Protein AF-A0A7V2IQS5-F1 (afdb_monomer)

Nearest PDB structures (foldseek):
  7qha-assembly1_B  TM=8.896E-01  e=9.468E-18  Photobacterium profundum SS9
  8y4x-assembly1_A  TM=8.781E-01  e=2.074E-17  Fusobacterium nucleatum
  8thi-assembly1_A  TM=8.619E-01  e=1.428E-17  Haemophilus influenzae Rd KW20
  4r0c-assembly1_B  TM=4.641E-01  e=2.421E-02  Alcanivorax borkumensis SK2
  6qxa-assembly1_B  TM=1.069E-01  e=4.626E-01  Thermotoga maritima MSB8

pLDDT: mean 72.88, std 19.02, range [33.5, 95.81]

Solvent-accessible surface area (backbone atoms only — not comparable to full-atom values): 31616 Å² total; per-residue (Å²): 131,58,72,30,58,52,50,20,52,50,45,28,51,52,33,48,76,68,69,45,60,65,43,56,20,36,36,52,16,26,51,53,22,44,61,59,68,64,48,70,67,54,52,52,53,26,52,47,40,22,52,55,60,58,71,36,74,69,58,58,20,43,47,26,29,43,36,19,24,50,36,32,52,62,19,52,43,48,60,33,38,37,51,31,24,34,47,46,40,34,58,46,65,25,10,68,58,39,13,49,36,50,23,17,37,58,51,3,12,59,25,28,28,30,58,58,23,25,58,43,46,30,56,53,45,32,60,50,40,43,76,71,70,40,56,52,41,52,42,25,28,49,33,28,58,23,6,37,28,0,48,34,19,46,52,27,49,59,53,49,49,40,19,54,36,55,75,56,76,40,54,58,61,50,46,37,52,34,18,43,50,49,18,51,48,36,48,50,31,40,40,52,40,47,36,55,49,19,62,74,73,53,36,56,68,89,76,66,56,55,73,70,55,32,50,50,41,31,53,52,42,47,49,68,50,51,50,60,52,48,57,59,55,61,64,74,75,67,78,83,65,84,84,67,82,78,78,76,95,83,51,72,70,55,60,53,51,53,56,52,52,54,52,54,53,53,50,52,53,51,52,51,52,51,50,49,54,51,50,51,54,49,44,62,74,66,74,58,55,73,67,60,52,55,51,52,53,50,55,60,52,53,63,44,48,66,58,52,49,48,63,70,50,46,78,78,41,82,83,56,80,77,68,64,60,58,54,52,52,51,52,52,51,53,48,51,51,49,52,51,46,49,46,69,76,67,55,83,85,81,54,65,70,46,50,51,28,41,64,65,26,44,68,68,54,44,50,45,51,52,34,52,49,29,37,70,70,66,76,29,53,70,38,56,28,20,50,52,40,26,56,49,27,45,46,42,13,43,68,72,62,56,54,40,53,86,82,50,48,63,59,50,52,51,54,26,50,53,57,37,51,53,52,50,45,25,45,24,19,33,34,26,33,41,41,54,40,54,76,70,40,43,43,58,53,51,41,54,52,50,58,70,73,45,89,48,67,71,60,48,52,49,52,49,49,53,49,41,32,57,47,14,11,73,42,61,62,66,42,47,38,52,44,49,38,64,39,45,49,63,46,51,39,69,42,90,65,40,70,50,51,70,58,59,50,48,52,50,52,53,52,29,30,42,57,6,32,55,29,76,83,56,10,61,32,34,56,53,20,22,63,71,44,73,53,54,64,77,61,24,56,70,52,29,48,60,42,48,53,27,45,50,51,44,48,52,44,43,67,77,35,48,75,63,30,43,42,61,28,48,77,70,65,68,51,82,76,75,90,78,57,84,61,76,74,67,58,61,63,50,50,54,50,46,52,52,50,51,51,53,50,50,56,53,51,57,55,54,55,69,74,72,66,77,131

Radius of gyration: 28.37 Å; Cα contacts (8 Å, |Δi|>4): 777; chains: 1; bounding box: 91×77×74 Å

Mean predicted aligned error: 14.2 Å

Sequence (615 aa):
MSGAIAVLIVAFIVLLLLNVPVAFCMGIAAVLGVLMIGDMPTLEITAQQMATGIDEFALLAIPFFILSGLFMGQGGIARRLIDFANVLVGGFRGGLAFVNIFTCMLFGSISGSAAAAVSSVGGFMVPLMNKMGYHRDYNASVSITAATTGLLIPPSNVMIVYSLATGGACSIAAIFIAGVIPGIMVGLGLMLAAGILAARHKYGSEDLFGGREILIRFVGGLLCVVVPIGLVIWRGRFGIPDTLQALTPETETFRASVAQVNRWMLLACGILVVVMLALNTWLVRSGRSKEQRIIVAGLLGLQFLPILLGKGFFVGRLYDGGRMFSVLSVVLVAYSLLVTCLIVLYGRKVSWVGFIYFVQAVPALMLIVIVLGGILAGVFTATEASAIAVVYAFALSVFLYREVKWKDIPDIILKSAVTTAVVLMLVATSMAMSSVLTLENVPQNVSASLTGLTKNPYVLLLIVNAMLLAVGTFMDMTPAVLIFTPIFLPIVSNFFGFQMDALHFGIILIMNLCIGLCTPPVGTCLFLGCGIAETTVTKVMRHIIPFFVAMITVLLICTYLPGFAMWLPDKLGLIEWASQGPGWPVYVVSVLAGITIISITSLLSTRRRRIRGAP

Structure (mmCIF, N/CA/C/O backbone):
data_AF-A0A7V2IQS5-F1
#
_entry.id   AF-A0A7V2IQS5-F1
#
loop_
_atom_site.group_PDB
_atom_site.id
_atom_site.type_symbol
_atom_site.label_atom_id
_atom_site.label_alt_id
_atom_site.label_comp_id
_atom_site.label_asym_id
_atom_site.label_entity_id
_atom_site.label_seq_id
_atom_site.pdbx_PDB_ins_code
_atom_site.Cartn_x
_atom_site.Cartn_y
_atom_site.Cartn_z
_atom_site.occupancy
_atom_site.B_iso_or_equiv
_atom_site.auth_seq_id
_atom_site.auth_comp_id
_atom_site.auth_asym_id
_atom_site.auth_atom_id
_atom_site.pdbx_PDB_model_num
ATOM 1 N N . MET A 1 1 ? 13.851 -11.728 -31.195 1.00 59.41 1 MET A N 1
ATOM 2 C CA . MET A 1 1 ? 14.393 -11.556 -29.830 1.00 59.41 1 MET A CA 1
ATOM 3 C C . MET A 1 1 ? 15.866 -11.895 -29.893 1.00 59.41 1 MET A C 1
ATOM 5 O O . MET A 1 1 ? 16.187 -12.903 -30.511 1.00 59.41 1 MET A O 1
ATOM 9 N N . SER A 1 2 ? 16.740 -11.055 -29.344 1.00 77.94 2 SER A N 1
ATOM 10 C CA . SER A 1 2 ? 18.163 -11.384 -29.239 1.00 77.94 2 SER A CA 1
ATOM 11 C C . SER A 1 2 ? 18.372 -12.587 -28.312 1.00 77.94 2 SER A C 1
ATOM 13 O O . SER A 1 2 ? 17.514 -12.901 -27.477 1.00 77.94 2 SER A O 1
ATOM 15 N N . GLY A 1 3 ? 19.510 -13.270 -28.462 1.00 83.12 3 GLY A N 1
ATOM 16 C CA . GLY A 1 3 ? 19.882 -14.386 -27.587 1.00 83.12 3 GLY A CA 1
ATOM 17 C C . GLY A 1 3 ? 19.961 -13.965 -26.116 1.00 83.12 3 GLY A C 1
ATOM 18 O O . GLY A 1 3 ? 19.473 -14.689 -25.252 1.00 83.12 3 GLY A O 1
ATOM 19 N N . ALA A 1 4 ? 20.465 -12.757 -25.843 1.00 83.75 4 ALA A N 1
ATOM 20 C CA . ALA A 1 4 ? 20.574 -12.201 -24.496 1.00 83.75 4 ALA A CA 1
ATOM 21 C C . ALA A 1 4 ? 19.205 -12.017 -23.817 1.00 83.75 4 ALA A C 1
ATOM 23 O O . ALA A 1 4 ? 19.017 -12.484 -22.694 1.00 83.75 4 ALA A O 1
ATOM 24 N N . ILE A 1 5 ? 18.215 -11.430 -24.509 1.00 83.19 5 ILE A N 1
ATOM 25 C CA . ILE A 1 5 ? 16.851 -11.279 -23.967 1.00 83.19 5 ILE A CA 1
ATOM 26 C C . ILE A 1 5 ? 16.226 -12.651 -23.686 1.00 83.19 5 ILE A C 1
ATOM 28 O O . ILE A 1 5 ? 15.593 -12.844 -22.648 1.00 83.19 5 ILE A O 1
ATOM 32 N N . ALA A 1 6 ? 16.378 -13.606 -24.609 1.00 85.56 6 ALA A N 1
ATOM 33 C CA . ALA A 1 6 ? 15.802 -14.937 -24.449 1.00 85.56 6 ALA A CA 1
ATOM 34 C C . ALA A 1 6 ? 16.389 -15.653 -23.225 1.00 85.56 6 ALA A C 1
ATOM 36 O O . ALA A 1 6 ? 15.635 -16.179 -22.409 1.00 85.56 6 ALA A O 1
ATOM 37 N N . VAL A 1 7 ? 17.713 -15.616 -23.057 1.00 88.81 7 VAL A N 1
ATOM 38 C CA . VAL A 1 7 ? 18.401 -16.201 -21.898 1.00 88.81 7 VAL A CA 1
ATOM 39 C C . VAL A 1 7 ? 17.971 -15.516 -20.606 1.00 88.81 7 VAL A C 1
ATOM 41 O O . VAL A 1 7 ? 17.649 -16.207 -19.645 1.00 88.81 7 VAL A O 1
ATOM 44 N N . LEU A 1 8 ? 17.894 -14.185 -20.591 1.00 87.69 8 LEU A N 1
ATOM 45 C CA . LEU A 1 8 ? 17.468 -13.414 -19.424 1.00 87.69 8 LEU A CA 1
ATOM 46 C C . LEU A 1 8 ? 16.038 -13.778 -18.995 1.00 87.69 8 LEU A C 1
ATOM 48 O O . LEU A 1 8 ? 15.810 -14.094 -17.828 1.00 87.69 8 LEU A O 1
ATOM 52 N N . ILE A 1 9 ? 15.078 -13.802 -19.926 1.00 84.25 9 ILE A N 1
ATOM 53 C CA . ILE A 1 9 ? 13.677 -14.138 -19.623 1.00 84.25 9 ILE A CA 1
ATOM 54 C C . ILE A 1 9 ? 13.544 -15.603 -19.196 1.00 84.25 9 ILE A C 1
ATOM 56 O O . ILE A 1 9 ? 12.876 -15.894 -18.205 1.00 84.25 9 ILE A O 1
ATOM 60 N N . VAL A 1 10 ? 14.181 -16.531 -19.915 1.00 89.06 10 VAL A N 1
ATOM 61 C CA . VAL A 1 10 ? 14.102 -17.965 -19.603 1.00 89.06 10 VAL A CA 1
ATOM 62 C C . VAL A 1 10 ? 14.747 -18.256 -18.252 1.00 89.06 10 VAL A C 1
ATOM 64 O O . VAL A 1 10 ? 14.129 -18.928 -17.431 1.00 89.06 10 VAL A O 1
ATOM 67 N N . ALA A 1 11 ? 15.937 -17.717 -17.977 1.00 90.62 11 ALA A N 1
ATOM 68 C CA . ALA A 1 11 ? 16.598 -17.880 -16.686 1.00 90.62 11 ALA A CA 1
ATOM 69 C C . ALA A 1 11 ? 15.745 -17.308 -15.548 1.00 90.62 11 ALA A C 1
ATOM 71 O O . ALA A 1 11 ? 15.545 -17.984 -14.540 1.00 90.62 11 ALA A O 1
ATOM 72 N N . PHE A 1 12 ? 15.184 -16.108 -15.728 1.00 85.56 12 PHE A N 1
ATOM 73 C CA . PHE A 1 12 ? 14.299 -15.492 -14.743 1.00 85.56 12 PHE A CA 1
ATOM 74 C C . PHE A 1 12 ? 13.073 -16.369 -14.442 1.00 85.56 12 PHE A C 1
ATOM 76 O O . PHE A 1 12 ? 12.798 -16.655 -13.277 1.00 85.56 12 PHE A O 1
ATOM 83 N N . ILE A 1 13 ? 12.368 -16.846 -15.476 1.00 83.75 13 ILE A N 1
ATOM 84 C CA . ILE A 1 13 ? 11.172 -17.689 -15.321 1.00 83.75 13 ILE A CA 1
ATOM 85 C C . ILE A 1 13 ? 11.525 -19.034 -14.680 1.00 83.75 13 ILE A C 1
ATOM 87 O O . ILE A 1 13 ? 10.832 -19.470 -13.764 1.00 83.75 13 ILE A O 1
ATOM 91 N N . VAL A 1 14 ? 12.599 -19.693 -15.123 1.00 88.81 14 VAL A N 1
ATOM 92 C CA . VAL A 1 14 ? 13.018 -20.993 -14.579 1.00 88.81 14 VAL A CA 1
ATOM 93 C C . VAL A 1 14 ? 13.386 -20.870 -13.102 1.00 88.81 14 VAL A C 1
ATOM 95 O O . VAL A 1 14 ? 12.912 -21.665 -12.296 1.00 88.81 14 VAL A O 1
ATOM 98 N N . LEU A 1 15 ? 14.168 -19.858 -12.718 1.00 88.56 15 LEU A N 1
ATOM 99 C CA . LEU A 1 15 ? 14.533 -19.631 -11.316 1.00 88.56 15 LEU A CA 1
ATOM 100 C C . LEU A 1 15 ? 13.305 -19.323 -10.448 1.00 88.56 15 LEU A C 1
ATOM 102 O O . LEU A 1 15 ? 13.197 -19.831 -9.332 1.00 88.56 15 LEU A O 1
ATOM 106 N N . LEU A 1 16 ? 12.346 -18.559 -10.978 1.00 78.25 16 LEU A N 1
ATOM 107 C CA . LEU A 1 16 ? 11.083 -18.280 -10.296 1.00 78.25 16 LEU A CA 1
ATOM 108 C C . LEU A 1 16 ? 10.267 -19.566 -10.086 1.00 78.25 16 LEU A C 1
ATOM 110 O O . LEU A 1 16 ? 9.791 -19.811 -8.980 1.00 78.25 16 LEU A O 1
ATOM 114 N N . LEU A 1 17 ? 10.165 -20.430 -11.103 1.00 79.56 17 LEU A N 1
ATOM 115 C CA . LEU A 1 17 ? 9.490 -21.732 -10.996 1.00 79.56 17 LEU A CA 1
ATOM 116 C C . LEU A 1 17 ? 10.169 -22.676 -9.991 1.00 79.56 17 LEU A C 1
ATOM 118 O O . LEU A 1 17 ? 9.500 -23.511 -9.385 1.00 79.56 17 LEU A O 1
ATOM 122 N N . LEU A 1 18 ? 11.477 -22.520 -9.779 1.00 85.69 18 LEU A N 1
ATOM 123 C CA . LEU A 1 18 ? 12.241 -23.236 -8.756 1.00 85.69 18 LEU A CA 1
ATOM 124 C C . LEU A 1 18 ? 12.085 -22.637 -7.342 1.00 85.69 18 LEU A C 1
ATOM 126 O O . LEU A 1 18 ? 12.763 -23.088 -6.421 1.00 85.69 18 LEU A O 1
ATOM 130 N N . ASN A 1 19 ? 11.193 -21.657 -7.143 1.00 74.75 19 ASN A N 1
ATOM 131 C CA . ASN A 1 19 ? 10.984 -20.930 -5.881 1.00 74.75 19 ASN A CA 1
ATOM 132 C C . ASN A 1 19 ? 12.248 -20.236 -5.341 1.00 74.75 19 ASN A C 1
ATOM 134 O O . ASN A 1 19 ? 12.395 -20.041 -4.131 1.00 74.75 19 ASN A O 1
ATOM 138 N N . VAL A 1 20 ? 13.170 -19.841 -6.222 1.00 84.94 20 VAL A N 1
ATOM 139 C CA . VAL A 1 20 ? 14.310 -19.007 -5.832 1.00 84.94 20 VAL A CA 1
ATOM 140 C C . VAL A 1 20 ? 13.792 -17.596 -5.486 1.00 84.94 20 VAL A C 1
ATOM 142 O O . VAL A 1 20 ? 12.897 -17.094 -6.173 1.00 84.94 20 VAL A O 1
ATOM 145 N N . PRO A 1 21 ? 14.298 -16.924 -4.429 1.00 80.19 21 PRO A N 1
ATOM 146 C CA . PRO A 1 21 ? 13.845 -15.575 -4.098 1.00 80.19 21 PRO A CA 1
ATOM 147 C C . PRO A 1 21 ? 14.085 -14.594 -5.254 1.00 80.19 21 PRO A C 1
ATOM 149 O O . PRO A 1 21 ? 15.157 -14.585 -5.858 1.00 80.19 21 PRO A O 1
ATOM 152 N N . VAL A 1 22 ? 13.103 -13.726 -5.519 1.00 79.50 22 VAL A N 1
ATOM 153 C CA . VAL A 1 22 ? 13.034 -12.867 -6.721 1.00 79.50 22 VAL A CA 1
ATOM 154 C C . VAL A 1 22 ? 14.297 -12.028 -6.945 1.00 79.50 22 VAL A C 1
ATOM 156 O O . VAL A 1 22 ? 14.726 -11.875 -8.086 1.00 79.50 22 VAL A O 1
ATOM 159 N N . ALA A 1 23 ? 14.932 -11.534 -5.876 1.00 82.12 23 ALA A N 1
ATOM 160 C CA . ALA A 1 23 ? 16.192 -10.790 -5.967 1.00 82.12 23 ALA A CA 1
ATOM 161 C C . ALA A 1 23 ? 17.301 -11.603 -6.653 1.00 82.12 23 ALA A C 1
ATOM 163 O O . ALA A 1 23 ? 17.976 -11.104 -7.551 1.00 82.12 23 ALA A O 1
ATOM 164 N N . PHE A 1 24 ? 17.444 -12.882 -6.294 1.00 88.31 24 PHE A N 1
ATOM 165 C CA . PHE A 1 24 ? 18.412 -13.773 -6.929 1.00 88.31 24 PHE A CA 1
ATOM 166 C C . PHE A 1 24 ? 17.995 -14.133 -8.354 1.00 88.31 24 PHE A C 1
ATOM 168 O O . PHE A 1 24 ? 18.856 -14.185 -9.226 1.00 88.31 24 PHE A O 1
ATOM 175 N N . CYS A 1 25 ? 16.697 -14.314 -8.619 1.00 87.62 25 CYS A N 1
ATOM 176 C CA . CYS A 1 25 ? 16.204 -14.541 -9.981 1.00 87.62 25 CYS A CA 1
ATOM 177 C C . CYS A 1 25 ? 16.602 -13.393 -10.915 1.00 87.62 25 CYS A C 1
ATOM 179 O O . CYS A 1 25 ? 17.147 -13.644 -11.986 1.00 87.62 25 CYS A O 1
ATOM 181 N N . MET A 1 26 ? 16.368 -12.142 -10.500 1.00 85.56 26 MET A N 1
ATOM 182 C CA . MET A 1 26 ? 16.723 -10.954 -11.284 1.00 85.56 26 MET A CA 1
ATOM 183 C C . MET A 1 26 ? 18.236 -10.794 -11.415 1.00 85.56 26 MET A C 1
ATOM 185 O O . MET A 1 26 ? 18.727 -10.576 -12.518 1.00 85.56 26 MET A O 1
ATOM 189 N N . GLY A 1 27 ? 18.982 -10.946 -10.316 1.00 89.12 27 GLY A N 1
ATOM 190 C CA . GLY A 1 27 ? 20.436 -10.799 -10.323 1.00 89.12 27 GLY A CA 1
ATOM 191 C C . GLY A 1 27 ? 21.123 -11.820 -11.230 1.00 89.12 27 GLY A C 1
ATOM 192 O O . GLY A 1 27 ? 21.928 -11.447 -12.077 1.00 89.12 27 GLY A O 1
ATOM 193 N N . ILE A 1 28 ? 20.764 -13.102 -11.111 1.00 91.62 28 ILE A N 1
ATOM 194 C CA . ILE A 1 28 ? 21.337 -14.170 -11.943 1.00 91.62 28 ILE A CA 1
ATOM 195 C C . ILE A 1 28 ? 20.923 -13.989 -13.407 1.00 91.62 28 ILE A C 1
ATOM 197 O O . ILE A 1 28 ? 21.768 -14.103 -14.292 1.00 91.62 28 ILE A O 1
ATOM 201 N N . ALA A 1 29 ? 19.655 -13.666 -13.680 1.00 90.62 29 ALA A N 1
ATOM 202 C CA . ALA A 1 29 ? 19.187 -13.423 -15.043 1.00 90.62 29 ALA A CA 1
ATOM 203 C C . ALA A 1 29 ? 19.893 -12.225 -15.699 1.00 90.62 29 ALA A C 1
ATOM 205 O O . ALA A 1 29 ? 20.271 -12.308 -16.867 1.00 90.62 29 ALA A O 1
ATOM 206 N N . ALA A 1 30 ? 20.118 -11.141 -14.949 1.00 89.19 30 ALA A N 1
ATOM 207 C CA . ALA A 1 30 ? 20.863 -9.979 -15.421 1.00 89.19 30 ALA A CA 1
ATOM 208 C C . ALA A 1 30 ? 22.323 -10.338 -15.721 1.00 89.19 30 ALA A C 1
ATOM 210 O O . ALA A 1 30 ? 22.805 -10.031 -16.806 1.00 89.19 30 ALA A O 1
ATOM 211 N N . VAL A 1 31 ? 23.003 -11.058 -14.820 1.00 90.19 31 VAL A N 1
ATOM 212 C CA . VAL A 1 31 ? 24.389 -11.511 -15.035 1.00 90.19 31 VAL A CA 1
ATOM 213 C C . VAL A 1 31 ? 24.496 -12.406 -16.271 1.00 90.19 31 VAL A C 1
ATOM 215 O O . VAL A 1 31 ? 25.374 -12.192 -17.101 1.00 90.19 31 VAL A O 1
ATOM 218 N N . LEU A 1 32 ? 23.588 -13.371 -16.445 1.00 90.38 32 LEU A N 1
ATOM 219 C CA . LEU A 1 32 ? 23.561 -14.220 -17.642 1.00 90.38 32 LEU A CA 1
ATOM 220 C C . LEU A 1 32 ? 23.292 -13.414 -18.920 1.00 90.38 32 LEU A C 1
ATOM 222 O O . LEU A 1 32 ? 23.886 -13.703 -19.956 1.00 90.38 32 LEU A O 1
ATOM 226 N N . GLY A 1 33 ? 22.434 -12.392 -18.847 1.00 88.56 33 GLY A N 1
ATOM 227 C CA . GLY A 1 33 ? 22.196 -11.457 -19.946 1.00 88.56 33 GLY A CA 1
ATOM 228 C C . GLY A 1 33 ? 23.452 -10.669 -20.324 1.00 88.56 33 GLY A C 1
ATOM 229 O O . GLY A 1 33 ? 23.815 -10.635 -21.495 1.00 88.56 33 GLY A O 1
ATOM 230 N N . VAL A 1 34 ? 24.165 -10.114 -19.337 1.00 89.06 34 VAL A N 1
ATOM 231 C CA . VAL A 1 34 ? 25.441 -9.404 -19.542 1.00 89.06 34 VAL A CA 1
ATOM 232 C C . VAL A 1 34 ? 26.491 -10.323 -20.171 1.00 89.06 34 VAL A C 1
ATOM 234 O O . VAL A 1 34 ? 27.139 -9.938 -21.142 1.00 89.06 34 VAL A O 1
ATOM 237 N N . LEU A 1 35 ? 26.629 -11.554 -19.667 1.00 87.44 35 LEU A N 1
ATOM 238 C CA . LEU A 1 35 ? 27.571 -12.540 -20.208 1.00 87.44 35 LEU A CA 1
ATOM 239 C C . LEU A 1 35 ? 27.255 -12.924 -21.661 1.00 87.44 35 LEU A C 1
ATOM 241 O O . LEU A 1 35 ? 28.175 -13.205 -22.422 1.00 87.44 35 LEU A O 1
ATOM 245 N N . MET A 1 36 ? 25.976 -12.925 -22.050 1.00 87.81 36 MET A N 1
ATOM 246 C CA . MET A 1 36 ? 25.548 -13.204 -23.425 1.00 87.81 36 MET A CA 1
ATOM 247 C C . MET A 1 36 ? 25.791 -12.040 -24.387 1.00 87.81 36 MET A C 1
ATOM 249 O O . MET A 1 36 ? 26.019 -12.286 -25.568 1.00 87.81 36 MET A O 1
ATOM 253 N N . ILE A 1 37 ? 25.738 -10.796 -23.903 1.00 86.62 37 ILE A N 1
ATOM 254 C CA . ILE A 1 37 ? 26.126 -9.621 -24.698 1.00 86.62 37 ILE A CA 1
ATOM 255 C C . ILE A 1 37 ? 27.642 -9.641 -24.934 1.00 86.62 37 ILE A C 1
ATOM 257 O O . ILE A 1 37 ? 28.094 -9.355 -26.035 1.00 86.62 37 ILE A O 1
ATOM 261 N N . GLY A 1 38 ? 28.422 -10.051 -23.927 1.00 79.25 38 GLY A N 1
ATOM 262 C CA . GLY A 1 38 ? 29.852 -10.350 -24.070 1.00 79.25 38 GLY A CA 1
ATOM 263 C C . GLY A 1 38 ? 30.789 -9.135 -24.064 1.00 79.25 38 GLY A C 1
ATOM 264 O O . GLY A 1 38 ? 32.004 -9.315 -24.123 1.00 79.25 38 GLY A O 1
ATOM 265 N N . ASP A 1 39 ? 30.255 -7.918 -23.935 1.00 78.50 39 ASP A N 1
ATOM 266 C CA . ASP A 1 39 ? 31.024 -6.672 -24.000 1.00 78.50 39 ASP A CA 1
ATOM 267 C C . ASP A 1 39 ? 31.426 -6.154 -22.605 1.00 78.50 39 ASP A C 1
ATOM 269 O O . ASP A 1 39 ? 30.579 -5.954 -21.731 1.00 78.50 39 ASP A O 1
ATOM 273 N N . MET A 1 40 ? 32.722 -5.864 -22.405 1.00 72.62 40 MET A N 1
ATOM 274 C CA . MET A 1 40 ? 33.262 -5.303 -21.148 1.00 72.62 40 MET A CA 1
ATOM 275 C C . MET A 1 40 ? 32.541 -4.015 -20.686 1.00 72.62 40 MET A C 1
ATOM 277 O O . MET A 1 40 ? 32.189 -3.943 -19.506 1.00 72.62 40 MET A O 1
ATOM 281 N N . PRO A 1 41 ? 32.217 -3.043 -21.571 1.00 83.00 41 PRO A N 1
ATOM 282 C CA . PRO A 1 41 ? 31.436 -1.864 -21.188 1.00 83.00 41 PRO A CA 1
ATOM 283 C C . PRO A 1 41 ? 30.057 -2.193 -20.604 1.00 83.00 41 PRO A C 1
ATOM 285 O O . PRO A 1 41 ? 29.581 -1.485 -19.722 1.00 83.00 41 PRO A O 1
ATOM 288 N N . THR A 1 42 ? 29.406 -3.272 -21.047 1.00 83.00 42 THR A N 1
ATOM 289 C CA . THR A 1 42 ? 28.079 -3.657 -20.544 1.00 83.00 42 THR A CA 1
ATOM 290 C C . THR A 1 42 ? 28.148 -4.101 -19.085 1.00 83.00 42 THR A C 1
ATOM 292 O O . THR A 1 42 ? 27.260 -3.760 -18.301 1.00 83.00 42 THR A O 1
ATOM 295 N N . LEU A 1 43 ? 29.210 -4.812 -18.689 1.00 84.88 43 LEU A N 1
ATOM 296 C CA . LEU A 1 43 ? 29.426 -5.196 -17.293 1.00 84.88 43 LEU A CA 1
ATOM 297 C C . LEU A 1 43 ? 29.660 -3.965 -16.408 1.00 84.88 43 LEU A C 1
ATOM 299 O O . LEU A 1 43 ? 29.068 -3.871 -15.333 1.00 84.88 43 LEU A O 1
ATOM 303 N N . GLU A 1 44 ? 30.465 -3.011 -16.878 1.00 86.44 44 GLU A N 1
ATOM 304 C CA . GLU A 1 44 ? 30.747 -1.759 -16.166 1.00 86.44 44 GLU A CA 1
ATOM 305 C C . GLU A 1 44 ? 29.492 -0.892 -16.012 1.00 86.44 44 GLU A C 1
ATOM 307 O O . GLU A 1 44 ? 29.172 -0.483 -14.898 1.00 86.44 44 GLU A O 1
ATOM 312 N N . ILE A 1 45 ? 28.731 -0.680 -17.094 1.00 86.56 45 ILE A N 1
ATOM 313 C CA . ILE A 1 45 ? 27.478 0.092 -17.071 1.00 86.56 45 ILE A CA 1
ATOM 314 C C . ILE A 1 45 ? 26.472 -0.555 -16.120 1.00 86.56 45 ILE A C 1
ATOM 316 O O . ILE A 1 45 ? 25.862 0.135 -15.305 1.00 86.56 45 ILE A O 1
ATOM 320 N N . THR A 1 46 ? 26.313 -1.879 -16.193 1.00 87.94 46 THR A N 1
ATOM 321 C CA . THR A 1 46 ? 25.376 -2.609 -15.331 1.00 87.94 46 THR A CA 1
ATOM 322 C C . THR A 1 46 ? 25.793 -2.493 -13.863 1.00 87.94 46 THR A C 1
ATOM 324 O O . THR A 1 46 ? 24.966 -2.169 -13.014 1.00 87.94 46 THR A O 1
ATOM 327 N N . ALA A 1 47 ? 27.078 -2.689 -13.548 1.00 88.88 47 ALA A N 1
ATOM 328 C CA . ALA A 1 47 ? 27.593 -2.546 -12.187 1.00 88.88 47 ALA A CA 1
ATOM 329 C C . ALA A 1 47 ? 27.456 -1.108 -11.659 1.00 88.88 47 ALA A C 1
ATOM 331 O O . ALA A 1 47 ? 27.070 -0.904 -10.506 1.00 88.88 47 ALA A O 1
ATOM 332 N N . GLN A 1 48 ? 27.712 -0.108 -12.505 1.00 88.38 48 GLN A N 1
ATOM 333 C CA . GLN A 1 48 ? 27.540 1.295 -12.155 1.00 88.38 48 GLN A CA 1
ATOM 334 C C . GLN A 1 48 ? 26.068 1.621 -11.882 1.00 88.38 48 GLN A C 1
ATOM 336 O O . GLN A 1 48 ? 25.785 2.230 -10.857 1.00 88.38 48 GLN A O 1
ATOM 341 N N . GLN A 1 49 ? 25.130 1.162 -12.720 1.00 85.62 49 GLN A N 1
ATOM 342 C CA . GLN A 1 49 ? 23.692 1.361 -12.494 1.00 85.62 49 GLN A CA 1
ATOM 343 C C . GLN A 1 49 ? 23.194 0.667 -11.222 1.00 85.62 49 GLN A C 1
ATOM 345 O O . GLN A 1 49 ? 22.334 1.206 -10.527 1.00 85.62 49 GLN A O 1
ATOM 350 N N . MET A 1 50 ? 23.747 -0.501 -10.875 1.00 89.06 50 MET A N 1
ATOM 351 C CA . MET A 1 50 ? 23.473 -1.132 -9.582 1.00 89.06 50 MET A CA 1
ATOM 352 C C . MET A 1 50 ? 23.932 -0.248 -8.420 1.00 89.06 50 MET A C 1
ATOM 354 O O . MET A 1 50 ? 23.184 -0.081 -7.460 1.00 89.06 50 MET A O 1
ATOM 358 N N . ALA A 1 51 ? 25.142 0.313 -8.496 1.00 88.44 51 ALA A N 1
ATOM 359 C CA . ALA A 1 51 ? 25.692 1.160 -7.442 1.00 88.44 51 ALA A CA 1
ATOM 360 C C . ALA A 1 51 ? 24.914 2.477 -7.308 1.00 88.44 51 ALA A C 1
ATOM 362 O O . ALA A 1 51 ? 24.434 2.795 -6.222 1.00 88.44 51 ALA A O 1
ATOM 363 N N . THR A 1 52 ? 24.713 3.201 -8.413 1.00 84.62 52 THR A N 1
ATOM 364 C CA . THR A 1 52 ? 23.987 4.480 -8.413 1.00 84.62 52 THR A CA 1
ATOM 365 C C . THR A 1 52 ? 22.512 4.301 -8.081 1.00 84.62 52 THR A C 1
ATOM 367 O O . THR A 1 52 ? 21.920 5.167 -7.455 1.00 84.62 52 THR A O 1
ATOM 370 N N . GLY A 1 53 ? 21.908 3.174 -8.465 1.00 79.00 53 GLY A N 1
ATOM 371 C CA . GLY A 1 53 ? 20.507 2.891 -8.171 1.00 79.00 53 GLY A CA 1
ATOM 372 C C . GLY A 1 53 ? 20.219 2.641 -6.690 1.00 79.00 53 GLY A C 1
ATOM 373 O O . GLY A 1 53 ? 19.099 2.883 -6.251 1.00 79.00 53 GLY A O 1
ATOM 374 N N . ILE A 1 54 ? 21.197 2.157 -5.914 1.00 84.81 54 ILE A N 1
ATOM 375 C CA . ILE A 1 54 ? 21.073 2.021 -4.451 1.00 84.81 54 ILE A CA 1
ATOM 376 C C . ILE A 1 54 ? 21.439 3.334 -3.751 1.00 84.81 54 ILE A C 1
ATOM 378 O O . ILE A 1 54 ? 20.850 3.652 -2.717 1.00 84.81 54 ILE A O 1
ATOM 382 N N . ASP A 1 55 ? 22.389 4.090 -4.306 1.00 85.75 55 ASP A N 1
ATOM 383 C CA . ASP A 1 55 ? 22.888 5.363 -3.768 1.00 85.75 55 ASP A CA 1
ATOM 384 C C . ASP A 1 55 ? 21.960 6.552 -4.083 1.00 85.75 55 ASP A C 1
ATOM 386 O O . ASP A 1 55 ? 22.383 7.633 -4.482 1.00 85.75 55 ASP A O 1
ATOM 390 N N . GLU A 1 56 ? 20.656 6.341 -3.920 1.00 80.94 56 GLU A N 1
ATOM 391 C CA . GLU A 1 56 ? 19.632 7.344 -4.181 1.00 80.94 56 GLU A CA 1
ATOM 392 C C . GLU A 1 56 ? 19.064 7.846 -2.853 1.00 80.94 56 GLU A C 1
ATOM 394 O O . GLU A 1 56 ? 18.462 7.092 -2.081 1.00 80.94 56 GLU A O 1
ATOM 399 N N . PHE A 1 57 ? 19.218 9.144 -2.579 1.00 80.12 57 PHE A N 1
ATOM 400 C CA . PHE A 1 57 ? 18.850 9.728 -1.285 1.00 80.12 57 PHE A CA 1
ATOM 401 C C . PHE A 1 57 ? 17.382 9.468 -0.920 1.00 80.12 57 PHE A C 1
ATOM 403 O O . PHE A 1 57 ? 17.073 9.175 0.237 1.00 80.12 57 PHE A O 1
ATOM 410 N N . ALA A 1 58 ? 16.468 9.497 -1.897 1.00 77.31 58 ALA A N 1
ATOM 411 C CA . ALA A 1 58 ? 15.052 9.248 -1.641 1.00 77.31 58 ALA A CA 1
ATOM 412 C C . ALA A 1 58 ? 14.748 7.803 -1.194 1.00 77.31 58 ALA A C 1
ATOM 414 O O . ALA A 1 58 ? 13.736 7.582 -0.523 1.00 77.31 58 ALA A O 1
ATOM 415 N N . LEU A 1 59 ? 15.627 6.829 -1.473 1.00 82.06 59 LEU A N 1
ATOM 416 C CA . LEU A 1 59 ? 15.471 5.454 -0.986 1.00 82.06 59 LEU A CA 1
ATOM 417 C C . LEU A 1 59 ? 15.660 5.340 0.528 1.00 82.06 59 LEU A C 1
ATOM 419 O O . LEU A 1 59 ? 15.126 4.397 1.107 1.00 82.06 59 LEU A O 1
ATOM 423 N N . LEU A 1 60 ? 16.306 6.309 1.196 1.00 87.62 60 LEU A N 1
ATOM 424 C CA . LEU A 1 60 ? 16.383 6.360 2.665 1.00 87.62 60 LEU A CA 1
ATOM 425 C C . LEU A 1 60 ? 15.004 6.502 3.323 1.00 87.62 60 LE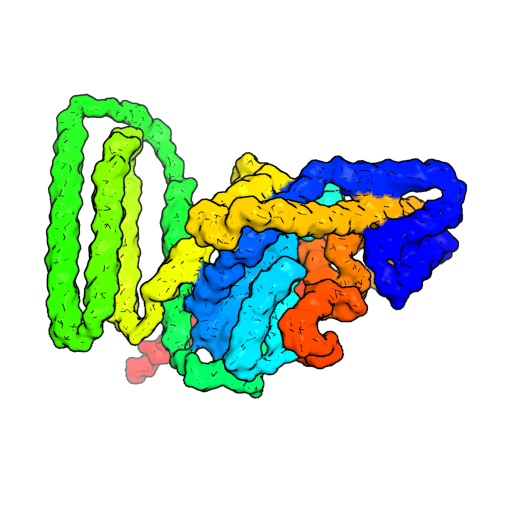U A C 1
ATOM 427 O O . LEU A 1 60 ? 14.829 6.113 4.478 1.00 87.62 60 LEU A O 1
ATOM 431 N N . ALA A 1 61 ? 13.999 6.993 2.592 1.00 85.44 61 ALA A N 1
ATOM 432 C CA . ALA A 1 61 ? 12.638 7.053 3.107 1.00 85.44 61 ALA A CA 1
ATOM 433 C C . ALA A 1 61 ? 12.044 5.658 3.362 1.00 85.44 61 ALA A C 1
ATOM 435 O O . ALA A 1 61 ? 11.250 5.483 4.285 1.00 85.44 61 ALA A O 1
ATOM 436 N N . ILE A 1 62 ? 12.456 4.649 2.586 1.00 84.25 62 ILE A N 1
ATOM 437 C CA . ILE A 1 62 ? 11.969 3.270 2.694 1.00 84.25 62 ILE A CA 1
ATOM 438 C C . ILE A 1 62 ? 12.305 2.649 4.065 1.00 84.25 62 ILE A C 1
ATOM 440 O O . ILE A 1 62 ? 11.361 2.256 4.755 1.00 84.25 62 ILE A O 1
ATOM 444 N N . PRO A 1 63 ? 13.578 2.566 4.519 1.00 88.31 63 PRO A N 1
ATOM 445 C CA . PRO A 1 63 ? 13.899 2.025 5.839 1.00 88.31 63 PRO A CA 1
ATOM 446 C C . PRO A 1 63 ? 13.225 2.788 6.968 1.00 88.31 63 PRO A C 1
ATOM 448 O O . PRO A 1 63 ? 12.789 2.177 7.942 1.00 88.31 63 PRO A O 1
ATOM 451 N N . PHE A 1 64 ? 13.121 4.113 6.853 1.00 90.38 64 PHE A N 1
ATOM 452 C CA . PHE A 1 64 ? 12.481 4.932 7.871 1.00 90.38 64 PHE A CA 1
ATOM 453 C C . PHE A 1 64 ? 10.978 4.660 7.957 1.00 90.38 64 PHE A C 1
ATOM 455 O O . PHE A 1 64 ? 10.476 4.382 9.045 1.00 90.38 64 PHE A O 1
ATOM 462 N N . PHE A 1 65 ? 10.252 4.610 6.842 1.00 86.44 65 PHE A N 1
ATOM 463 C CA . PHE A 1 65 ? 8.835 4.246 6.877 1.00 86.44 65 PHE A CA 1
ATOM 464 C C . PHE A 1 65 ? 8.602 2.790 7.302 1.00 86.44 65 PHE A C 1
ATOM 466 O O . PHE A 1 65 ? 7.684 2.538 8.082 1.00 86.44 65 PHE A O 1
ATOM 473 N N . ILE A 1 66 ? 9.456 1.842 6.891 1.00 86.62 66 ILE A N 1
ATOM 474 C CA . ILE A 1 66 ? 9.401 0.453 7.385 1.00 86.62 66 ILE A CA 1
ATOM 475 C C . ILE A 1 66 ? 9.597 0.421 8.906 1.00 86.62 66 ILE A C 1
ATOM 477 O O . ILE A 1 66 ? 8.823 -0.222 9.619 1.00 86.62 66 ILE A O 1
ATOM 481 N N . LEU A 1 67 ? 10.595 1.142 9.423 1.00 89.81 67 LEU A N 1
ATOM 482 C CA . LEU A 1 67 ? 10.888 1.208 10.852 1.00 89.81 67 LEU A CA 1
ATOM 483 C C . LEU A 1 67 ? 9.737 1.849 11.639 1.00 89.81 67 LEU A C 1
ATOM 485 O O . LEU A 1 67 ? 9.322 1.310 12.665 1.00 89.81 67 LEU A O 1
ATOM 489 N N . SER A 1 68 ? 9.188 2.964 11.145 1.00 87.62 68 SER A N 1
ATOM 490 C CA . SER A 1 68 ? 8.004 3.618 11.713 1.00 87.62 68 SER A CA 1
ATOM 491 C C . SER A 1 68 ? 6.816 2.648 11.754 1.00 87.62 68 SER A C 1
ATOM 493 O O . SER A 1 68 ? 6.221 2.436 12.812 1.00 87.62 68 SER A O 1
ATOM 495 N N . GLY A 1 69 ? 6.547 1.948 10.648 1.00 83.94 69 GLY A N 1
ATOM 496 C CA . GLY A 1 69 ? 5.501 0.931 10.560 1.00 83.94 69 GLY A CA 1
ATOM 497 C C . GLY A 1 69 ? 5.683 -0.218 11.557 1.00 83.94 69 GLY A C 1
ATOM 498 O O . GLY A 1 69 ? 4.708 -0.647 12.178 1.00 83.94 69 GLY A O 1
ATOM 499 N N . LEU A 1 70 ? 6.916 -0.686 11.776 1.00 86.75 70 LEU A N 1
ATOM 500 C CA . LEU A 1 70 ? 7.220 -1.733 12.758 1.00 86.75 70 LEU A CA 1
ATOM 501 C C . LEU A 1 70 ? 7.021 -1.261 14.202 1.00 86.75 70 LEU A C 1
ATOM 503 O O . LEU A 1 70 ? 6.420 -1.996 14.992 1.00 86.75 70 LEU A O 1
ATOM 507 N N . PHE A 1 71 ? 7.454 -0.040 14.537 1.00 88.25 71 PHE A N 1
ATOM 508 C CA . PHE A 1 71 ? 7.150 0.562 15.837 1.00 88.25 71 PHE A CA 1
ATOM 509 C C . PHE A 1 71 ? 5.643 0.631 16.065 1.00 88.25 71 PHE A C 1
ATOM 511 O O . PHE A 1 71 ? 5.170 0.271 17.137 1.00 88.25 71 PHE A O 1
ATOM 518 N N . MET A 1 72 ? 4.872 1.014 15.048 1.00 83.94 72 MET A N 1
ATOM 519 C CA . MET A 1 72 ? 3.426 1.177 15.188 1.00 83.94 72 MET A CA 1
ATOM 520 C C . MET A 1 72 ? 2.673 -0.153 15.237 1.00 83.94 72 MET A C 1
ATOM 522 O O . MET A 1 72 ? 1.724 -0.300 16.013 1.00 83.94 72 MET A O 1
ATOM 526 N N . GLY A 1 73 ? 3.113 -1.146 14.464 1.00 81.50 73 GLY A N 1
ATOM 527 C CA . GLY A 1 73 ? 2.570 -2.500 14.512 1.00 81.50 73 GLY A CA 1
ATOM 528 C C . GLY A 1 73 ? 2.732 -3.134 15.894 1.00 81.50 73 GLY A C 1
ATOM 529 O O . GLY A 1 73 ? 1.772 -3.687 16.430 1.00 81.50 73 GLY A O 1
ATOM 530 N N . GLN A 1 74 ? 3.915 -3.000 16.503 1.00 81.94 74 GLN A N 1
ATOM 531 C CA . GLN A 1 74 ? 4.200 -3.548 17.836 1.00 81.94 74 GLN A CA 1
ATOM 532 C C . GLN A 1 74 ? 3.715 -2.636 18.977 1.00 81.94 74 GLN A C 1
ATOM 534 O O . GLN A 1 74 ? 3.360 -3.122 20.046 1.00 81.94 74 GLN A O 1
ATOM 539 N N . GLY A 1 75 ? 3.594 -1.328 18.738 1.00 79.50 75 GLY A N 1
ATOM 540 C CA . GLY A 1 75 ? 3.153 -0.311 19.700 1.00 79.50 75 GLY A CA 1
ATOM 541 C C . GLY A 1 75 ? 1.653 -0.292 19.999 1.00 79.50 75 GLY A C 1
ATOM 542 O O . GLY A 1 75 ? 1.143 0.681 20.551 1.00 79.50 75 GLY A O 1
ATOM 543 N N . GLY A 1 76 ? 0.913 -1.330 19.599 1.00 80.12 76 GLY A N 1
ATOM 544 C CA . GLY A 1 76 ? -0.525 -1.450 19.838 1.00 80.12 76 GLY A CA 1
ATOM 545 C C . GLY A 1 76 ? -1.384 -0.432 19.077 1.00 80.12 76 GLY A C 1
ATOM 546 O O . GLY A 1 76 ? -2.570 -0.291 19.387 1.00 80.12 76 GLY A O 1
ATOM 547 N N . ILE A 1 77 ? -0.827 0.280 18.094 1.00 82.56 77 ILE A N 1
ATOM 548 C CA . ILE A 1 77 ? -1.569 1.271 17.302 1.00 82.56 77 ILE A CA 1
ATOM 549 C C . ILE A 1 77 ? -2.610 0.588 16.418 1.00 82.56 77 ILE A C 1
ATOM 551 O O . ILE A 1 77 ? -3.733 1.077 16.335 1.00 82.56 77 ILE A O 1
ATOM 555 N N . ALA A 1 78 ? -2.288 -0.578 15.847 1.00 83.12 78 ALA A N 1
ATOM 556 C CA . ALA A 1 78 ? -3.242 -1.366 15.067 1.00 83.12 78 ALA A CA 1
ATOM 557 C C . ALA A 1 78 ? -4.549 -1.610 15.844 1.00 83.12 78 ALA A C 1
ATOM 559 O O . ALA A 1 78 ? -5.623 -1.330 15.324 1.00 83.12 78 ALA A O 1
ATOM 560 N N . ARG A 1 79 ? -4.470 -2.011 17.124 1.00 84.25 79 ARG A N 1
ATOM 561 C CA . ARG A 1 79 ? -5.650 -2.210 17.991 1.00 84.25 79 ARG A CA 1
ATOM 562 C C . ARG A 1 79 ? -6.478 -0.931 18.157 1.00 84.25 79 ARG A C 1
ATOM 564 O O . ARG A 1 79 ? -7.688 -0.961 17.988 1.00 84.25 79 ARG A O 1
ATOM 571 N N . ARG A 1 80 ? -5.824 0.208 18.387 1.00 83.19 80 ARG A N 1
ATOM 572 C CA . ARG A 1 80 ? -6.495 1.513 18.545 1.00 83.19 80 ARG A CA 1
ATOM 573 C C . ARG A 1 80 ? -7.178 1.968 17.251 1.00 83.19 80 ARG A C 1
ATOM 575 O O . ARG A 1 80 ? -8.274 2.520 17.294 1.00 83.19 80 ARG A O 1
ATOM 582 N N . LEU A 1 81 ? -6.560 1.709 16.097 1.00 87.38 81 LEU A N 1
ATOM 583 C CA . LEU A 1 81 ? -7.168 1.968 14.790 1.00 87.38 81 LEU A CA 1
ATOM 584 C C . LEU A 1 81 ? -8.346 1.024 14.502 1.00 87.38 81 LEU A C 1
ATOM 586 O O . LEU A 1 81 ? -9.303 1.452 13.861 1.00 87.38 81 LEU A O 1
ATOM 590 N N . ILE A 1 82 ? -8.309 -0.224 14.987 1.00 88.88 82 ILE A N 1
ATOM 591 C CA . ILE A 1 82 ? -9.449 -1.159 14.946 1.00 88.88 82 ILE A CA 1
ATOM 592 C C . ILE A 1 82 ? -10.601 -0.623 15.792 1.00 88.88 82 ILE A C 1
ATOM 594 O O . ILE A 1 82 ? -11.721 -0.522 15.296 1.00 88.88 82 ILE A O 1
ATOM 598 N N . ASP A 1 83 ? -10.336 -0.223 17.035 1.00 83.06 83 ASP A N 1
ATOM 599 C CA . ASP A 1 83 ? -11.364 0.300 17.940 1.00 83.06 83 ASP A CA 1
ATOM 600 C C . ASP A 1 83 ? -12.014 1.567 17.373 1.00 83.06 83 ASP A C 1
ATOM 602 O O . ASP A 1 83 ? -13.238 1.709 17.370 1.00 83.06 83 ASP A O 1
ATOM 606 N N . PHE A 1 84 ? -11.205 2.464 16.807 1.00 81.50 84 PHE A N 1
ATOM 607 C CA . PHE A 1 84 ? -11.691 3.653 16.117 1.00 81.50 84 PHE A CA 1
ATOM 608 C C . PHE A 1 84 ? -12.530 3.314 14.875 1.00 81.50 84 PHE A C 1
ATOM 610 O O . PHE A 1 84 ? -13.636 3.836 14.712 1.00 81.50 84 PHE A O 1
ATOM 617 N N . ALA A 1 85 ? -12.054 2.404 14.023 1.00 86.75 85 ALA A N 1
ATOM 618 C CA . ALA A 1 85 ? -12.800 1.938 12.859 1.00 86.75 85 ALA A CA 1
ATOM 619 C C . ALA A 1 85 ? -14.131 1.279 13.263 1.00 86.75 85 ALA A C 1
ATOM 621 O O . ALA A 1 85 ? -15.157 1.508 12.623 1.00 86.75 85 ALA A O 1
ATOM 622 N N . ASN A 1 86 ? -14.152 0.528 14.364 1.00 83.75 86 ASN A N 1
ATOM 623 C CA . ASN A 1 86 ? -15.351 -0.109 14.904 1.00 83.75 86 ASN A CA 1
ATOM 624 C C . ASN A 1 86 ? -16.432 0.899 15.307 1.00 83.75 86 ASN A C 1
ATOM 626 O O . ASN A 1 86 ? -17.616 0.664 15.070 1.00 83.75 86 ASN A O 1
ATOM 630 N N . VAL A 1 87 ? -16.042 2.062 15.829 1.00 73.88 87 VAL A N 1
ATOM 631 C CA . VAL A 1 87 ? -16.988 3.144 16.143 1.00 73.88 87 VAL A CA 1
ATOM 632 C C . VAL A 1 87 ? -17.628 3.717 14.879 1.00 73.88 87 VAL A C 1
ATOM 634 O O . VAL A 1 87 ? -18.818 4.032 14.887 1.00 73.88 87 VAL A O 1
ATOM 637 N N . LEU A 1 88 ? -16.857 3.845 13.796 1.00 74.31 88 LEU A N 1
ATOM 638 C CA . LEU A 1 88 ? -17.321 4.458 12.552 1.00 74.31 88 LEU A CA 1
ATOM 639 C C . LEU A 1 88 ? -18.146 3.501 11.692 1.00 74.31 88 LEU A C 1
ATOM 641 O O . LEU A 1 88 ? -19.245 3.847 11.263 1.00 74.31 88 LEU A O 1
ATOM 645 N N . VAL A 1 89 ? -17.623 2.302 11.433 1.00 82.56 89 VAL A N 1
ATOM 646 C CA . VAL A 1 89 ? -18.182 1.363 10.448 1.00 82.56 89 VAL A CA 1
ATOM 647 C C . VAL A 1 89 ? -18.601 0.014 11.043 1.00 82.56 89 VAL A C 1
ATOM 649 O O . VAL A 1 89 ? -19.189 -0.810 10.346 1.00 82.56 89 VAL A O 1
ATOM 652 N N . GLY A 1 90 ? -18.391 -0.216 12.342 1.00 77.19 90 GLY A N 1
ATOM 653 C CA . GLY A 1 90 ? -18.774 -1.471 13.004 1.00 77.19 90 GLY A CA 1
ATOM 654 C C . GLY A 1 90 ? -20.285 -1.679 13.142 1.00 77.19 90 GLY A C 1
ATOM 655 O O . GLY A 1 90 ? -20.736 -2.806 13.311 1.00 77.19 90 GLY A O 1
ATOM 656 N N . GLY A 1 91 ? -21.090 -0.616 13.026 1.00 71.56 91 GLY A N 1
ATOM 657 C CA . GLY A 1 91 ? -22.554 -0.695 13.120 1.00 71.56 91 GLY A CA 1
ATOM 658 C C . GLY A 1 91 ? -23.261 -1.266 11.884 1.00 71.56 91 GLY A C 1
ATOM 659 O O . GLY A 1 91 ? -24.462 -1.520 11.950 1.00 71.56 91 GLY A O 1
ATOM 660 N N . PHE A 1 92 ? -22.562 -1.445 10.760 1.00 75.88 92 PHE A N 1
ATOM 661 C CA . PHE A 1 92 ? -23.148 -1.989 9.532 1.00 75.88 92 PHE A CA 1
ATOM 662 C C . PHE A 1 92 ? -23.258 -3.521 9.579 1.00 75.88 92 PHE A C 1
ATOM 664 O O . PHE A 1 92 ? -22.554 -4.199 10.327 1.00 75.88 92 PHE A O 1
ATOM 671 N N . ARG A 1 93 ? -24.139 -4.096 8.750 1.00 77.50 93 ARG A N 1
ATOM 672 C CA . ARG A 1 93 ? -24.237 -5.556 8.594 1.00 77.50 93 ARG A CA 1
ATOM 673 C C . ARG A 1 93 ? -22.911 -6.107 8.067 1.00 77.50 93 ARG A C 1
ATOM 675 O O . ARG A 1 93 ? -22.428 -5.646 7.038 1.00 77.50 93 ARG A O 1
ATOM 682 N N . GLY A 1 94 ? -22.348 -7.104 8.748 1.00 81.19 94 GLY A N 1
ATOM 683 C CA . GLY A 1 94 ? -20.989 -7.561 8.450 1.00 81.19 94 GLY A CA 1
ATOM 684 C C . GLY A 1 94 ? -19.898 -6.615 8.969 1.00 81.19 94 GLY A C 1
ATOM 685 O O . GLY A 1 94 ? -18.790 -6.634 8.441 1.00 81.19 94 GLY A O 1
ATOM 686 N N . GLY A 1 95 ? -20.207 -5.768 9.960 1.00 84.12 95 GLY A N 1
ATOM 687 C CA . GLY A 1 95 ? -19.396 -4.622 10.380 1.00 84.12 95 GLY A CA 1
ATOM 688 C C . GLY A 1 95 ? -17.921 -4.925 10.628 1.00 84.12 95 GLY A C 1
ATOM 689 O O . GLY A 1 95 ? -17.081 -4.123 10.246 1.00 84.12 95 GLY A O 1
ATOM 690 N N . LEU A 1 96 ? -17.565 -6.106 11.146 1.00 89.56 96 LEU A N 1
ATOM 691 C CA . LEU A 1 96 ? -16.158 -6.478 11.357 1.00 89.56 96 LEU A CA 1
ATOM 692 C C . LEU A 1 96 ? -15.337 -6.523 10.059 1.00 89.56 96 LEU A C 1
ATOM 694 O O . LEU A 1 96 ? -14.156 -6.190 10.081 1.00 89.56 96 LEU A O 1
ATOM 698 N N . ALA A 1 97 ? -15.945 -6.878 8.924 1.00 92.06 97 ALA A N 1
ATOM 699 C CA . ALA A 1 97 ? -15.267 -6.828 7.630 1.00 92.06 97 ALA A CA 1
ATOM 700 C C . ALA A 1 97 ? -14.997 -5.378 7.196 1.00 92.06 97 ALA A C 1
ATOM 702 O O . ALA A 1 97 ? -13.921 -5.074 6.690 1.00 92.06 97 ALA A O 1
ATOM 703 N N . PHE A 1 98 ? -15.941 -4.469 7.456 1.00 92.44 98 PHE A N 1
ATOM 704 C CA . PHE A 1 98 ? -15.778 -3.039 7.189 1.00 92.44 98 PHE A CA 1
ATOM 705 C C . PHE A 1 98 ? -14.707 -2.435 8.093 1.00 92.44 98 PHE A C 1
ATOM 707 O O . PHE A 1 98 ? -13.880 -1.662 7.621 1.00 92.44 98 PHE A O 1
ATOM 714 N N . VAL A 1 99 ? -14.696 -2.826 9.370 1.00 92.56 99 VAL A N 1
ATOM 715 C CA . VAL A 1 99 ? -13.660 -2.449 10.335 1.00 92.56 99 VAL A CA 1
ATOM 716 C C . VAL A 1 99 ? -12.299 -2.906 9.841 1.00 92.56 99 VAL A C 1
ATOM 718 O O . VAL A 1 99 ? -11.400 -2.082 9.759 1.00 92.56 99 VAL A O 1
ATOM 721 N N . ASN A 1 100 ? -12.165 -4.167 9.416 1.00 95.00 100 ASN A N 1
ATOM 722 C CA . ASN A 1 100 ? -10.912 -4.679 8.867 1.00 95.00 100 ASN A CA 1
ATOM 723 C C . ASN A 1 100 ? -10.436 -3.842 7.666 1.00 95.00 100 ASN A C 1
ATOM 725 O O . ASN A 1 100 ? -9.306 -3.363 7.657 1.00 95.00 100 ASN A O 1
ATOM 729 N N . ILE A 1 101 ? -11.322 -3.588 6.694 1.00 95.69 101 ILE A N 1
ATOM 730 C CA . ILE A 1 101 ? -10.989 -2.792 5.503 1.00 95.69 101 ILE A CA 1
ATOM 731 C C . ILE A 1 101 ? -10.564 -1.374 5.886 1.00 95.69 101 ILE A C 1
ATOM 733 O O . ILE A 1 101 ? -9.511 -0.911 5.456 1.00 95.69 101 ILE A O 1
ATOM 737 N N . PHE A 1 102 ? -11.343 -0.695 6.727 1.00 93.94 102 PHE A N 1
ATOM 738 C CA . PHE A 1 102 ? -11.058 0.679 7.127 1.00 93.94 102 PHE A CA 1
ATOM 739 C C . PHE A 1 102 ? -9.774 0.784 7.955 1.00 93.94 102 PHE A C 1
ATOM 741 O O . PHE A 1 102 ? -8.967 1.684 7.740 1.00 93.94 102 PHE A O 1
ATOM 748 N N . THR A 1 103 ? -9.533 -0.155 8.871 1.00 93.44 103 THR A N 1
ATOM 749 C CA . THR A 1 103 ? -8.278 -0.214 9.622 1.00 93.44 103 THR A CA 1
ATOM 750 C C . THR A 1 103 ? -7.098 -0.476 8.695 1.00 93.44 103 THR A C 1
ATOM 752 O O . THR A 1 103 ? -6.080 0.188 8.853 1.00 93.44 103 THR A O 1
ATOM 755 N N . CYS A 1 104 ? -7.204 -1.379 7.716 1.00 94.12 104 CYS A N 1
ATOM 756 C CA . CYS A 1 104 ? -6.143 -1.591 6.731 1.00 94.12 104 CYS A CA 1
ATOM 757 C C . CYS A 1 104 ? -5.865 -0.337 5.895 1.00 94.12 104 CYS A C 1
ATOM 759 O O . CYS A 1 104 ? -4.700 -0.062 5.628 1.00 94.12 104 CYS A O 1
ATOM 761 N N . MET A 1 105 ? -6.886 0.451 5.542 1.00 93.75 105 MET A N 1
ATOM 762 C CA . MET A 1 105 ? -6.688 1.740 4.869 1.00 93.75 105 MET A CA 1
ATOM 763 C C . MET A 1 105 ? -5.867 2.703 5.740 1.00 93.75 105 MET A C 1
ATOM 765 O O . MET A 1 105 ? -4.891 3.272 5.262 1.00 93.75 105 MET A O 1
ATOM 769 N N . LEU A 1 106 ? -6.223 2.847 7.024 1.00 89.94 106 LEU A N 1
ATOM 770 C CA . LEU A 1 106 ? -5.557 3.767 7.962 1.00 89.94 106 LEU A CA 1
ATOM 771 C C . LEU A 1 106 ? -4.156 3.303 8.385 1.00 89.94 106 LEU A C 1
ATOM 773 O O . LEU A 1 106 ? -3.216 4.087 8.436 1.00 89.94 106 LEU A O 1
ATOM 777 N N . PHE A 1 107 ? -4.009 2.029 8.742 1.00 88.94 107 PHE A N 1
ATOM 778 C CA . PHE A 1 107 ? -2.730 1.455 9.162 1.00 88.94 107 PHE A CA 1
ATOM 779 C C . PHE A 1 107 ? -1.788 1.286 7.968 1.00 88.94 107 PHE A C 1
ATOM 781 O O . PHE A 1 107 ? -0.576 1.476 8.073 1.00 88.94 107 PHE A O 1
ATOM 788 N N . GLY A 1 108 ? -2.347 0.932 6.816 1.00 86.81 108 GLY A N 1
ATOM 789 C CA . GLY A 1 108 ? -1.617 0.779 5.573 1.00 86.81 108 GLY A CA 1
ATOM 790 C C . GLY A 1 108 ? -1.008 2.095 5.100 1.00 86.81 108 GLY A C 1
ATOM 791 O O . GLY A 1 108 ? 0.184 2.117 4.821 1.00 86.81 108 GLY A O 1
ATOM 792 N N . SER A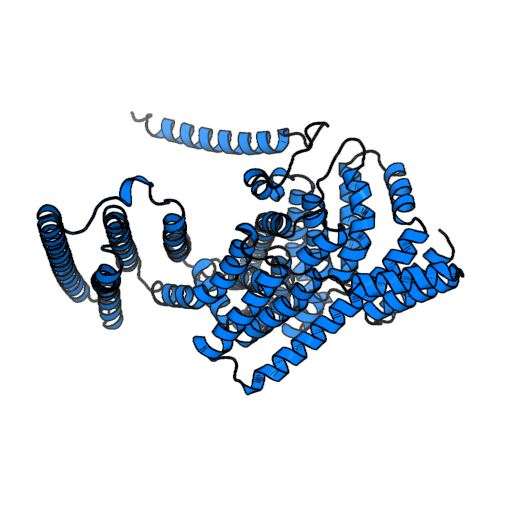 1 109 ? -1.768 3.195 5.144 1.00 85.25 109 SER A N 1
ATOM 793 C CA . SER A 1 109 ? -1.247 4.529 4.814 1.00 85.25 109 SER A CA 1
ATOM 794 C C . SER A 1 109 ? -0.169 5.017 5.774 1.00 85.25 109 SER A C 1
ATOM 796 O O . SER A 1 109 ? 0.582 5.921 5.464 1.00 85.25 109 SER A O 1
ATOM 798 N N . ILE A 1 110 ? -0.104 4.464 6.980 1.00 81.75 110 ILE A N 1
ATOM 799 C CA . ILE A 1 110 ? 0.929 4.795 7.961 1.00 81.75 110 ILE A CA 1
ATOM 800 C C . ILE A 1 110 ? 2.195 3.965 7.718 1.00 81.75 110 ILE A C 1
ATOM 802 O O . ILE A 1 110 ? 3.304 4.488 7.752 1.00 81.75 110 ILE A O 1
ATOM 806 N N . SER A 1 111 ? 2.024 2.656 7.526 1.00 80.25 111 SER A N 1
ATOM 807 C CA . SER A 1 111 ? 3.127 1.695 7.420 1.00 80.25 111 SER A CA 1
ATOM 808 C C . SER A 1 111 ? 3.735 1.606 6.020 1.00 80.25 111 SER A C 1
ATOM 810 O O . SER A 1 111 ? 4.833 1.069 5.875 1.00 80.25 111 SER A O 1
ATOM 812 N N . GLY A 1 112 ? 3.019 2.062 4.986 1.00 79.38 112 GLY A N 1
ATOM 813 C CA . GLY A 1 112 ? 3.441 1.980 3.589 1.00 79.38 112 GLY A CA 1
ATOM 814 C C . GLY A 1 112 ? 3.669 0.546 3.092 1.00 79.38 112 GLY A C 1
ATOM 815 O O . GLY A 1 112 ? 4.378 0.354 2.106 1.00 79.38 112 GLY A O 1
ATOM 816 N N . SER A 1 113 ? 3.124 -0.467 3.786 1.00 84.62 113 SER A N 1
ATOM 817 C CA . SER A 1 113 ? 3.380 -1.889 3.525 1.00 84.62 113 SER A CA 1
ATOM 818 C C . SER A 1 113 ? 2.126 -2.747 3.705 1.00 84.62 113 SER A C 1
ATOM 820 O O . SER A 1 113 ? 1.583 -2.878 4.805 1.00 84.62 113 SER A O 1
ATOM 822 N N . ALA A 1 114 ? 1.699 -3.417 2.630 1.00 87.50 114 ALA A N 1
ATOM 823 C CA . ALA A 1 114 ? 0.580 -4.355 2.700 1.00 87.50 114 ALA A CA 1
ATOM 824 C C . ALA A 1 114 ? 0.923 -5.602 3.529 1.00 87.50 114 ALA A C 1
ATOM 826 O O . ALA A 1 114 ? 0.094 -6.055 4.313 1.00 87.50 114 ALA A O 1
ATOM 827 N N . ALA A 1 115 ? 2.151 -6.124 3.446 1.00 82.94 115 ALA A N 1
ATOM 828 C CA . ALA A 1 115 ? 2.571 -7.265 4.265 1.00 82.94 115 ALA A CA 1
ATOM 829 C C . ALA A 1 115 ? 2.541 -6.933 5.770 1.00 82.94 115 ALA A C 1
ATOM 831 O O . ALA A 1 115 ? 2.084 -7.740 6.587 1.00 82.94 115 ALA A O 1
ATOM 832 N N . ALA A 1 116 ? 2.958 -5.717 6.143 1.00 84.06 116 ALA A N 1
ATOM 833 C CA . ALA A 1 116 ? 2.834 -5.229 7.515 1.00 84.06 116 ALA A CA 1
ATOM 834 C C . ALA A 1 116 ? 1.362 -5.126 7.947 1.00 84.06 116 ALA A C 1
ATOM 836 O O . ALA A 1 116 ? 1.028 -5.524 9.061 1.00 84.06 116 ALA A O 1
ATOM 837 N N . ALA A 1 117 ? 0.464 -4.650 7.080 1.00 89.50 117 ALA A N 1
ATOM 838 C CA . ALA A 1 117 ? -0.967 -4.568 7.380 1.00 89.50 117 ALA A CA 1
ATOM 839 C C . ALA A 1 117 ? -1.628 -5.955 7.525 1.00 89.50 117 ALA A C 1
ATOM 841 O O . ALA A 1 117 ? -2.395 -6.163 8.464 1.00 89.50 117 ALA A O 1
ATOM 842 N N . VAL A 1 118 ? -1.302 -6.926 6.662 1.00 89.75 118 VAL A N 1
ATOM 843 C CA . VAL A 1 118 ? -1.803 -8.309 6.777 1.00 89.75 118 VAL A CA 1
ATOM 844 C C . VAL A 1 118 ? -1.330 -8.951 8.085 1.00 89.75 118 VAL A C 1
ATOM 846 O O . VAL A 1 118 ? -2.142 -9.526 8.804 1.00 89.75 118 VAL A O 1
ATOM 849 N N . SER A 1 119 ? -0.047 -8.818 8.432 1.00 85.44 119 SER A N 1
ATOM 850 C CA . SER A 1 119 ? 0.517 -9.404 9.660 1.00 85.44 119 SER A CA 1
ATOM 851 C C . SER A 1 119 ? 0.024 -8.740 10.945 1.00 85.44 119 SER A C 1
ATOM 853 O O . SER A 1 119 ? -0.282 -9.437 11.909 1.00 85.44 119 SER A O 1
ATOM 855 N N . SER A 1 120 ? -0.096 -7.413 10.967 1.00 86.88 120 SER A N 1
ATOM 856 C CA . SER A 1 120 ? -0.532 -6.678 12.157 1.00 86.88 120 SER A CA 1
ATOM 857 C C . SER A 1 120 ? -2.055 -6.650 12.292 1.00 86.88 120 SER A C 1
ATOM 859 O O . SER A 1 120 ? -2.601 -7.247 13.215 1.00 86.88 120 SER A O 1
ATOM 861 N N . VAL A 1 121 ? -2.766 -5.999 11.369 1.00 90.75 121 VAL A N 1
ATOM 862 C CA . VAL A 1 121 ? -4.227 -5.859 11.418 1.00 90.75 121 VAL A CA 1
ATOM 863 C C . VAL A 1 121 ? -4.895 -7.213 11.213 1.00 90.75 121 VAL A C 1
ATOM 865 O O . VAL A 1 121 ? -5.735 -7.600 12.025 1.00 90.75 121 VAL A O 1
ATOM 868 N N . GLY A 1 122 ? -4.481 -7.970 10.194 1.00 89.25 122 GLY A N 1
ATOM 869 C CA . GLY A 1 122 ? -5.022 -9.307 9.935 1.00 89.25 122 GLY A CA 1
ATOM 870 C C . GLY A 1 122 ? -4.735 -10.295 11.067 1.00 89.25 122 GLY A C 1
ATOM 871 O O . GLY A 1 122 ? -5.619 -11.075 11.422 1.00 89.25 122 GLY A O 1
ATOM 872 N N . GLY A 1 123 ? -3.567 -10.195 11.712 1.00 87.75 123 GLY A N 1
ATOM 873 C CA . GLY A 1 123 ? -3.204 -10.995 12.888 1.00 87.75 123 GLY A CA 1
ATOM 874 C C . GLY A 1 123 ? -4.170 -10.851 14.069 1.00 87.75 123 GLY A C 1
ATOM 875 O O . GLY A 1 123 ? -4.378 -11.809 14.809 1.00 87.75 123 GLY A O 1
ATOM 876 N N . PHE A 1 124 ? -4.820 -9.692 14.224 1.00 88.56 124 PHE A N 1
ATOM 877 C CA . PHE A 1 124 ? -5.863 -9.480 15.236 1.00 88.56 124 PHE A CA 1
ATOM 878 C C . PHE A 1 124 ? -7.278 -9.701 14.687 1.00 88.56 124 PHE A C 1
ATOM 880 O O . PHE A 1 124 ? -8.104 -10.349 15.336 1.00 88.56 124 PHE A O 1
ATOM 887 N N . MET A 1 125 ? -7.568 -9.180 13.493 1.00 92.50 125 MET A N 1
ATOM 888 C CA . MET A 1 125 ? -8.911 -9.176 12.914 1.00 92.50 125 MET A CA 1
ATOM 889 C C . MET A 1 125 ? -9.362 -10.555 12.451 1.00 92.50 125 MET A C 1
ATOM 891 O O . MET A 1 125 ? -10.503 -10.927 12.711 1.00 92.50 125 MET A O 1
ATOM 895 N N . VAL A 1 126 ? -8.496 -11.342 11.809 1.00 93.19 126 VAL A N 1
ATOM 896 C CA . VAL A 1 126 ? -8.883 -12.662 11.292 1.00 93.19 126 VAL A CA 1
ATOM 897 C C . VAL A 1 126 ? -9.281 -13.612 12.432 1.00 93.19 126 VAL A C 1
ATOM 899 O O . VAL A 1 126 ? -10.381 -14.172 12.363 1.00 93.19 126 VAL A O 1
ATOM 902 N N . PRO A 1 127 ? -8.503 -13.759 13.528 1.00 90.38 127 PRO A N 1
ATOM 903 C CA . PRO A 1 127 ? -8.933 -14.558 14.676 1.00 90.38 127 PRO A CA 1
ATOM 904 C C . PRO A 1 127 ? -10.204 -14.028 15.351 1.00 90.38 127 PRO A C 1
ATOM 906 O O . PRO A 1 127 ? -11.044 -14.824 15.772 1.00 90.38 127 PRO A O 1
ATOM 909 N N . LEU A 1 128 ? -10.375 -12.704 15.445 1.00 88.94 128 LEU A N 1
ATOM 910 C CA . LEU A 1 128 ? -11.581 -12.092 16.010 1.00 88.94 128 LEU A CA 1
ATOM 911 C C . LEU A 1 128 ? -12.823 -12.406 15.164 1.00 88.94 128 LEU A C 1
ATOM 913 O O . LEU A 1 128 ? -13.839 -12.843 15.698 1.00 88.94 128 LEU A O 1
ATOM 917 N N . MET A 1 129 ? -12.736 -12.239 13.845 1.00 90.88 129 MET A N 1
ATOM 918 C CA . MET A 1 129 ? -13.822 -12.549 12.914 1.00 90.88 129 MET A CA 1
ATOM 919 C C . MET A 1 129 ? -14.169 -14.044 12.929 1.00 90.88 129 MET A C 1
ATOM 921 O O . MET A 1 129 ? -15.350 -14.389 12.917 1.00 90.88 129 MET A O 1
ATOM 925 N N . ASN A 1 130 ? -13.167 -14.927 13.040 1.00 90.44 130 ASN A N 1
ATOM 926 C CA . ASN A 1 130 ? -13.380 -16.370 13.208 1.00 90.44 130 ASN A CA 1
ATOM 927 C C . ASN A 1 130 ? -14.200 -16.673 14.474 1.00 90.44 130 ASN A C 1
ATOM 929 O O . ASN A 1 130 ? -15.159 -17.438 14.417 1.00 90.44 130 ASN A O 1
ATOM 933 N N . LYS A 1 131 ? -13.858 -16.048 15.613 1.00 88.44 131 LYS A N 1
ATOM 934 C CA . LYS A 1 131 ? -14.604 -16.199 16.879 1.00 88.44 131 LYS A CA 1
ATOM 935 C C . LYS A 1 131 ? -16.039 -15.680 16.784 1.00 88.44 131 LYS A C 1
ATOM 937 O O . LYS A 1 131 ? -16.924 -16.220 17.432 1.00 88.44 131 LYS A O 1
ATOM 942 N N . MET A 1 132 ? -16.260 -14.662 15.960 1.00 84.88 132 MET A N 1
ATOM 943 C CA . MET A 1 132 ? -17.565 -14.038 15.719 1.00 84.88 132 MET A CA 1
ATOM 944 C C . MET A 1 132 ? -18.377 -14.747 14.617 1.00 84.88 132 MET A C 1
ATOM 946 O O . MET A 1 132 ? -19.353 -14.191 14.116 1.00 84.88 132 MET A O 1
ATOM 950 N N . GLY A 1 133 ? -17.973 -15.957 14.208 1.00 85.38 133 GLY A N 1
ATOM 951 C CA . GLY A 1 133 ? -18.731 -16.813 13.290 1.00 85.38 133 GLY A CA 1
ATOM 952 C C . GLY A 1 133 ? -18.546 -16.518 11.797 1.00 85.38 133 GLY A C 1
ATOM 953 O O . GLY A 1 133 ? -19.279 -17.066 10.974 1.00 85.38 133 GLY A O 1
ATOM 954 N N . TYR A 1 134 ? -17.582 -15.678 11.410 1.00 89.94 134 TYR A N 1
ATOM 955 C CA . TYR A 1 134 ? -17.259 -15.461 9.999 1.00 89.94 134 TYR A CA 1
ATOM 956 C C . TYR A 1 134 ? -16.367 -16.592 9.477 1.00 89.94 134 TYR A C 1
ATOM 958 O O . TYR A 1 134 ? -15.468 -17.059 10.178 1.00 89.94 134 TYR A O 1
ATOM 966 N N . HIS A 1 135 ? -16.569 -17.010 8.227 1.00 90.62 135 HIS A N 1
ATOM 967 C CA . HIS A 1 135 ? -15.795 -18.106 7.643 1.00 90.62 135 HIS A CA 1
ATOM 968 C C . HIS A 1 135 ? -14.320 -17.725 7.447 1.00 90.62 135 HIS A C 1
ATOM 970 O O . HIS A 1 135 ? -14.016 -16.644 6.939 1.00 90.62 135 HIS A O 1
ATOM 976 N N . ARG A 1 136 ? -13.404 -18.639 7.795 1.00 90.19 136 ARG A N 1
ATOM 977 C CA . ARG A 1 136 ? -11.946 -18.415 7.752 1.00 90.19 136 ARG A CA 1
ATOM 978 C C . ARG A 1 136 ? -11.460 -17.907 6.394 1.00 90.19 136 ARG A C 1
ATOM 980 O O . ARG A 1 136 ? -10.739 -16.915 6.335 1.00 90.19 136 ARG A O 1
ATOM 987 N N . ASP A 1 137 ? -11.917 -18.533 5.311 1.00 92.31 137 ASP A N 1
ATOM 988 C CA . ASP A 1 137 ? -11.509 -18.160 3.950 1.00 92.31 137 ASP A CA 1
ATOM 989 C C . ASP A 1 137 ? -12.003 -16.757 3.558 1.00 92.31 137 ASP A C 1
ATOM 991 O O . ASP A 1 137 ? -11.300 -16.013 2.873 1.00 92.31 137 ASP A O 1
ATOM 995 N N . TYR A 1 138 ? -13.195 -16.368 4.028 1.00 92.88 138 TYR A N 1
ATOM 996 C CA . TYR A 1 138 ? -13.726 -15.020 3.826 1.00 92.88 138 TYR A CA 1
ATOM 997 C C . TYR A 1 138 ? -12.884 -13.996 4.592 1.00 92.88 138 TYR A C 1
ATOM 999 O O . TYR A 1 138 ? -12.451 -13.002 4.012 1.00 92.88 138 TYR A O 1
ATOM 1007 N N . ASN A 1 139 ? -12.571 -14.272 5.858 1.00 93.06 139 ASN A N 1
ATOM 1008 C CA . ASN A 1 139 ? -11.767 -13.382 6.700 1.00 93.06 139 ASN A CA 1
ATOM 1009 C C . ASN A 1 139 ? -10.372 -13.159 6.113 1.00 93.06 139 ASN A C 1
ATOM 1011 O O . ASN A 1 139 ? -9.912 -12.018 6.038 1.00 93.06 139 ASN A O 1
ATOM 1015 N N . ALA A 1 140 ? -9.740 -14.234 5.630 1.00 93.56 140 ALA A N 1
ATOM 1016 C CA . ALA A 1 140 ? -8.483 -14.165 4.898 1.00 93.56 140 ALA A CA 1
ATOM 1017 C C . ALA A 1 140 ? -8.620 -13.267 3.662 1.00 93.56 140 ALA A C 1
ATOM 1019 O O . ALA A 1 140 ? -7.871 -12.305 3.520 1.00 93.56 140 ALA A O 1
ATOM 1020 N N . SER A 1 141 ? -9.614 -13.527 2.804 1.00 94.62 141 SER A N 1
ATOM 1021 C CA . SER A 1 141 ? -9.809 -12.777 1.555 1.00 94.62 141 SER A CA 1
ATOM 1022 C C . SER A 1 141 ? -10.033 -11.276 1.778 1.00 94.62 141 SER A C 1
ATOM 1024 O O . SER A 1 141 ? -9.434 -10.457 1.076 1.00 94.62 141 SER A O 1
ATOM 1026 N N . VAL A 1 142 ? -10.815 -10.905 2.800 1.00 95.12 142 VAL A N 1
ATOM 1027 C CA . VAL A 1 142 ? -11.030 -9.506 3.191 1.00 95.12 142 VAL A CA 1
ATOM 1028 C C . VAL A 1 142 ? -9.713 -8.887 3.638 1.00 95.12 142 VAL A C 1
ATOM 1030 O O . VAL A 1 142 ? -9.355 -7.823 3.154 1.00 95.12 142 VAL A O 1
ATOM 1033 N N . SER A 1 143 ? -8.970 -9.550 4.529 1.00 94.94 143 SER A N 1
ATOM 1034 C CA . SER A 1 143 ? -7.737 -8.985 5.085 1.00 94.94 143 SER A CA 1
ATOM 1035 C C . SER A 1 143 ? -6.628 -8.833 4.044 1.00 94.94 143 SER A C 1
ATOM 1037 O O . SER A 1 143 ? -5.904 -7.842 4.067 1.00 94.94 143 SER A O 1
ATOM 1039 N N . ILE A 1 144 ? -6.500 -9.802 3.134 1.00 94.62 144 ILE A N 1
ATOM 1040 C CA . ILE A 1 144 ? -5.496 -9.807 2.063 1.00 94.62 144 ILE A CA 1
ATOM 1041 C C . ILE A 1 144 ? -5.750 -8.645 1.104 1.00 94.62 144 ILE A C 1
ATOM 1043 O O . ILE A 1 144 ? -4.849 -7.855 0.833 1.00 94.62 144 ILE A O 1
ATOM 1047 N N . THR A 1 145 ? -6.989 -8.508 0.629 1.00 95.44 145 THR A N 1
ATOM 1048 C CA . THR A 1 145 ? -7.340 -7.458 -0.337 1.00 95.44 145 THR A CA 1
ATOM 1049 C C . THR A 1 145 ? -7.350 -6.074 0.303 1.00 95.44 145 THR A C 1
ATOM 1051 O O . THR A 1 145 ? -6.806 -5.132 -0.270 1.00 95.44 145 THR A O 1
ATOM 1054 N N . ALA A 1 146 ? -7.868 -5.952 1.528 1.00 95.44 146 ALA A N 1
ATOM 1055 C CA . ALA A 1 146 ? -7.869 -4.710 2.292 1.00 95.44 146 ALA A CA 1
ATOM 1056 C C . ALA A 1 146 ? -6.466 -4.148 2.522 1.00 95.44 146 ALA A C 1
ATOM 1058 O O . ALA A 1 146 ? -6.261 -2.945 2.371 1.00 95.44 146 ALA A O 1
ATOM 1059 N N . ALA A 1 147 ? -5.492 -4.995 2.851 1.00 93.56 147 ALA A N 1
ATOM 1060 C CA . ALA A 1 147 ? -4.130 -4.557 3.133 1.00 93.56 147 ALA A CA 1
ATOM 1061 C C . ALA A 1 147 ? -3.471 -3.819 1.956 1.00 93.56 147 ALA A C 1
ATOM 1063 O O . ALA A 1 147 ? -2.665 -2.916 2.174 1.00 93.56 147 ALA A O 1
ATOM 1064 N N . THR A 1 148 ? -3.849 -4.145 0.716 1.00 92.38 148 THR A N 1
ATOM 1065 C CA . THR A 1 148 ? -3.295 -3.484 -0.478 1.00 92.38 148 THR A CA 1
ATOM 1066 C C . THR A 1 148 ? -3.740 -2.034 -0.641 1.00 92.38 148 THR A C 1
ATOM 1068 O O . THR A 1 148 ? -3.018 -1.242 -1.239 1.00 92.38 148 THR A O 1
ATOM 1071 N N . THR A 1 149 ? -4.863 -1.632 -0.036 1.00 91.44 149 THR A N 1
ATOM 1072 C CA . THR A 1 149 ? -5.297 -0.222 -0.044 1.00 91.44 149 THR A CA 1
ATOM 1073 C C . THR A 1 149 ? -4.283 0.704 0.627 1.00 91.44 149 THR A C 1
ATOM 1075 O O . THR A 1 149 ? -4.134 1.854 0.219 1.00 91.44 149 THR A O 1
ATOM 1078 N N . GLY A 1 150 ? -3.518 0.178 1.587 1.00 84.31 150 GLY A N 1
ATOM 1079 C CA . GLY A 1 150 ? -2.429 0.880 2.256 1.00 84.31 150 GLY A CA 1
ATOM 1080 C C . GLY A 1 150 ? -1.281 1.308 1.352 1.00 84.31 150 GLY A C 1
ATOM 1081 O O . GLY A 1 150 ? -0.535 2.209 1.701 1.00 84.31 150 GLY A O 1
ATOM 1082 N N . LEU A 1 151 ? -1.139 0.669 0.191 1.00 88.75 151 LEU A N 1
ATOM 1083 C CA . LEU A 1 151 ? -0.100 1.000 -0.783 1.00 88.75 151 LEU A CA 1
ATOM 1084 C C . LEU A 1 151 ? -0.535 2.135 -1.720 1.00 88.75 151 LEU A C 1
ATOM 1086 O O . LEU A 1 151 ? 0.312 2.761 -2.356 1.00 88.75 151 LEU A O 1
ATOM 1090 N N . LEU A 1 152 ? -1.843 2.406 -1.786 1.00 91.12 152 LEU A N 1
ATOM 1091 C CA . LEU A 1 152 ? -2.446 3.474 -2.585 1.00 91.12 152 LEU A CA 1
ATOM 1092 C C . LEU A 1 152 ? -2.688 4.748 -1.771 1.00 91.12 152 LEU A C 1
ATOM 1094 O O . LEU A 1 152 ? -2.618 5.843 -2.317 1.00 91.12 152 LEU A O 1
ATOM 1098 N N . ILE A 1 153 ? -2.999 4.627 -0.480 1.00 91.06 153 ILE A N 1
ATOM 1099 C CA . ILE A 1 153 ? -3.266 5.785 0.378 1.00 91.06 153 ILE A CA 1
ATOM 1100 C C . ILE A 1 153 ? -1.935 6.270 0.973 1.00 91.06 153 ILE A C 1
ATOM 1102 O O . ILE A 1 153 ? -1.258 5.483 1.629 1.00 91.06 153 ILE A O 1
ATOM 1106 N N . PRO A 1 154 ? -1.541 7.539 0.775 1.00 85.88 154 PRO A N 1
ATOM 1107 C CA . PRO A 1 154 ? -0.245 8.043 1.225 1.00 85.88 154 PRO A CA 1
ATOM 1108 C C . PRO A 1 154 ? -0.148 8.221 2.754 1.00 85.88 154 PRO A C 1
ATOM 1110 O O . PRO A 1 154 ? -1.168 8.499 3.396 1.00 85.88 154 PRO A O 1
ATOM 1113 N N . PRO A 1 155 ? 1.079 8.223 3.318 1.00 85.12 155 PRO A N 1
ATOM 1114 C CA . PRO A 1 155 ? 2.374 7.939 2.670 1.00 85.12 155 PRO A CA 1
ATOM 1115 C C . PRO A 1 155 ? 2.564 6.471 2.228 1.00 85.12 155 PRO A C 1
ATOM 1117 O O . PRO A 1 155 ? 2.167 5.539 2.917 1.00 85.12 155 PRO A O 1
ATOM 1120 N N . SER A 1 156 ? 3.202 6.262 1.068 1.00 87.12 156 SER A N 1
ATOM 1121 C CA . SER A 1 156 ? 3.437 4.928 0.487 1.00 87.12 156 SER A CA 1
ATOM 1122 C C . SER A 1 156 ? 4.858 4.792 -0.058 1.00 87.12 156 SER A C 1
ATOM 1124 O O . SER A 1 156 ? 5.294 5.591 -0.888 1.00 87.12 156 SER A O 1
ATOM 1126 N N . ASN A 1 157 ? 5.567 3.740 0.361 1.00 83.75 157 ASN A N 1
ATOM 1127 C CA . ASN A 1 157 ? 6.952 3.483 -0.053 1.00 83.75 157 ASN A CA 1
ATOM 1128 C C . ASN A 1 157 ? 7.055 3.200 -1.558 1.00 83.75 157 ASN A C 1
ATOM 1130 O O . ASN A 1 157 ? 8.019 3.590 -2.210 1.00 83.75 157 ASN A O 1
ATOM 1134 N N . VAL A 1 158 ? 6.030 2.562 -2.126 1.00 87.19 158 VAL A N 1
ATOM 1135 C CA . VAL A 1 158 ? 5.986 2.197 -3.548 1.00 87.19 158 VAL A CA 1
ATOM 1136 C C . VAL A 1 158 ? 5.826 3.436 -4.430 1.00 87.19 158 VAL A C 1
ATOM 1138 O O . VAL A 1 158 ? 6.412 3.509 -5.506 1.00 87.19 158 VAL A O 1
ATOM 1141 N N . MET A 1 159 ? 5.097 4.451 -3.958 1.00 89.38 159 MET A N 1
ATOM 1142 C CA . MET A 1 159 ? 4.968 5.732 -4.661 1.00 89.38 159 MET A CA 1
ATOM 1143 C C . MET A 1 159 ? 6.288 6.508 -4.716 1.00 89.38 159 MET A C 1
ATOM 1145 O O . MET A 1 159 ? 6.563 7.170 -5.715 1.00 89.38 159 MET A O 1
ATOM 1149 N N . ILE A 1 160 ? 7.119 6.396 -3.675 1.00 85.62 160 ILE A N 1
ATOM 1150 C CA . ILE A 1 160 ? 8.467 6.983 -3.659 1.00 85.62 160 ILE A CA 1
ATOM 1151 C C . ILE A 1 160 ? 9.343 6.287 -4.705 1.00 85.62 160 ILE A C 1
ATOM 1153 O O . ILE A 1 160 ? 9.980 6.954 -5.515 1.00 85.62 160 ILE A O 1
ATOM 1157 N N . VAL A 1 161 ? 9.309 4.951 -4.748 1.00 84.69 161 VAL A N 1
ATOM 1158 C CA . VAL A 1 161 ? 10.051 4.164 -5.749 1.00 84.69 161 VAL A CA 1
ATOM 1159 C C . VAL A 1 161 ? 9.586 4.497 -7.168 1.00 84.69 161 VAL A C 1
ATOM 1161 O O . VAL A 1 161 ? 10.410 4.587 -8.070 1.00 84.69 161 VAL A O 1
ATOM 1164 N N . TYR A 1 162 ? 8.289 4.731 -7.380 1.00 89.06 162 TYR A N 1
ATOM 1165 C CA . TYR A 1 162 ? 7.782 5.154 -8.686 1.00 89.06 162 TYR A CA 1
ATOM 1166 C C . TYR A 1 162 ? 8.324 6.525 -9.101 1.00 89.06 162 TYR A C 1
ATOM 1168 O O . TYR A 1 162 ? 8.820 6.667 -10.214 1.00 89.06 162 TYR A O 1
ATOM 1176 N N . SER A 1 163 ? 8.280 7.520 -8.208 1.00 86.19 163 SER A N 1
ATOM 1177 C CA . SER A 1 163 ? 8.855 8.850 -8.463 1.00 86.19 163 SER A CA 1
ATOM 1178 C C . SER A 1 163 ? 10.325 8.747 -8.898 1.00 86.19 163 SER A C 1
ATOM 1180 O O . SER A 1 163 ? 10.717 9.342 -9.904 1.00 86.19 163 SER A O 1
ATOM 1182 N N . LEU A 1 164 ? 11.096 7.881 -8.240 1.00 80.38 164 LEU A N 1
ATOM 1183 C CA . LEU A 1 164 ? 12.472 7.567 -8.624 1.00 80.38 164 LEU A CA 1
ATOM 1184 C C . LEU A 1 164 ? 12.586 6.875 -9.984 1.00 80.38 164 LEU A C 1
ATOM 1186 O O . LEU A 1 164 ? 13.406 7.273 -10.805 1.00 80.38 164 LEU A O 1
ATOM 1190 N N . ALA A 1 165 ? 11.735 5.885 -10.260 1.00 81.62 165 ALA A N 1
ATOM 1191 C CA . ALA A 1 165 ? 11.725 5.163 -11.533 1.00 81.62 165 ALA A CA 1
ATOM 1192 C C . ALA A 1 165 ? 11.421 6.074 -12.736 1.00 81.62 165 ALA A C 1
ATOM 1194 O O . ALA A 1 165 ? 11.825 5.772 -13.856 1.00 81.62 165 ALA A O 1
ATOM 1195 N N . THR A 1 166 ? 10.725 7.194 -12.512 1.00 81.81 166 THR A N 1
ATOM 1196 C CA . THR A 1 166 ? 10.502 8.230 -13.536 1.00 81.81 166 THR A CA 1
ATOM 1197 C C . THR A 1 166 ? 11.689 9.184 -13.728 1.00 81.81 166 THR A C 1
ATOM 1199 O O . THR A 1 166 ? 11.572 10.146 -14.482 1.00 81.81 166 THR A O 1
ATOM 1202 N N . GLY A 1 167 ? 12.816 8.968 -13.038 1.00 73.38 167 GLY A N 1
ATOM 1203 C CA . GLY A 1 167 ? 13.957 9.888 -13.038 1.00 73.38 167 GLY A CA 1
ATOM 1204 C C . GLY A 1 167 ? 13.648 11.223 -12.354 1.00 73.38 167 GLY A C 1
ATOM 1205 O O . GLY A 1 167 ? 14.192 12.252 -12.742 1.00 73.38 167 GLY A O 1
ATOM 1206 N N . GLY A 1 168 ? 12.715 11.231 -11.393 1.00 69.06 168 GLY A N 1
ATOM 1207 C CA . GLY A 1 168 ? 12.265 12.446 -10.708 1.00 69.06 168 GLY A CA 1
ATOM 1208 C C . GLY A 1 168 ? 11.269 13.304 -11.496 1.00 69.06 168 GLY A C 1
ATOM 1209 O O . GLY A 1 168 ? 10.887 14.368 -11.013 1.00 69.06 168 GLY A O 1
ATOM 1210 N N . ALA A 1 169 ? 10.801 12.853 -12.668 1.00 69.62 169 ALA A N 1
ATOM 1211 C CA . ALA A 1 169 ? 9.805 13.580 -13.462 1.00 69.62 169 ALA A CA 1
ATOM 1212 C C . ALA A 1 169 ? 8.473 13.786 -12.711 1.00 69.62 169 ALA A C 1
ATOM 1214 O O . ALA A 1 169 ? 7.791 14.787 -12.919 1.00 69.62 169 ALA A O 1
ATOM 1215 N N . CYS A 1 170 ? 8.108 12.870 -11.806 1.00 79.00 170 CYS A N 1
ATOM 1216 C CA . CYS A 1 170 ? 6.969 13.038 -10.905 1.00 79.00 170 CYS A CA 1
ATOM 1217 C C . CYS A 1 170 ? 7.412 13.417 -9.491 1.00 79.00 170 CYS A C 1
ATOM 1219 O O . CYS A 1 170 ? 8.104 12.644 -8.829 1.00 79.00 170 CYS A O 1
ATOM 1221 N N . SER A 1 171 ? 6.911 14.540 -8.972 1.00 85.00 171 SER A N 1
ATOM 1222 C CA . SER A 1 171 ? 7.082 14.900 -7.558 1.00 85.00 171 SER A CA 1
ATOM 1223 C C . SER A 1 171 ? 6.396 13.889 -6.630 1.00 85.00 171 SER A C 1
ATOM 1225 O O . SER A 1 171 ? 5.238 13.513 -6.844 1.00 85.00 171 SER A O 1
ATOM 1227 N N . ILE A 1 172 ? 7.082 13.506 -5.546 1.00 84.69 172 ILE A N 1
ATOM 1228 C CA . ILE A 1 172 ? 6.557 12.608 -4.501 1.00 84.69 172 ILE A CA 1
ATOM 1229 C C . ILE A 1 172 ? 5.254 13.163 -3.906 1.00 84.69 172 ILE A C 1
ATOM 1231 O O . ILE A 1 172 ? 4.289 12.428 -3.698 1.00 84.69 172 ILE A O 1
ATOM 1235 N N . ALA A 1 173 ? 5.195 14.479 -3.684 1.00 82.50 173 ALA A N 1
ATOM 1236 C CA . ALA A 1 173 ? 4.012 15.147 -3.152 1.00 82.50 173 ALA A CA 1
ATOM 1237 C C . ALA A 1 173 ? 2.795 14.984 -4.080 1.00 82.50 173 ALA A C 1
ATOM 1239 O O . ALA A 1 173 ? 1.680 14.728 -3.619 1.00 82.50 173 ALA A O 1
ATOM 1240 N N . ALA A 1 174 ? 3.019 15.086 -5.392 1.00 84.31 174 ALA A N 1
ATOM 1241 C CA . ALA A 1 174 ? 1.962 14.996 -6.387 1.00 84.31 174 ALA A CA 1
ATOM 1242 C C . ALA A 1 174 ? 1.401 13.574 -6.502 1.00 84.31 174 ALA A C 1
ATOM 1244 O O . ALA A 1 174 ? 0.181 13.398 -6.476 1.00 84.31 174 ALA A O 1
ATOM 1245 N N . ILE A 1 175 ? 2.264 12.551 -6.534 1.00 87.56 175 ILE A N 1
ATOM 1246 C CA . ILE A 1 175 ? 1.796 11.159 -6.578 1.00 87.56 175 ILE A CA 1
ATOM 1247 C C . ILE A 1 175 ? 1.099 10.740 -5.277 1.00 87.56 175 ILE A C 1
ATOM 1249 O O . ILE A 1 175 ? 0.110 10.009 -5.327 1.00 87.56 175 ILE A O 1
ATOM 1253 N N . PHE A 1 176 ? 1.532 11.257 -4.121 1.00 87.56 176 PHE A N 1
ATOM 1254 C CA . PHE A 1 176 ? 0.842 11.020 -2.852 1.00 87.56 176 PHE A CA 1
ATOM 1255 C C . PHE A 1 176 ? -0.597 11.538 -2.905 1.00 87.56 176 PHE A C 1
ATOM 1257 O O . PHE A 1 176 ? -1.535 10.794 -2.624 1.00 87.56 176 PHE A O 1
ATOM 1264 N N . ILE A 1 177 ? -0.793 12.787 -3.330 1.00 85.38 177 ILE A N 1
ATOM 1265 C CA . ILE A 1 177 ? -2.131 13.368 -3.496 1.00 85.38 177 ILE A CA 1
ATOM 1266 C C . ILE A 1 177 ? -2.964 12.596 -4.520 1.00 85.38 177 ILE A C 1
ATOM 1268 O O . ILE A 1 177 ? -4.142 12.328 -4.269 1.00 85.38 177 ILE A O 1
ATOM 1272 N N . ALA A 1 178 ? -2.361 12.206 -5.644 1.00 87.06 178 ALA A N 1
ATOM 1273 C CA . ALA A 1 178 ? -3.032 11.428 -6.680 1.00 87.06 178 ALA A CA 1
ATOM 1274 C C . ALA A 1 178 ? -3.513 10.060 -6.168 1.00 87.06 178 ALA A C 1
ATOM 1276 O O . ALA A 1 178 ? -4.515 9.549 -6.656 1.00 87.06 178 ALA A O 1
ATOM 1277 N N . GLY A 1 179 ? -2.847 9.490 -5.160 1.00 88.62 179 GLY A N 1
ATOM 1278 C CA . GLY A 1 179 ? -3.200 8.216 -4.534 1.00 88.62 179 GLY A CA 1
ATOM 1279 C C . GLY A 1 179 ? -4.435 8.240 -3.634 1.00 88.62 179 GLY A C 1
ATOM 1280 O O . GLY A 1 179 ? -5.130 7.229 -3.511 1.00 88.62 179 GLY A O 1
ATOM 1281 N N . VAL A 1 180 ? -4.755 9.393 -3.034 1.00 88.62 180 VAL A N 1
ATOM 1282 C CA . VAL A 1 180 ? -5.810 9.509 -2.009 1.00 88.62 180 VAL A CA 1
ATOM 1283 C C . VAL A 1 180 ? -7.170 9.049 -2.537 1.00 88.62 180 VAL A C 1
ATOM 1285 O O . VAL A 1 180 ? -7.826 8.217 -1.911 1.00 88.62 180 VAL A O 1
ATOM 1288 N N . ILE A 1 181 ? -7.604 9.569 -3.690 1.00 89.88 181 ILE A N 1
ATOM 1289 C CA . ILE A 1 181 ? -8.924 9.237 -4.246 1.00 89.88 181 ILE A CA 1
ATOM 1290 C C . ILE A 1 181 ? -8.993 7.778 -4.715 1.00 89.88 181 ILE A C 1
ATOM 1292 O O . ILE A 1 181 ? -9.890 7.073 -4.247 1.00 89.88 181 ILE A O 1
ATOM 1296 N N . PRO A 1 182 ? -8.079 7.282 -5.570 1.00 91.00 182 PRO A N 1
ATOM 1297 C CA . PRO A 1 182 ? -8.048 5.877 -5.969 1.00 91.00 182 PRO A CA 1
ATOM 1298 C C . PRO A 1 182 ? -8.021 4.924 -4.772 1.00 91.00 182 PRO A C 1
ATOM 1300 O O . PRO A 1 182 ? -8.790 3.967 -4.738 1.00 91.00 182 PRO A O 1
ATOM 1303 N N . GLY A 1 183 ? -7.211 5.211 -3.748 1.00 92.75 183 GLY A N 1
ATOM 1304 C CA . GLY A 1 183 ? -7.146 4.401 -2.532 1.00 92.75 183 GLY A CA 1
ATOM 1305 C C . GLY A 1 183 ? -8.479 4.347 -1.779 1.00 92.75 183 GLY A C 1
ATOM 1306 O O . GLY A 1 183 ? -8.933 3.264 -1.400 1.00 92.75 183 GLY A O 1
ATOM 1307 N N . ILE A 1 184 ? -9.162 5.489 -1.631 1.00 92.31 184 ILE A N 1
ATOM 1308 C CA . ILE A 1 184 ? -10.510 5.545 -1.044 1.00 92.31 184 ILE A CA 1
ATOM 1309 C C . ILE A 1 184 ? -11.520 4.789 -1.914 1.00 92.31 184 ILE A C 1
ATOM 1311 O O . ILE A 1 184 ? -12.341 4.046 -1.379 1.00 92.31 184 ILE A O 1
ATOM 1315 N N . MET A 1 185 ? -11.460 4.929 -3.240 1.00 93.38 185 MET A N 1
ATOM 1316 C CA . MET A 1 185 ? -12.354 4.224 -4.163 1.00 93.38 185 MET A CA 1
ATOM 1317 C C . MET A 1 185 ? -12.185 2.708 -4.070 1.00 93.38 185 MET A C 1
ATOM 1319 O O . MET A 1 185 ? -13.186 1.996 -4.005 1.00 93.38 185 MET A O 1
ATOM 1323 N N . VAL A 1 186 ? -10.945 2.209 -4.004 1.00 95.44 186 VAL A N 1
ATOM 1324 C CA . VAL A 1 186 ? -10.677 0.779 -3.796 1.00 95.44 186 VAL A CA 1
ATOM 1325 C C . VAL A 1 186 ? -11.220 0.341 -2.438 1.00 95.44 186 VAL A C 1
ATOM 1327 O O . VAL A 1 186 ? -11.952 -0.643 -2.374 1.00 95.44 186 VAL A O 1
ATOM 1330 N N . GLY A 1 187 ? -10.953 1.093 -1.367 1.00 94.94 187 GLY A N 1
ATOM 1331 C CA . GLY A 1 187 ? -11.483 0.800 -0.034 1.00 94.94 187 GLY A CA 1
ATOM 1332 C C . GLY A 1 187 ? -13.012 0.711 0.004 1.00 94.94 187 GLY A C 1
ATOM 1333 O O . GLY A 1 187 ? -13.567 -0.263 0.511 1.00 94.94 187 GLY A O 1
ATOM 1334 N N . LEU A 1 188 ? -13.708 1.675 -0.605 1.00 94.12 188 LEU A N 1
ATOM 1335 C CA . LEU A 1 188 ? -15.169 1.671 -0.721 1.00 94.12 188 LEU A CA 1
ATOM 1336 C C . LEU A 1 188 ? -15.681 0.519 -1.594 1.00 94.12 188 LEU A C 1
ATOM 1338 O O . LEU A 1 188 ? -16.683 -0.108 -1.250 1.00 94.12 188 LEU A O 1
ATOM 1342 N N . GLY A 1 189 ? -14.990 0.203 -2.691 1.00 95.38 189 GLY A N 1
ATOM 1343 C CA . GLY A 1 189 ? -15.300 -0.949 -3.537 1.00 95.38 189 GLY A CA 1
ATOM 1344 C C . GLY A 1 189 ? -15.189 -2.272 -2.774 1.00 95.38 189 GLY A C 1
ATOM 1345 O O . GLY A 1 189 ? -16.085 -3.114 -2.855 1.00 95.38 189 GLY A O 1
ATOM 1346 N N . LEU A 1 190 ? -14.137 -2.430 -1.967 1.00 95.81 190 LEU A N 1
ATOM 1347 C CA . LEU A 1 190 ? -13.955 -3.590 -1.094 1.00 95.81 190 LEU A CA 1
ATOM 1348 C C . LEU A 1 190 ? -15.035 -3.656 -0.009 1.00 95.81 190 LEU A C 1
ATOM 1350 O O . LEU A 1 190 ? -15.569 -4.734 0.244 1.00 95.81 190 LEU A O 1
ATOM 1354 N N . MET A 1 191 ? -15.411 -2.525 0.601 1.00 93.75 191 MET A N 1
ATOM 1355 C CA . MET A 1 191 ? -16.503 -2.473 1.585 1.00 93.75 191 MET A CA 1
ATOM 1356 C C . MET A 1 191 ? -17.849 -2.854 0.967 1.00 93.75 191 MET A C 1
ATOM 1358 O O . MET A 1 191 ? -18.625 -3.588 1.580 1.00 93.75 191 MET A O 1
ATOM 1362 N N . LEU A 1 192 ? -18.120 -2.405 -0.260 1.00 93.25 192 LEU A N 1
ATOM 1363 C CA . LEU A 1 192 ? -19.323 -2.779 -0.998 1.00 93.25 192 LEU A CA 1
ATOM 1364 C C . LEU A 1 192 ? -19.357 -4.292 -1.256 1.00 93.25 192 LEU A C 1
ATOM 1366 O O . LEU A 1 192 ? -20.356 -4.944 -0.946 1.00 93.25 192 LEU A O 1
ATOM 1370 N N . ALA A 1 193 ? -18.260 -4.866 -1.758 1.00 93.12 193 ALA A N 1
ATOM 1371 C CA . ALA A 1 193 ? -18.143 -6.308 -1.974 1.00 93.12 193 ALA A CA 1
ATOM 1372 C C . ALA A 1 193 ? -18.295 -7.098 -0.660 1.00 93.12 193 ALA A C 1
ATOM 1374 O O . ALA A 1 193 ? -19.057 -8.068 -0.605 1.00 93.12 193 ALA A O 1
ATOM 1375 N N . ALA A 1 194 ? -17.646 -6.641 0.418 1.00 92.06 194 ALA A N 1
ATOM 1376 C CA . ALA A 1 194 ? -17.751 -7.237 1.746 1.00 92.06 194 ALA A CA 1
ATOM 1377 C C . ALA A 1 194 ? -19.193 -7.223 2.264 1.00 92.06 194 ALA A C 1
ATOM 1379 O O . ALA A 1 194 ? -19.669 -8.252 2.742 1.00 92.06 194 ALA A O 1
ATOM 1380 N N . GLY A 1 195 ? -19.899 -6.097 2.129 1.00 88.62 195 GLY A N 1
ATOM 1381 C CA . GLY A 1 195 ? -21.292 -5.942 2.545 1.00 88.62 195 GLY A CA 1
ATOM 1382 C C . GLY A 1 195 ? -22.257 -6.836 1.771 1.00 88.62 195 GLY A C 1
ATOM 1383 O O . GLY A 1 195 ? -23.128 -7.465 2.374 1.00 88.62 195 GLY A O 1
ATOM 1384 N N . ILE A 1 196 ? -22.078 -6.956 0.450 1.00 89.44 196 ILE A N 1
ATOM 1385 C CA . ILE A 1 196 ? -22.884 -7.856 -0.389 1.00 89.44 196 ILE A CA 1
ATOM 1386 C C . ILE A 1 196 ? -22.676 -9.315 0.042 1.00 89.44 196 ILE A C 1
ATOM 1388 O O . ILE A 1 196 ? -23.652 -10.054 0.204 1.00 89.44 196 ILE A O 1
ATOM 1392 N N . LEU A 1 197 ? -21.429 -9.737 0.274 1.00 89.19 197 LEU A N 1
ATOM 1393 C CA . LEU A 1 197 ? -21.131 -11.094 0.743 1.00 89.19 197 LEU A CA 1
ATOM 1394 C C . LEU A 1 197 ? -21.659 -11.340 2.159 1.00 89.19 197 LEU A C 1
ATOM 1396 O O . LEU A 1 197 ? -22.287 -12.370 2.403 1.00 89.19 197 LEU A O 1
ATOM 1400 N N . ALA A 1 198 ? -21.483 -10.391 3.078 1.00 86.38 198 ALA A N 1
ATOM 1401 C CA . ALA A 1 198 ? -22.004 -10.492 4.438 1.00 86.38 198 ALA A CA 1
ATOM 1402 C C . ALA A 1 198 ? -23.537 -10.583 4.462 1.00 86.38 198 ALA A C 1
ATOM 1404 O O . ALA A 1 198 ? -24.113 -11.337 5.251 1.00 86.38 198 ALA A O 1
ATOM 1405 N N . ALA A 1 199 ? -24.220 -9.875 3.557 1.00 84.31 199 ALA A N 1
ATOM 1406 C CA . ALA A 1 199 ? -25.659 -9.998 3.378 1.00 84.31 199 ALA A CA 1
ATOM 1407 C C . ALA A 1 199 ? -26.061 -11.414 2.939 1.00 84.31 199 ALA A C 1
ATOM 1409 O O . ALA A 1 199 ? -26.928 -12.012 3.584 1.00 84.31 199 ALA A O 1
ATOM 1410 N N . ARG A 1 200 ? -25.391 -11.957 1.911 1.00 84.94 200 ARG A N 1
ATOM 1411 C CA . ARG A 1 200 ? -25.662 -13.290 1.342 1.00 84.94 200 ARG A CA 1
ATOM 1412 C C . ARG A 1 200 ? -25.374 -14.434 2.312 1.00 84.94 200 ARG A C 1
ATOM 1414 O O . ARG A 1 200 ? -26.195 -15.336 2.438 1.00 84.94 200 ARG A O 1
ATOM 1421 N N . HIS A 1 201 ? -24.254 -14.378 3.027 1.00 83.62 201 HIS A N 1
ATOM 1422 C CA . HIS A 1 201 ? -23.842 -15.415 3.980 1.00 83.62 201 HIS A CA 1
ATOM 1423 C C . HIS A 1 201 ? -24.430 -15.233 5.386 1.00 83.62 201 HIS A C 1
ATOM 1425 O O . HIS A 1 201 ? -24.142 -16.025 6.276 1.00 83.62 201 HIS A O 1
ATOM 1431 N N . LYS A 1 202 ? -25.274 -14.210 5.586 1.00 79.62 202 LYS A N 1
ATOM 1432 C CA . LYS A 1 202 ? -25.898 -13.870 6.875 1.00 79.62 202 LYS A CA 1
ATOM 1433 C C . LYS A 1 202 ? -24.894 -13.640 8.017 1.00 79.62 202 LYS A C 1
ATOM 1435 O O . LYS A 1 202 ? -25.219 -13.873 9.174 1.00 79.62 202 LYS A O 1
ATOM 1440 N N . TYR A 1 203 ? -23.710 -13.106 7.715 1.00 79.94 203 TYR A N 1
ATOM 1441 C CA . TYR A 1 203 ? -22.765 -12.701 8.758 1.00 79.94 203 TYR A CA 1
ATOM 1442 C C . TYR A 1 203 ? -23.281 -11.478 9.529 1.00 79.94 203 TYR A C 1
ATOM 1444 O O . TYR A 1 203 ? -23.767 -10.513 8.930 1.00 79.94 203 TYR A O 1
ATOM 1452 N N . GLY A 1 204 ? -23.165 -11.513 10.862 1.00 65.50 204 GLY A N 1
ATOM 1453 C CA . GLY A 1 204 ? -23.548 -10.405 11.742 1.00 65.50 204 GLY A CA 1
ATOM 1454 C C . GLY A 1 204 ? -25.051 -10.098 11.758 1.00 65.50 204 GLY A C 1
ATOM 1455 O O . GLY A 1 204 ? -25.427 -8.932 11.845 1.00 65.50 204 GLY A O 1
ATOM 1456 N N . SER A 1 205 ? -25.914 -11.112 11.615 1.00 56.56 205 SER A N 1
ATOM 1457 C CA . SER A 1 205 ? -27.374 -10.936 11.618 1.00 56.56 205 SER A CA 1
ATOM 1458 C C . SER A 1 205 ? -28.015 -10.787 13.003 1.00 56.56 205 SER A C 1
ATOM 1460 O O . SER A 1 205 ? -29.181 -10.410 13.062 1.00 56.56 205 SER A O 1
ATOM 1462 N N . GLU A 1 206 ? -27.293 -11.070 14.089 1.00 52.47 206 GLU A N 1
ATOM 1463 C CA . GLU A 1 206 ? -27.854 -11.082 15.452 1.00 52.47 206 GLU A CA 1
ATOM 1464 C C . GLU A 1 206 ? -27.834 -9.700 16.140 1.00 52.47 206 GLU A C 1
ATOM 1466 O O . GLU A 1 206 ? -28.728 -9.410 16.928 1.00 52.47 206 GLU A O 1
ATOM 1471 N N . ASP A 1 207 ? -26.924 -8.796 15.746 1.00 51.91 207 ASP A N 1
ATOM 1472 C CA . ASP A 1 207 ? -26.751 -7.446 16.324 1.00 51.91 207 ASP A CA 1
ATOM 1473 C C . ASP A 1 207 ? -27.067 -6.311 15.322 1.00 51.91 207 ASP A C 1
ATOM 1475 O O . ASP A 1 207 ? -26.381 -5.287 15.246 1.00 51.91 207 ASP A O 1
ATOM 1479 N N . LEU A 1 208 ? -28.095 -6.484 14.486 1.00 52.03 208 LEU A N 1
ATOM 1480 C CA . LEU A 1 208 ? -28.484 -5.463 13.507 1.00 52.03 208 LEU A CA 1
ATOM 1481 C C . LEU A 1 208 ? -29.150 -4.262 14.189 1.00 52.03 208 LEU A C 1
ATOM 1483 O O . LEU A 1 208 ? -30.322 -4.302 14.564 1.00 52.03 208 LEU A O 1
ATOM 1487 N N . PHE A 1 209 ? -28.418 -3.153 14.282 1.00 55.16 209 PHE A N 1
ATOM 1488 C CA . PHE A 1 209 ? -28.996 -1.854 14.619 1.00 55.16 209 PHE A CA 1
ATOM 1489 C C . PHE A 1 209 ? -29.966 -1.408 13.513 1.00 55.16 209 PHE A C 1
ATOM 1491 O O . PHE A 1 209 ? -29.723 -1.625 12.324 1.00 55.16 209 PHE A O 1
ATOM 1498 N N . GLY A 1 210 ? -31.077 -0.759 13.879 1.00 55.16 210 GLY A N 1
ATOM 1499 C CA . GLY A 1 210 ? -32.003 -0.206 12.885 1.00 55.16 210 GLY A CA 1
ATOM 1500 C C . GLY A 1 210 ? -31.291 0.807 11.976 1.00 55.16 210 GLY A C 1
ATOM 1501 O O . GLY A 1 210 ? -30.420 1.539 12.440 1.00 55.16 210 GLY A O 1
ATOM 1502 N N . GLY A 1 211 ? -31.664 0.912 10.693 1.00 56.00 211 GLY A N 1
ATOM 1503 C CA . GLY A 1 211 ? -30.958 1.777 9.724 1.00 56.00 211 GLY A CA 1
ATOM 1504 C C . GLY A 1 211 ? -30.826 3.249 10.152 1.00 56.00 211 GLY A C 1
ATOM 1505 O O . GLY A 1 211 ? -29.820 3.898 9.869 1.00 56.00 211 GLY A O 1
ATOM 1506 N N . ARG A 1 212 ? -31.795 3.760 10.924 1.00 53.34 212 ARG A N 1
ATOM 1507 C CA . ARG A 1 212 ? -31.731 5.088 11.558 1.00 53.34 212 ARG A CA 1
ATOM 1508 C C . ARG A 1 212 ? -30.643 5.172 12.637 1.00 53.34 212 ARG A C 1
ATOM 1510 O O . ARG A 1 212 ? -29.985 6.197 12.752 1.00 53.34 212 ARG A O 1
ATOM 1517 N N . GLU A 1 213 ? -30.443 4.114 13.414 1.00 59.03 213 GLU A N 1
ATOM 1518 C CA . GLU A 1 213 ? -29.432 4.037 14.473 1.00 59.03 213 GLU A CA 1
ATOM 1519 C C . GLU A 1 213 ? -28.016 3.871 13.901 1.00 59.03 213 GLU A C 1
ATOM 1521 O O . GLU A 1 213 ? -27.085 4.501 14.400 1.00 59.03 213 GLU A O 1
ATOM 1526 N N . ILE A 1 214 ? -27.862 3.126 12.799 1.00 59.88 214 ILE A N 1
ATOM 1527 C CA . ILE A 1 214 ? -26.602 3.039 12.040 1.00 59.88 214 ILE A CA 1
ATOM 1528 C C . ILE A 1 214 ? -26.192 4.422 11.525 1.00 59.88 214 ILE A C 1
ATOM 1530 O O . ILE A 1 214 ? -25.059 4.848 11.742 1.00 59.88 214 ILE A O 1
ATOM 1534 N N . LEU A 1 215 ? -27.123 5.155 10.901 1.00 59.22 215 LEU A N 1
ATOM 1535 C CA . LEU A 1 215 ? -26.852 6.501 10.395 1.00 59.22 215 LEU A CA 1
ATOM 1536 C C . LEU A 1 215 ? -26.477 7.469 11.526 1.00 59.22 215 LEU A C 1
ATOM 1538 O O . LEU A 1 215 ? -25.544 8.248 11.373 1.00 59.22 215 LEU A O 1
ATOM 1542 N N . ILE A 1 216 ? -27.159 7.397 12.674 1.00 59.34 216 ILE A N 1
ATOM 1543 C CA . ILE A 1 216 ? -26.835 8.226 13.846 1.00 59.34 216 ILE A CA 1
ATOM 1544 C C . ILE A 1 216 ? -25.435 7.902 14.385 1.00 59.34 216 ILE A C 1
ATOM 1546 O O . ILE A 1 216 ? -24.706 8.827 14.735 1.00 59.34 216 ILE A O 1
ATOM 1550 N N . ARG A 1 217 ? -25.025 6.627 14.426 1.00 57.59 217 ARG A N 1
ATOM 1551 C CA . ARG A 1 217 ? -23.671 6.238 14.860 1.00 57.59 217 ARG A CA 1
ATOM 1552 C C . ARG A 1 217 ? -22.597 6.672 13.874 1.00 57.59 217 ARG A C 1
ATOM 1554 O O . ARG A 1 217 ? -21.596 7.232 14.303 1.00 57.59 217 ARG A O 1
ATOM 1561 N N . PHE A 1 218 ? -22.833 6.485 12.577 1.00 60.19 218 PHE A N 1
ATOM 1562 C CA . PHE A 1 218 ? -21.909 6.912 11.531 1.00 60.19 218 PHE A CA 1
ATOM 1563 C C . PHE A 1 218 ? -21.740 8.435 11.523 1.00 60.19 218 PHE A C 1
ATOM 1565 O O . PHE A 1 218 ? -20.620 8.927 11.590 1.00 60.19 218 PHE A O 1
ATOM 1572 N N . VAL A 1 219 ? -22.842 9.196 11.515 1.00 58.06 219 VAL A N 1
ATOM 1573 C CA . VAL A 1 219 ? -22.809 10.668 11.543 1.00 58.06 219 VAL A CA 1
ATOM 1574 C C . VAL A 1 219 ? -22.251 11.179 12.870 1.00 58.06 219 VAL A C 1
ATOM 1576 O O . VAL A 1 219 ? -21.456 12.111 12.870 1.00 58.06 219 VAL A O 1
ATOM 1579 N N . GLY A 1 220 ? -22.615 10.561 13.997 1.00 54.59 220 GLY A N 1
ATOM 1580 C CA . GLY A 1 220 ? -22.076 10.899 15.314 1.00 54.59 220 GLY A CA 1
ATOM 1581 C C . GLY A 1 220 ? -20.566 10.678 15.397 1.00 54.59 220 GLY A C 1
ATOM 1582 O O . GLY A 1 220 ? -19.841 11.584 15.797 1.00 54.59 220 GLY A O 1
ATOM 1583 N N . GLY A 1 221 ? -20.081 9.517 14.949 1.00 53.66 221 GLY A N 1
ATOM 1584 C CA . GLY A 1 221 ? -18.655 9.208 14.879 1.00 53.66 221 GLY A CA 1
ATOM 1585 C C . GLY A 1 221 ? -17.905 10.107 13.893 1.00 53.66 221 GLY A C 1
ATOM 1586 O O . GLY A 1 221 ? -16.840 10.619 14.223 1.00 53.66 221 GLY A O 1
ATOM 1587 N N . LEU A 1 222 ? -18.484 10.384 12.722 1.00 56.19 222 LEU A N 1
ATOM 1588 C CA . LEU A 1 222 ? -17.907 11.295 11.732 1.00 56.19 222 LEU A CA 1
ATOM 1589 C C . LEU A 1 222 ? -17.817 12.730 12.268 1.00 56.19 222 LEU A C 1
ATOM 1591 O O . LEU A 1 222 ? -16.791 13.377 12.093 1.00 56.19 222 LEU A O 1
ATOM 1595 N N . LEU A 1 223 ? -18.845 13.227 12.962 1.00 50.38 223 LEU A N 1
ATOM 1596 C CA . LEU A 1 223 ? -18.823 14.545 13.603 1.00 50.38 223 LEU A CA 1
ATOM 1597 C C . LEU A 1 223 ? -17.766 14.623 14.711 1.00 50.38 223 LEU A C 1
ATOM 1599 O O . LEU A 1 223 ? -17.093 15.648 14.821 1.00 50.38 223 LEU A O 1
ATOM 1603 N N . CYS A 1 224 ? -17.560 13.543 15.475 1.00 49.56 224 CYS A N 1
ATOM 1604 C CA . CYS A 1 224 ? -16.463 13.465 16.441 1.00 49.56 224 CYS A CA 1
ATOM 1605 C C . CYS A 1 224 ? -15.081 13.616 15.787 1.00 49.56 224 CYS A C 1
ATOM 1607 O O . CYS A 1 224 ? -14.167 14.072 16.461 1.00 49.56 224 CYS A O 1
ATOM 1609 N N . VAL A 1 225 ? -14.930 13.281 14.501 1.00 49.47 225 VAL A N 1
ATOM 1610 C CA . VAL A 1 225 ? -13.664 13.364 13.748 1.00 49.47 225 VAL A CA 1
ATOM 1611 C C . VAL A 1 225 ? -13.530 14.693 13.001 1.00 49.47 225 VAL A C 1
ATOM 1613 O O . VAL A 1 225 ? -12.533 15.400 13.139 1.00 49.47 225 VAL A O 1
ATOM 1616 N N . VAL A 1 226 ? -14.543 15.050 12.208 1.00 50.69 226 VAL A N 1
ATOM 1617 C CA . VAL A 1 226 ? -14.510 16.188 11.279 1.00 50.69 226 VAL A CA 1
ATOM 1618 C C . VAL A 1 226 ? -14.496 17.516 12.022 1.00 50.69 226 VAL A C 1
ATOM 1620 O O . VAL A 1 226 ? -13.831 18.446 11.577 1.00 50.69 226 VAL A O 1
ATOM 1623 N N . VAL A 1 227 ? -15.189 17.630 13.157 1.00 49.00 227 VAL A N 1
ATOM 1624 C CA . VAL A 1 227 ? -15.290 18.919 13.850 1.00 49.00 227 VAL A CA 1
ATOM 1625 C C . VAL A 1 227 ? -13.987 19.309 14.564 1.00 49.00 227 VAL A C 1
ATOM 1627 O O . VAL A 1 227 ? -13.548 20.443 14.363 1.00 49.00 227 VAL A O 1
ATOM 1630 N N . PRO A 1 228 ? -13.294 18.426 15.316 1.00 43.94 228 PRO A N 1
ATOM 1631 C CA . PRO A 1 228 ? -11.979 18.755 15.869 1.00 43.94 228 PRO A CA 1
ATOM 1632 C C . PRO A 1 228 ? -10.943 19.076 14.787 1.00 43.94 228 PRO A C 1
ATOM 1634 O O . PRO A 1 228 ? -10.222 20.062 14.913 1.00 43.94 228 PRO A O 1
ATOM 1637 N N . ILE A 1 229 ? -10.907 18.297 13.700 1.00 45.97 229 ILE A N 1
ATOM 1638 C CA . ILE A 1 229 ? -9.981 18.525 12.580 1.00 45.97 229 ILE A CA 1
ATOM 1639 C C . ILE A 1 229 ? -10.306 19.847 11.875 1.00 45.97 229 ILE A C 1
ATOM 1641 O O . ILE A 1 229 ? -9.415 20.658 11.638 1.00 45.97 229 ILE A O 1
ATOM 1645 N N . GLY A 1 230 ? -11.586 20.110 11.604 1.00 42.78 230 GLY A N 1
ATOM 1646 C CA . GLY A 1 230 ? -12.055 21.355 11.005 1.00 42.78 230 GLY A CA 1
ATOM 1647 C C . GLY A 1 230 ? -11.705 22.579 11.849 1.00 42.78 230 GLY A C 1
ATOM 1648 O O . GLY A 1 230 ? -11.255 23.575 11.299 1.00 42.78 230 GLY A O 1
ATOM 1649 N N . LEU A 1 231 ? -11.820 22.495 13.179 1.00 44.44 231 LEU A N 1
ATOM 1650 C CA . LEU A 1 231 ? -11.418 23.568 14.098 1.00 44.44 231 LEU A CA 1
ATOM 1651 C C . LEU A 1 231 ? -9.905 23.818 14.093 1.00 44.44 231 LEU A C 1
ATOM 1653 O O . LEU A 1 231 ? -9.474 24.971 14.149 1.00 44.44 231 LEU A O 1
ATOM 1657 N N . VAL A 1 232 ? -9.099 22.758 14.000 1.00 42.78 232 VAL A N 1
ATOM 1658 C CA . VAL A 1 232 ? -7.636 22.865 13.894 1.00 42.78 232 VAL A CA 1
ATOM 1659 C C . VAL A 1 232 ? -7.229 23.490 12.555 1.00 42.78 232 VAL A C 1
ATOM 1661 O O . VAL A 1 232 ? -6.403 24.399 12.543 1.00 42.78 232 VAL A O 1
ATOM 1664 N N . ILE A 1 233 ? -7.847 23.080 11.443 1.00 40.12 233 ILE A N 1
ATOM 1665 C CA . ILE A 1 233 ? -7.578 23.629 10.101 1.00 40.12 233 ILE A CA 1
ATOM 1666 C C . ILE A 1 233 ? -8.069 25.080 9.983 1.00 40.12 233 ILE A C 1
ATOM 1668 O O . ILE A 1 233 ? -7.381 25.924 9.409 1.00 40.12 233 ILE A O 1
ATOM 1672 N N . TRP A 1 234 ? -9.229 25.408 10.559 1.00 41.78 234 TRP A N 1
ATOM 1673 C CA . TRP A 1 234 ? -9.808 26.756 10.523 1.00 41.78 234 TRP A CA 1
ATOM 1674 C C . TRP A 1 234 ? -8.919 27.798 11.220 1.00 41.78 234 TRP A C 1
ATOM 1676 O O . TRP A 1 234 ? -8.890 28.959 10.815 1.00 41.78 234 TRP A O 1
ATOM 1686 N N . ARG A 1 235 ? -8.105 27.373 12.195 1.00 39.16 235 ARG A N 1
ATOM 1687 C CA . ARG A 1 235 ? -7.088 28.209 12.849 1.00 39.16 235 ARG A CA 1
ATOM 1688 C C . ARG A 1 235 ? -5.950 28.636 11.907 1.00 39.16 235 ARG A C 1
ATOM 1690 O O . ARG A 1 235 ? -5.343 29.671 12.157 1.00 39.16 235 ARG A O 1
ATOM 1697 N N . GLY A 1 236 ? -5.663 27.875 10.847 1.00 40.56 236 GLY A N 1
ATOM 1698 C CA . GLY A 1 236 ? -4.529 28.116 9.943 1.00 40.56 236 GLY A CA 1
ATOM 1699 C C . GLY A 1 236 ? -4.783 29.115 8.809 1.00 40.56 236 GLY A C 1
ATOM 1700 O O . GLY A 1 236 ? -3.849 29.454 8.093 1.00 40.56 236 GLY A O 1
ATOM 1701 N N . ARG A 1 237 ? -6.024 29.587 8.614 1.00 35.22 237 ARG A N 1
ATOM 1702 C CA . ARG A 1 237 ? -6.423 30.352 7.413 1.00 35.22 237 ARG A CA 1
ATOM 1703 C C . ARG A 1 237 ? -6.594 31.865 7.593 1.00 35.22 237 ARG A C 1
ATOM 1705 O O . ARG A 1 237 ? -6.927 32.538 6.625 1.00 35.22 237 ARG A O 1
ATOM 1712 N N . PHE A 1 238 ? -6.354 32.406 8.785 1.00 33.50 238 PHE A N 1
ATOM 1713 C CA . PHE A 1 238 ? -6.407 33.849 9.039 1.00 33.50 238 PHE A CA 1
ATOM 1714 C C . PHE A 1 238 ? -5.066 34.321 9.603 1.00 33.50 238 PHE A C 1
ATOM 1716 O O . PHE A 1 238 ? -4.819 34.232 10.805 1.00 33.50 238 PHE A O 1
ATOM 1723 N N . GLY A 1 239 ? -4.196 34.783 8.702 1.00 36.16 239 GLY A N 1
ATOM 1724 C CA . GLY A 1 239 ? -3.022 35.576 9.054 1.00 36.16 239 GLY A CA 1
ATOM 1725 C C . GLY A 1 239 ? -3.441 36.919 9.655 1.00 36.16 239 GLY A C 1
ATOM 1726 O O . GLY A 1 239 ? -4.502 37.458 9.332 1.00 36.16 239 GLY A O 1
ATOM 1727 N N . ILE A 1 240 ? -2.619 37.421 10.571 1.00 36.88 240 ILE A N 1
ATOM 1728 C CA . ILE A 1 240 ? -2.800 38.704 11.255 1.00 36.88 240 ILE A CA 1
ATOM 1729 C C . ILE A 1 240 ? -2.732 39.827 10.201 1.00 36.88 240 ILE A C 1
ATOM 1731 O O . ILE A 1 240 ? -1.763 39.862 9.450 1.00 36.88 240 ILE A O 1
ATOM 1735 N N . PRO A 1 241 ? -3.714 40.743 10.115 1.00 37.59 241 PRO A N 1
ATOM 1736 C CA . PRO A 1 241 ? -3.567 41.953 9.311 1.00 37.59 241 PRO A CA 1
ATOM 1737 C C . PRO A 1 241 ? -2.466 42.846 9.901 1.00 37.59 241 PRO A C 1
ATOM 1739 O O . PRO A 1 241 ? -2.528 43.177 11.089 1.00 37.59 241 PRO A O 1
ATOM 1742 N N . ASP A 1 242 ? -1.513 43.287 9.076 1.00 40.78 242 ASP A N 1
ATOM 1743 C CA . ASP A 1 242 ? -0.323 44.073 9.471 1.00 40.78 242 ASP A CA 1
ATOM 1744 C C . ASP A 1 242 ? -0.643 45.354 10.272 1.00 40.78 242 ASP A C 1
ATOM 1746 O O . ASP A 1 242 ? 0.183 45.878 11.015 1.00 40.78 242 ASP A O 1
ATOM 1750 N N . THR A 1 243 ? -1.885 45.834 10.209 1.00 42.22 243 THR A N 1
ATOM 1751 C CA . THR A 1 243 ? -2.380 47.013 10.932 1.00 42.22 243 THR A CA 1
ATOM 1752 C C . THR A 1 243 ? -2.481 46.853 12.457 1.00 42.22 243 THR A C 1
ATOM 1754 O O . THR A 1 243 ? -2.685 47.844 13.153 1.00 42.22 243 THR A O 1
ATOM 1757 N N . LEU A 1 244 ? -2.388 45.633 13.003 1.00 40.59 244 LEU A N 1
ATOM 1758 C CA . LEU A 1 244 ? -2.603 45.357 14.436 1.00 40.59 244 LEU A CA 1
ATOM 1759 C C . LEU A 1 244 ? -1.327 45.346 15.297 1.00 40.59 244 LEU A C 1
ATOM 1761 O O . LEU A 1 244 ? -1.441 45.298 16.520 1.00 40.59 244 LEU A O 1
ATOM 1765 N N . GLN A 1 245 ? -0.134 45.451 14.702 1.00 44.12 245 GLN A N 1
ATOM 1766 C CA . GLN A 1 245 ? 1.145 45.462 15.434 1.00 44.12 245 GLN A CA 1
ATOM 1767 C C . GLN A 1 245 ? 1.494 46.819 16.085 1.00 44.12 245 GLN A C 1
ATOM 1769 O O . GLN A 1 245 ? 2.507 46.927 16.771 1.00 44.12 245 GLN A O 1
ATOM 1774 N N . ALA A 1 246 ? 0.665 47.855 15.911 1.00 37.53 246 ALA A N 1
ATOM 1775 C CA . ALA A 1 246 ? 1.002 49.239 16.272 1.00 37.53 246 ALA A CA 1
ATOM 1776 C C . ALA A 1 246 ? 0.366 49.780 17.576 1.00 37.53 246 ALA A C 1
ATOM 1778 O O . ALA A 1 246 ? 0.458 50.977 17.837 1.00 37.53 246 ALA A O 1
ATOM 1779 N N . LEU A 1 247 ? -0.294 48.959 18.404 1.00 46.06 247 LEU A N 1
ATOM 1780 C CA . LEU A 1 247 ? -0.994 49.436 19.613 1.00 46.06 247 LEU A CA 1
ATOM 1781 C C . LEU A 1 247 ? -0.283 48.995 20.904 1.00 46.06 247 LEU A C 1
ATOM 1783 O O . LEU A 1 247 ? -0.253 47.812 21.235 1.00 46.06 247 LEU A O 1
ATOM 1787 N N . THR A 1 248 ? 0.276 49.964 21.637 1.00 45.44 248 THR A N 1
ATOM 1788 C CA . THR A 1 248 ? 1.021 49.782 22.897 1.00 45.44 248 THR A CA 1
ATOM 1789 C C . THR A 1 248 ? 0.130 49.828 24.162 1.00 45.44 248 THR A C 1
ATOM 1791 O O . THR A 1 248 ? -0.989 50.347 24.119 1.00 45.44 248 THR A O 1
ATOM 1794 N N . PRO A 1 249 ? 0.594 49.286 25.313 1.00 46.88 249 PRO A N 1
ATOM 1795 C CA . PRO A 1 249 ? -0.261 48.814 26.421 1.00 46.88 249 PRO A CA 1
ATOM 1796 C C . PRO A 1 249 ? -0.767 49.852 27.451 1.00 46.88 249 PRO A C 1
ATOM 1798 O O . PRO A 1 249 ? -1.278 49.450 28.497 1.00 46.88 249 PRO A O 1
ATOM 1801 N N . GLU A 1 250 ? -0.636 51.164 27.227 1.00 43.12 250 GLU A N 1
ATOM 1802 C CA . GLU A 1 250 ? -0.793 52.168 28.307 1.00 43.12 250 GLU A CA 1
ATOM 1803 C C . GLU A 1 250 ? -2.140 52.923 28.372 1.00 43.12 250 GLU A C 1
ATOM 1805 O O . GLU A 1 250 ? -2.311 53.809 29.204 1.00 43.12 250 GLU A O 1
ATOM 1810 N N . THR A 1 251 ? -3.148 52.578 27.567 1.00 50.09 251 THR A N 1
ATOM 1811 C CA . THR A 1 251 ? -4.424 53.328 27.540 1.00 50.09 251 THR A CA 1
ATOM 1812 C C . THR A 1 251 ? -5.481 52.799 28.529 1.00 50.09 251 THR A C 1
ATOM 1814 O O . THR A 1 251 ? -5.741 51.600 28.618 1.00 50.09 251 THR A O 1
ATOM 1817 N N . GLU A 1 252 ? -6.162 53.694 29.262 1.00 49.53 252 GLU A N 1
ATOM 1818 C CA . GLU A 1 252 ? -7.254 53.370 30.213 1.00 49.53 252 GLU A CA 1
ATOM 1819 C C . GLU A 1 252 ? -8.394 52.538 29.592 1.00 49.53 252 GLU A C 1
ATOM 1821 O O . GLU A 1 252 ? -9.009 51.693 30.253 1.00 49.53 252 GLU A O 1
ATOM 1826 N N . THR A 1 253 ? -8.631 52.709 28.291 1.00 51.19 253 THR A N 1
ATOM 1827 C CA . THR A 1 253 ? -9.611 51.957 27.492 1.00 51.19 253 THR A CA 1
ATOM 1828 C C . THR A 1 253 ? -9.315 50.450 27.448 1.00 51.19 253 THR A C 1
ATOM 1830 O O . THR A 1 253 ? -10.240 49.631 27.364 1.00 51.19 253 THR A O 1
ATOM 1833 N N . PHE A 1 254 ? -8.045 50.057 27.588 1.00 46.09 254 PHE A N 1
ATOM 1834 C CA . PHE A 1 254 ? -7.610 48.663 27.650 1.00 46.09 254 PHE A CA 1
ATOM 1835 C C . PHE A 1 254 ? -8.035 47.985 28.960 1.00 46.09 254 PHE A C 1
ATOM 1837 O O . PHE A 1 254 ? -8.619 46.898 28.938 1.00 46.09 254 PHE A O 1
ATOM 1844 N N . ARG A 1 255 ? -7.842 48.650 30.111 1.00 44.19 255 ARG A N 1
ATOM 1845 C CA . ARG A 1 255 ? -8.253 48.116 31.426 1.00 44.19 255 ARG A CA 1
ATOM 1846 C C . ARG A 1 255 ? -9.772 47.954 31.528 1.00 44.19 255 ARG A C 1
ATOM 1848 O O . ARG A 1 255 ? -10.242 46.950 32.066 1.00 44.19 255 ARG A O 1
ATOM 1855 N N . ALA A 1 256 ? -10.540 48.890 30.963 1.00 49.94 256 ALA A N 1
ATOM 1856 C CA . ALA A 1 256 ? -12.002 48.816 30.926 1.00 49.94 256 ALA A CA 1
ATOM 1857 C C . ALA A 1 256 ? -12.512 47.630 30.080 1.00 49.94 256 ALA A C 1
ATOM 1859 O O . ALA A 1 256 ? -13.407 46.897 30.508 1.00 49.94 256 ALA A O 1
ATOM 1860 N N . SER A 1 257 ? -11.883 47.379 28.927 1.00 46.53 257 SER A N 1
ATOM 1861 C CA . SER A 1 257 ? -12.228 46.265 28.032 1.00 46.53 257 SER A CA 1
ATOM 1862 C C . SER A 1 257 ? -11.948 44.898 28.673 1.00 46.53 257 SER A C 1
ATOM 1864 O O . SER A 1 257 ? -12.782 43.993 28.605 1.00 46.53 257 SER A O 1
ATOM 1866 N N . VAL A 1 258 ? -10.820 44.757 29.379 1.00 43.69 258 VAL A N 1
ATOM 1867 C CA . VAL A 1 258 ? -10.467 43.531 30.122 1.00 43.69 258 VAL A CA 1
ATOM 1868 C C . VAL A 1 258 ? -11.446 43.272 31.277 1.00 43.69 258 VAL A C 1
ATOM 1870 O O . VAL A 1 258 ? -11.893 42.139 31.477 1.00 43.69 258 VAL A O 1
ATOM 1873 N N . ALA A 1 259 ? -11.854 44.315 32.006 1.00 46.53 259 ALA A N 1
ATOM 1874 C CA . ALA A 1 259 ? -12.824 44.198 33.096 1.00 46.53 259 ALA A CA 1
ATOM 1875 C C . ALA A 1 259 ? -14.239 43.823 32.609 1.00 46.53 259 ALA A C 1
ATOM 1877 O O . ALA A 1 259 ? -14.977 43.122 33.309 1.00 46.53 259 ALA A O 1
ATOM 1878 N N . GLN A 1 260 ? -14.627 44.270 31.411 1.00 47.59 260 GLN A N 1
ATOM 1879 C CA . GLN A 1 260 ? -15.917 43.939 30.807 1.00 47.59 260 GLN A CA 1
ATOM 1880 C C . GLN A 1 260 ? -15.950 42.489 30.306 1.00 47.59 260 GLN A C 1
ATOM 1882 O O . GLN A 1 260 ? -16.912 41.772 30.579 1.00 47.59 260 GLN A O 1
ATOM 1887 N N . VAL A 1 261 ? -14.874 42.011 29.670 1.00 47.53 261 VAL A N 1
ATOM 1888 C CA . VAL A 1 261 ? -14.742 40.608 29.234 1.00 47.53 261 VAL A CA 1
ATOM 1889 C C . VAL A 1 261 ? -14.752 39.641 30.425 1.00 47.53 261 VAL A C 1
ATOM 1891 O O . VAL A 1 261 ? -15.467 38.638 30.387 1.00 47.53 261 VAL A O 1
ATOM 1894 N N . ASN A 1 262 ? -14.062 39.970 31.524 1.00 44.56 262 ASN A N 1
ATOM 1895 C CA . ASN A 1 262 ? -14.090 39.158 32.749 1.00 44.56 262 ASN A CA 1
ATOM 1896 C C . ASN A 1 262 ? -15.501 39.028 33.350 1.00 44.56 262 ASN A C 1
ATOM 1898 O O . ASN A 1 262 ? -15.860 37.958 33.847 1.00 44.56 262 ASN A O 1
ATOM 1902 N N . ARG A 1 263 ? -16.330 40.079 33.272 1.00 50.44 263 ARG A N 1
ATOM 1903 C CA . ARG A 1 263 ? -17.729 40.037 33.733 1.00 50.44 263 ARG A CA 1
ATOM 1904 C C . ARG A 1 263 ? -18.602 39.113 32.882 1.00 50.44 263 ARG A C 1
ATOM 1906 O O . ARG A 1 263 ? -19.344 38.308 33.441 1.00 50.44 263 ARG A O 1
ATOM 1913 N N . TRP A 1 264 ? -18.483 39.173 31.557 1.00 49.94 264 TRP A N 1
ATOM 1914 C CA . TRP A 1 264 ? -19.227 38.284 30.653 1.00 49.94 264 TRP A CA 1
ATOM 1915 C C . TRP A 1 264 ? -18.826 36.816 30.806 1.00 49.94 264 TRP A C 1
ATOM 1917 O O . TRP A 1 264 ? -19.677 35.930 30.757 1.00 49.94 264 TRP A O 1
ATOM 1927 N N . MET A 1 265 ? -17.543 36.554 31.055 1.00 45.47 265 MET A N 1
ATOM 1928 C CA . MET A 1 265 ? -17.029 35.202 31.256 1.00 45.47 265 MET A CA 1
ATOM 1929 C C . MET A 1 265 ? -17.506 34.597 32.587 1.00 45.47 265 MET A C 1
ATOM 1931 O O . MET A 1 265 ? -17.900 33.434 32.627 1.00 45.47 265 MET A O 1
ATOM 1935 N N . LEU A 1 266 ? -17.558 35.394 33.662 1.00 49.66 266 LEU A N 1
ATOM 1936 C CA . LEU A 1 266 ? -18.147 34.980 34.942 1.00 49.66 266 LEU A CA 1
ATOM 1937 C C . LEU A 1 266 ? -19.655 34.707 34.829 1.00 49.66 266 LEU A C 1
ATOM 1939 O O . LEU A 1 266 ? -20.136 33.722 35.389 1.00 49.66 266 LEU A O 1
ATOM 1943 N N . LEU A 1 267 ? -20.387 35.522 34.063 1.00 54.56 267 LEU A N 1
ATOM 1944 C CA . LEU A 1 267 ? -21.807 35.293 33.777 1.00 54.56 267 LEU A CA 1
ATOM 1945 C C . LEU A 1 267 ? -22.032 34.006 32.972 1.00 54.56 267 LEU A C 1
ATOM 1947 O O . LEU A 1 267 ? -22.907 33.217 33.322 1.00 54.56 267 LEU A O 1
ATOM 1951 N N . ALA A 1 268 ? -21.214 33.748 31.947 1.00 51.25 268 ALA A N 1
ATOM 1952 C CA . ALA A 1 268 ? -21.279 32.514 31.165 1.00 51.25 268 ALA A CA 1
ATOM 1953 C C . ALA A 1 268 ? -21.002 31.270 32.029 1.00 51.25 268 ALA A C 1
ATOM 1955 O O . ALA A 1 268 ? -21.747 30.293 31.944 1.00 51.25 268 ALA A O 1
ATOM 1956 N N . CYS A 1 269 ? -20.001 31.325 32.918 1.00 46.81 269 CYS A N 1
ATOM 1957 C CA . CYS A 1 269 ? -19.746 30.277 33.910 1.00 46.81 269 CYS A CA 1
ATOM 1958 C C . CYS A 1 269 ? -20.942 30.065 34.846 1.00 46.81 269 CYS A C 1
ATOM 1960 O O . CYS A 1 269 ? -21.322 28.924 35.098 1.00 46.81 269 CYS A O 1
ATOM 1962 N N . GLY A 1 270 ? -21.553 31.147 35.337 1.00 49.38 270 GLY A N 1
ATOM 1963 C CA . GLY A 1 270 ? -22.729 31.081 36.206 1.00 49.38 270 GLY A CA 1
ATOM 1964 C C . GLY A 1 270 ? -23.921 30.400 35.530 1.00 49.38 270 GLY A C 1
ATOM 1965 O O . GLY A 1 270 ? -24.519 29.493 36.107 1.00 49.38 270 GLY A O 1
ATOM 1966 N N . ILE A 1 271 ? -24.222 30.764 34.280 1.00 59.28 271 ILE A N 1
ATOM 1967 C CA . ILE A 1 271 ? -25.305 30.151 33.493 1.00 59.28 271 ILE A CA 1
ATOM 1968 C C . ILE A 1 271 ? -25.034 28.658 33.265 1.00 59.28 271 ILE A C 1
ATOM 1970 O O . ILE A 1 271 ? -25.935 27.837 33.433 1.00 59.28 271 ILE A O 1
ATOM 1974 N N . LEU A 1 272 ? -23.793 28.286 32.946 1.00 51.78 272 LEU A N 1
ATOM 1975 C CA . LEU A 1 272 ? -23.391 26.890 32.755 1.00 51.78 272 LEU A CA 1
ATOM 1976 C C . LEU A 1 272 ? -23.576 26.043 34.019 1.00 51.78 272 LEU A C 1
ATOM 1978 O O . LEU A 1 272 ? -24.093 24.930 33.933 1.00 51.78 272 LEU A O 1
ATOM 1982 N N . VAL A 1 273 ? -23.215 26.572 35.193 1.00 48.12 273 VAL A N 1
ATOM 1983 C CA . VAL A 1 273 ? -23.420 25.889 36.482 1.00 48.12 273 VAL A CA 1
ATOM 1984 C C . VAL A 1 273 ? -24.910 25.671 36.755 1.00 48.12 273 VAL A C 1
ATOM 1986 O O . VAL A 1 273 ? -25.307 24.582 37.169 1.00 48.12 273 VAL A O 1
ATOM 1989 N N . VAL A 1 274 ? -25.754 26.668 36.474 1.00 56.41 274 VAL A N 1
ATOM 1990 C CA . VAL A 1 274 ? -27.211 26.559 36.655 1.00 56.41 274 VAL A CA 1
ATOM 1991 C C . VAL A 1 274 ? -27.811 25.517 35.706 1.00 56.41 274 VAL A C 1
ATOM 1993 O O . VAL A 1 274 ? -28.580 24.661 36.146 1.00 56.41 274 VAL A O 1
ATOM 1996 N N . VAL A 1 275 ? -27.416 25.522 34.428 1.00 56.25 275 VAL A N 1
ATOM 1997 C CA . VAL A 1 275 ? -27.840 24.516 33.438 1.00 56.25 275 VAL A CA 1
ATOM 1998 C C . VAL A 1 275 ? -27.382 23.117 33.851 1.00 56.25 275 VAL A C 1
ATOM 2000 O O . VAL A 1 275 ? -28.151 22.164 33.749 1.00 56.25 275 VAL A O 1
ATOM 2003 N N . MET A 1 276 ? -26.163 22.985 34.374 1.00 53.69 276 MET A N 1
ATOM 2004 C CA . MET A 1 276 ? -25.605 21.720 34.846 1.00 53.69 276 MET A CA 1
ATOM 2005 C C . MET A 1 276 ? -26.357 21.169 36.064 1.00 53.69 276 MET A C 1
ATOM 2007 O O . MET A 1 276 ? -26.682 19.981 36.098 1.00 53.69 276 MET A O 1
ATOM 2011 N N . LEU A 1 277 ? -26.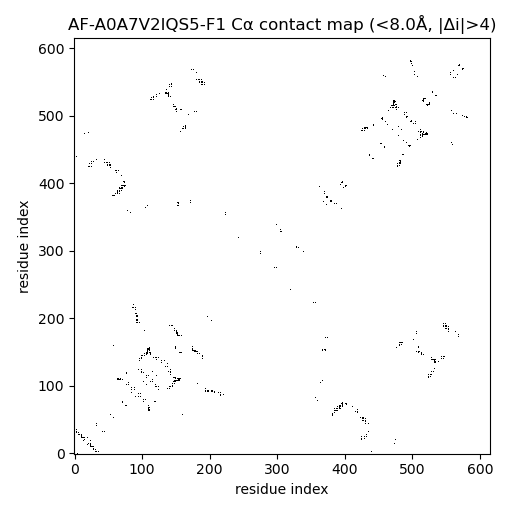698 22.020 37.035 1.00 52.41 277 LEU A N 1
ATOM 2012 C CA . LEU A 1 277 ? -27.509 21.634 38.192 1.00 52.41 277 LEU A CA 1
ATOM 2013 C C . LEU A 1 277 ? -28.936 21.241 37.779 1.00 52.41 277 LEU A C 1
ATOM 2015 O O . LEU A 1 277 ? -29.458 20.238 38.277 1.00 52.41 277 LEU A O 1
ATOM 2019 N N . ALA A 1 278 ? -29.539 21.967 36.832 1.00 61.47 278 ALA A N 1
ATOM 2020 C CA . ALA A 1 278 ? -30.862 21.670 36.283 1.00 61.47 278 ALA A CA 1
ATOM 2021 C C . ALA A 1 278 ? -30.889 20.350 35.486 1.00 61.47 278 ALA A C 1
ATOM 2023 O O . ALA A 1 278 ? -31.792 19.530 35.661 1.00 61.47 278 ALA A O 1
ATOM 2024 N N . LEU A 1 279 ? -29.873 20.087 34.656 1.00 56.56 279 LEU A N 1
ATOM 2025 C CA . LEU A 1 279 ? -29.751 18.824 33.923 1.00 56.56 279 LEU A CA 1
ATOM 2026 C C . LEU A 1 279 ? -29.486 17.645 34.860 1.00 56.56 279 LEU A C 1
ATOM 2028 O O . LEU A 1 279 ? -30.061 16.576 34.672 1.00 56.56 279 LEU A O 1
ATOM 2032 N N . ASN A 1 280 ? -28.642 17.825 35.879 1.00 54.91 280 ASN A N 1
ATOM 2033 C CA . ASN A 1 280 ? -28.362 16.775 36.853 1.00 54.91 280 ASN A CA 1
ATOM 2034 C C . ASN A 1 280 ? -29.625 16.414 37.653 1.00 54.91 280 ASN A C 1
ATOM 2036 O O . ASN A 1 280 ? -29.962 15.239 37.791 1.00 54.91 280 ASN A O 1
ATOM 2040 N N . THR A 1 281 ? -30.390 17.413 38.102 1.00 60.16 281 THR A N 1
ATOM 2041 C CA . THR A 1 281 ? -31.679 17.178 38.775 1.00 60.16 281 THR A CA 1
ATOM 2042 C C . THR A 1 281 ? -32.714 16.528 37.852 1.00 60.16 281 THR A C 1
ATOM 2044 O O . THR A 1 281 ? -33.444 15.636 38.291 1.00 60.16 281 THR A O 1
ATOM 2047 N N . TRP A 1 282 ? -32.743 16.877 36.562 1.00 62.53 282 TRP A N 1
ATOM 2048 C CA . TRP A 1 282 ? -33.589 16.206 35.569 1.00 62.53 282 TRP A CA 1
ATOM 2049 C C . TRP A 1 282 ? -33.181 14.741 35.323 1.00 62.53 282 TRP A C 1
ATOM 2051 O O . TRP A 1 282 ? -34.037 13.854 35.288 1.00 62.53 282 TRP A O 1
ATOM 2061 N N . LEU A 1 283 ? -31.880 14.449 35.231 1.00 55.34 283 LEU A N 1
ATOM 2062 C CA . LEU A 1 283 ? -31.355 13.088 35.059 1.00 55.34 283 LEU A CA 1
ATOM 2063 C C . LEU A 1 283 ? -31.655 12.187 36.261 1.00 55.34 283 LEU A C 1
ATOM 2065 O O . LEU A 1 283 ? -31.956 11.005 36.081 1.00 55.34 283 LEU A O 1
ATOM 2069 N N . VAL A 1 284 ? -31.611 12.745 37.475 1.00 56.12 284 VAL A N 1
ATOM 2070 C CA . VAL A 1 284 ? -32.006 12.049 38.709 1.00 56.12 284 VAL A CA 1
ATOM 2071 C C . VAL A 1 284 ? -33.499 11.714 38.687 1.00 56.12 284 VAL A C 1
ATOM 2073 O O . VAL A 1 284 ? -33.862 10.578 38.986 1.00 56.12 284 VAL A O 1
ATOM 2076 N N . ARG A 1 285 ? -34.356 12.658 38.271 1.00 62.50 285 ARG A N 1
ATOM 2077 C CA . ARG A 1 285 ? -35.811 12.440 38.148 1.00 62.50 285 ARG A CA 1
ATOM 2078 C C . ARG A 1 285 ? -36.190 11.447 37.047 1.00 62.50 285 ARG A C 1
ATOM 2080 O O . ARG A 1 285 ? -37.211 10.784 37.158 1.00 62.50 285 ARG A O 1
ATOM 2087 N N . SER A 1 286 ? -35.355 11.304 36.021 1.00 60.50 286 SER A N 1
ATOM 2088 C CA . SER A 1 286 ? -35.603 10.423 34.869 1.00 60.50 286 SER A CA 1
ATOM 2089 C C . SER A 1 286 ? -35.188 8.955 35.087 1.00 60.50 286 SER A C 1
ATOM 2091 O O . SER A 1 286 ? -35.210 8.174 34.140 1.00 60.50 286 SER A O 1
ATOM 2093 N N . GLY A 1 287 ? -34.747 8.567 36.293 1.00 50.53 287 GLY A N 1
ATOM 2094 C CA . GLY A 1 287 ? -34.411 7.172 36.625 1.00 50.53 287 GLY A CA 1
ATOM 2095 C C . GLY A 1 287 ? -33.121 6.618 35.990 1.00 50.53 287 GLY A C 1
ATOM 2096 O O . GLY A 1 287 ? -32.932 5.406 35.941 1.00 50.53 287 GLY A O 1
ATOM 2097 N N . ARG A 1 288 ? -32.215 7.476 35.494 1.00 58.22 288 ARG A N 1
ATOM 2098 C CA . ARG A 1 288 ? -30.962 7.083 34.802 1.00 58.22 288 ARG A CA 1
ATOM 2099 C C . ARG A 1 288 ? -29.911 6.490 35.763 1.00 58.22 288 ARG A C 1
ATOM 2101 O O . ARG A 1 288 ? -29.872 6.865 36.941 1.00 58.22 288 ARG A O 1
ATOM 2108 N N . SER A 1 289 ? -29.036 5.596 35.278 1.00 53.19 289 SER A N 1
ATOM 2109 C CA . SER A 1 289 ? -28.049 4.871 36.111 1.00 53.19 289 SER A CA 1
ATOM 2110 C C . SER A 1 289 ? -26.975 5.795 36.717 1.00 53.19 289 SER A C 1
ATOM 2112 O O . SER A 1 289 ? -26.717 6.883 36.200 1.00 53.19 289 SER A O 1
ATOM 2114 N N . LYS A 1 290 ? -26.334 5.384 37.826 1.00 43.41 290 LYS A N 1
ATOM 2115 C CA . LYS A 1 290 ? -25.278 6.173 38.504 1.00 43.41 290 LYS A CA 1
ATOM 2116 C C . LYS A 1 290 ? -24.107 6.512 37.570 1.00 43.41 290 LYS A C 1
ATOM 2118 O O . LYS A 1 290 ? -23.657 7.653 37.568 1.00 43.41 290 LYS A O 1
ATOM 2123 N N . GLU A 1 291 ? -23.682 5.567 36.733 1.00 44.56 291 GLU A N 1
ATOM 2124 C CA . GLU A 1 291 ? -22.626 5.773 35.730 1.00 44.56 291 GLU A CA 1
ATOM 2125 C C . GLU A 1 291 ? -23.007 6.855 34.713 1.00 44.56 291 GLU A C 1
ATOM 2127 O O . GLU A 1 291 ? -22.214 7.748 34.435 1.00 44.56 291 GLU A O 1
ATOM 2132 N N . GLN A 1 292 ? -24.254 6.862 34.229 1.00 48.47 292 GLN A N 1
ATOM 2133 C CA . GLN A 1 292 ? -24.736 7.874 33.282 1.00 48.47 292 GLN A CA 1
ATOM 2134 C C . GLN A 1 292 ? -24.726 9.291 33.875 1.00 48.47 292 GLN A C 1
ATOM 2136 O O . GLN A 1 292 ? -24.440 10.249 33.161 1.00 48.47 292 GLN A O 1
ATOM 2141 N N . ARG A 1 293 ? -24.990 9.440 35.180 1.00 50.09 293 ARG A N 1
ATOM 2142 C CA . ARG A 1 293 ? -24.945 10.745 35.868 1.00 50.09 293 ARG A CA 1
ATOM 2143 C C . ARG A 1 293 ? -23.515 11.264 36.017 1.00 50.09 293 ARG A C 1
ATOM 2145 O O . ARG A 1 293 ? -23.272 12.440 35.767 1.00 50.09 293 ARG A O 1
ATOM 2152 N N . ILE A 1 294 ? -22.572 10.382 36.358 1.00 47.69 294 ILE A N 1
ATOM 2153 C CA . ILE A 1 294 ? -21.137 10.706 36.457 1.00 47.69 294 ILE A CA 1
ATOM 2154 C C . ILE A 1 294 ? -20.593 11.131 35.086 1.00 47.69 294 ILE A C 1
ATOM 2156 O O . ILE A 1 294 ? -19.848 12.100 34.978 1.00 47.69 294 ILE A O 1
ATOM 2160 N N . ILE A 1 295 ? -21.038 10.456 34.028 1.00 47.09 295 ILE A N 1
ATOM 2161 C CA . ILE A 1 295 ? -20.667 10.729 32.641 1.00 47.09 295 ILE A CA 1
ATOM 2162 C C . ILE A 1 295 ? -21.167 12.108 32.163 1.00 47.09 295 ILE A C 1
ATOM 2164 O O . ILE A 1 295 ? -20.398 12.872 31.579 1.00 47.09 295 ILE A O 1
ATOM 2168 N N . VAL A 1 296 ? -22.429 12.473 32.423 1.00 52.31 296 VAL A N 1
ATOM 2169 C CA . VAL A 1 296 ? -22.936 13.812 32.056 1.00 52.31 296 VAL A CA 1
ATOM 2170 C C . VAL A 1 296 ? -22.265 14.911 32.887 1.00 52.31 296 VAL A C 1
ATOM 2172 O O . VAL A 1 296 ? -21.906 15.953 32.339 1.00 52.31 296 VAL A O 1
ATOM 2175 N N . ALA A 1 297 ? -22.013 14.664 34.175 1.00 47.03 297 ALA A N 1
ATOM 2176 C CA . ALA A 1 297 ? -21.260 15.583 35.027 1.00 47.03 297 ALA A CA 1
ATOM 2177 C C . ALA A 1 297 ? -19.809 15.779 34.541 1.00 47.03 297 ALA A C 1
ATOM 2179 O O . ALA A 1 297 ? -19.310 16.900 34.568 1.00 47.03 297 ALA A O 1
ATOM 2180 N N . GLY A 1 298 ? -19.157 14.727 34.031 1.00 46.66 298 GLY A N 1
ATOM 2181 C CA . GLY A 1 298 ? -17.818 14.792 33.436 1.00 46.66 298 GLY A CA 1
ATOM 2182 C C . GLY A 1 298 ? -17.751 15.596 32.129 1.00 46.66 298 GLY A C 1
ATOM 2183 O O . GLY A 1 298 ? -16.813 16.364 31.948 1.00 46.66 298 GLY A O 1
ATOM 2184 N N . LEU A 1 299 ? -18.756 15.493 31.245 1.00 50.19 299 LEU A N 1
ATOM 2185 C CA . LEU A 1 299 ? -18.867 16.312 30.016 1.00 50.19 299 LEU A CA 1
ATOM 2186 C C . LEU A 1 299 ? -19.078 17.792 30.318 1.00 50.19 299 LEU A C 1
ATOM 2188 O O . LEU A 1 299 ? -18.458 18.646 29.691 1.00 50.19 299 LEU A O 1
ATOM 2192 N N . LEU A 1 300 ? -19.948 18.084 31.285 1.00 51.59 300 LEU A N 1
ATOM 2193 C CA . LEU A 1 300 ? -20.197 19.446 31.751 1.00 51.59 300 LEU A CA 1
ATOM 2194 C C . LEU A 1 300 ? -18.969 19.996 32.498 1.00 51.59 300 LEU A C 1
ATOM 2196 O O . LEU A 1 300 ? -18.647 21.169 32.371 1.00 51.59 300 LEU A O 1
ATOM 2200 N N . GLY A 1 301 ? -18.207 19.139 33.187 1.00 45.84 301 GLY A N 1
ATOM 2201 C CA . GLY A 1 301 ? -16.888 19.464 33.735 1.00 45.84 301 GLY A CA 1
ATOM 2202 C C . GLY A 1 301 ? -15.845 19.772 32.653 1.00 45.84 301 GLY A C 1
ATOM 2203 O O . GLY A 1 301 ? -15.088 20.732 32.775 1.00 45.84 301 GLY A O 1
ATOM 2204 N N . LEU A 1 302 ? -15.840 19.020 31.547 1.00 48.31 302 LEU A N 1
ATOM 2205 C CA . LEU A 1 302 ? -14.942 19.249 30.409 1.00 48.31 302 LEU A CA 1
ATOM 2206 C C . LEU A 1 302 ? -15.216 20.591 29.705 1.00 48.31 302 LEU A C 1
ATOM 2208 O O . LEU A 1 302 ? -14.298 21.170 29.129 1.00 48.31 302 LEU A O 1
ATOM 2212 N N . GLN A 1 303 ? -16.442 21.121 29.796 1.00 52.34 303 GLN A N 1
ATOM 2213 C CA . GLN A 1 303 ? -16.805 22.463 29.310 1.00 52.34 303 GLN A CA 1
ATOM 2214 C C . GLN A 1 303 ? -16.099 23.590 30.074 1.00 52.34 303 GLN A C 1
ATOM 2216 O O . GLN A 1 303 ? -15.953 24.688 29.537 1.00 52.34 303 GLN A O 1
ATOM 2221 N N . PHE A 1 304 ? -15.601 23.323 31.286 1.00 48.34 304 PHE A N 1
ATOM 2222 C CA . PHE A 1 304 ? -14.763 24.267 32.023 1.00 48.34 304 PHE A CA 1
ATOM 2223 C C . PHE A 1 304 ? -13.318 24.281 31.529 1.00 48.34 304 PHE A C 1
ATOM 2225 O O . PHE A 1 304 ?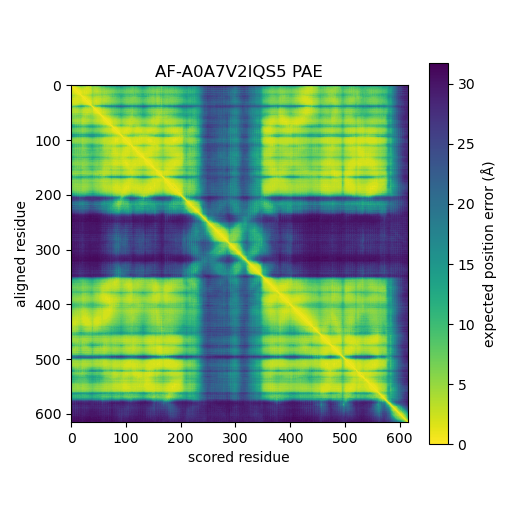 -12.628 25.270 31.756 1.00 48.34 304 PHE A O 1
ATOM 2232 N N . LEU A 1 305 ? -12.842 23.241 30.835 1.00 45.75 305 LEU A N 1
ATOM 2233 C CA . LEU A 1 305 ? -11.444 23.147 30.409 1.00 45.75 305 LEU A CA 1
ATOM 2234 C C . LEU A 1 305 ? -11.047 24.264 29.419 1.00 45.75 305 LEU A C 1
ATOM 2236 O O . LEU A 1 305 ? -10.020 24.893 29.656 1.00 45.75 305 LEU A O 1
ATOM 2240 N N . PRO A 1 306 ? -11.842 24.621 28.388 1.00 48.91 306 PRO A N 1
ATOM 2241 C CA . PRO A 1 306 ? -11.558 25.778 27.530 1.00 48.91 306 PRO A CA 1
ATOM 2242 C C . PRO A 1 306 ? -11.599 27.117 28.281 1.00 48.91 306 PRO A C 1
ATOM 2244 O O . PRO A 1 306 ? -10.829 28.023 27.975 1.00 48.91 306 PRO A O 1
ATOM 2247 N N . ILE A 1 307 ? -12.476 27.242 29.282 1.00 50.72 307 ILE A N 1
ATOM 2248 C CA . ILE A 1 307 ? -12.647 28.448 30.108 1.00 50.72 307 ILE A CA 1
ATOM 2249 C C . ILE A 1 307 ? -11.462 28.611 31.083 1.00 50.72 307 ILE A C 1
ATOM 2251 O O . ILE A 1 307 ? -10.952 29.714 31.272 1.00 50.72 307 ILE A O 1
ATOM 2255 N N . LEU A 1 308 ? -10.984 27.509 31.668 1.00 43.03 308 LEU A N 1
ATOM 2256 C CA . LEU A 1 308 ? -9.822 27.439 32.561 1.00 43.03 308 LEU A CA 1
ATOM 2257 C C . LEU A 1 308 ? -8.501 27.601 31.801 1.00 43.03 308 LEU A C 1
ATOM 2259 O O . LEU A 1 308 ? -7.652 28.385 32.219 1.00 43.03 308 LEU A O 1
ATOM 2263 N N . LEU A 1 309 ? -8.348 26.934 30.651 1.00 44.94 309 LEU A N 1
ATOM 2264 C CA . LEU A 1 309 ? -7.230 27.160 29.727 1.00 44.94 309 LEU A CA 1
ATOM 2265 C C . LEU A 1 309 ? -7.227 28.607 29.217 1.00 44.94 309 LEU A C 1
ATOM 2267 O O . LEU A 1 309 ? -6.159 29.191 29.051 1.00 44.94 309 LEU A O 1
ATOM 2271 N N . GLY A 1 310 ? -8.409 29.216 29.074 1.00 45.62 310 GLY A N 1
ATOM 2272 C CA . GLY A 1 310 ? -8.581 30.641 28.811 1.00 45.62 310 GLY A CA 1
ATOM 2273 C C . GLY A 1 310 ? -7.919 31.546 29.853 1.00 45.62 310 GLY A C 1
ATOM 2274 O O . GLY A 1 310 ? -7.369 32.564 29.461 1.00 45.62 310 GLY A O 1
ATOM 2275 N N . LYS A 1 311 ? -7.875 31.169 31.142 1.00 40.03 311 LYS A N 1
ATOM 2276 C CA . LYS A 1 311 ? -7.131 31.917 32.178 1.00 40.03 311 LYS A CA 1
ATOM 2277 C C . LYS A 1 311 ? -5.613 31.709 32.095 1.00 40.03 311 LYS A C 1
ATOM 2279 O O . LYS A 1 311 ? -4.871 32.662 32.305 1.00 40.03 311 LYS A O 1
ATOM 2284 N N . GLY A 1 312 ? -5.153 30.494 31.779 1.00 38.19 312 GLY A N 1
ATOM 2285 C CA . GLY A 1 312 ? -3.720 30.161 31.697 1.00 38.19 312 GLY A CA 1
ATOM 2286 C C . GLY A 1 312 ? -3.015 30.710 30.449 1.00 38.19 312 GLY A C 1
ATOM 2287 O O . GLY A 1 312 ? -1.858 31.107 30.521 1.00 38.19 312 GLY A O 1
ATOM 2288 N N . PHE A 1 313 ? -3.722 30.797 29.317 1.00 35.69 313 PHE A N 1
ATOM 2289 C CA . PHE A 1 313 ? -3.192 31.342 28.058 1.00 35.69 313 PHE A CA 1
ATOM 2290 C C . PHE A 1 313 ? -3.423 32.853 27.880 1.00 35.69 313 PHE A C 1
ATOM 2292 O O . PHE A 1 313 ? -2.811 33.452 26.996 1.00 35.69 313 PHE A O 1
ATOM 2299 N N . PHE A 1 314 ? -4.260 33.487 28.715 1.00 38.53 314 PHE A N 1
ATOM 2300 C CA . PHE A 1 314 ? -4.507 34.938 28.675 1.00 38.53 314 PHE A CA 1
ATOM 2301 C C . PHE A 1 314 ? -3.240 35.754 28.963 1.00 38.53 314 PHE A C 1
ATOM 2303 O O . PHE A 1 314 ? -3.050 36.823 28.389 1.00 38.53 314 PHE A O 1
ATOM 2310 N N . VAL A 1 315 ? -2.347 35.227 29.809 1.00 37.16 315 VAL A N 1
ATOM 2311 C CA . VAL A 1 315 ? -1.073 35.879 30.151 1.00 37.16 315 VAL A CA 1
ATOM 2312 C C . VAL A 1 315 ? -0.116 35.895 28.952 1.00 37.16 315 VAL A C 1
ATOM 2314 O O . VAL A 1 315 ? 0.597 36.870 28.756 1.00 37.16 315 VAL A O 1
ATOM 2317 N N . GLY A 1 316 ? -0.151 34.866 28.097 1.00 36.88 316 GLY A N 1
ATOM 2318 C CA . GLY A 1 316 ? 0.713 34.774 26.914 1.00 36.88 316 GLY A CA 1
ATOM 2319 C C . GLY A 1 316 ? 0.205 35.530 25.682 1.00 36.88 316 GLY A C 1
ATOM 2320 O O . GLY A 1 316 ? 0.919 35.607 24.687 1.00 36.88 316 GLY A O 1
ATOM 2321 N N . ARG A 1 317 ? -1.027 36.062 25.703 1.00 37.91 317 ARG A N 1
ATOM 2322 C CA . ARG A 1 317 ? -1.677 36.617 24.503 1.00 37.91 317 ARG A CA 1
ATOM 2323 C C . ARG A 1 317 ? -2.457 37.914 24.716 1.00 37.91 317 ARG A C 1
ATOM 2325 O O . ARG A 1 317 ? -3.318 38.251 23.914 1.00 37.91 317 ARG A O 1
ATOM 2332 N N . LEU A 1 318 ? -2.066 38.703 25.714 1.00 43.03 318 LEU A N 1
ATOM 2333 C CA . LEU A 1 318 ? -2.251 40.164 25.672 1.00 43.03 318 LEU A CA 1
ATOM 2334 C C . LEU A 1 318 ? -1.444 40.817 24.520 1.00 43.03 318 LEU A C 1
ATOM 2336 O O . LEU A 1 318 ? -1.578 42.012 24.289 1.00 43.03 318 LEU A O 1
ATOM 2340 N N . TYR A 1 319 ? -0.657 40.018 23.786 1.00 47.53 319 TYR A N 1
ATOM 2341 C CA . TYR A 1 319 ? 0.153 40.387 22.624 1.00 47.53 319 TYR A CA 1
ATOM 2342 C C . TYR A 1 319 ? -0.550 40.294 21.254 1.00 47.53 319 TYR A C 1
ATOM 2344 O O . TYR A 1 319 ? 0.044 40.721 20.275 1.00 47.53 319 TYR A O 1
ATOM 2352 N N . ASP A 1 320 ? -1.776 39.760 21.139 1.00 40.91 320 ASP A N 1
ATOM 2353 C CA . ASP A 1 320 ? -2.438 39.600 19.828 1.00 40.91 320 ASP A CA 1
ATOM 2354 C C . ASP A 1 320 ? -3.957 39.850 19.913 1.00 40.91 320 ASP A C 1
ATOM 2356 O O . ASP A 1 320 ? -4.679 39.191 20.664 1.00 40.91 320 ASP A O 1
ATOM 2360 N N . GLY A 1 321 ? -4.445 40.820 19.133 1.00 48.16 321 GLY A N 1
ATOM 2361 C CA . GLY A 1 321 ? -5.768 41.454 19.221 1.00 48.16 321 GLY A CA 1
ATOM 2362 C C . GLY A 1 321 ? -6.978 40.527 19.452 1.00 48.16 321 GLY A C 1
ATOM 2363 O O . GLY A 1 321 ? -7.359 39.700 18.622 1.00 48.16 321 GLY A O 1
ATOM 2364 N N . GLY A 1 322 ? -7.665 40.752 20.576 1.00 44.78 322 GLY A N 1
ATOM 2365 C CA . GLY A 1 322 ? -8.697 39.897 21.181 1.00 44.78 322 GLY A CA 1
ATOM 2366 C C . GLY A 1 322 ? -10.044 39.690 20.463 1.00 44.78 322 GLY A C 1
ATOM 2367 O O . GLY A 1 322 ? -11.004 39.304 21.126 1.00 44.78 322 GLY A O 1
ATOM 2368 N N . ARG A 1 323 ? -10.174 39.896 19.143 1.00 42.06 323 ARG A N 1
ATOM 2369 C CA . ARG A 1 323 ? -11.436 39.596 18.416 1.00 42.06 323 ARG A CA 1
ATOM 2370 C C . ARG A 1 323 ? -11.543 38.152 17.920 1.00 42.06 323 ARG A C 1
ATOM 2372 O O . ARG A 1 323 ? -12.641 37.615 17.848 1.00 42.06 323 ARG A O 1
ATOM 2379 N N . MET A 1 324 ? -10.425 37.502 17.605 1.00 37.41 324 MET A N 1
ATOM 2380 C CA . MET A 1 324 ? -10.437 36.158 17.006 1.00 37.41 324 MET A CA 1
ATOM 2381 C C . MET A 1 324 ? -10.636 35.042 18.051 1.00 37.41 324 MET A C 1
ATOM 2383 O O . MET A 1 324 ? -11.209 33.992 17.761 1.00 37.41 324 MET A O 1
ATOM 2387 N N . PHE A 1 325 ? -10.220 35.281 19.300 1.00 41.50 325 PHE A N 1
ATOM 2388 C CA . PHE A 1 325 ? -10.275 34.284 20.376 1.00 41.50 325 PHE A CA 1
ATOM 2389 C C . PHE A 1 325 ? -11.655 34.182 21.052 1.00 41.50 325 PHE A C 1
ATOM 2391 O O . PHE A 1 325 ? -12.015 33.112 21.541 1.00 41.50 325 PHE A O 1
ATOM 2398 N N . SER A 1 326 ? -12.456 35.258 21.040 1.00 46.72 326 SER A N 1
ATOM 2399 C CA . SER A 1 326 ? -13.835 35.250 21.556 1.00 46.72 326 SER A CA 1
ATOM 2400 C C . SER A 1 326 ? -14.780 34.435 20.670 1.00 46.72 326 SER A C 1
ATOM 2402 O O . SER A 1 326 ? -15.660 33.749 21.175 1.00 46.72 326 SER A O 1
ATOM 2404 N N . VAL A 1 327 ? -14.558 34.430 19.353 1.00 42.69 327 VAL A N 1
ATOM 2405 C CA . VAL A 1 327 ? -15.332 33.603 18.417 1.00 42.69 327 VAL A CA 1
ATOM 2406 C C . VAL A 1 327 ? -14.963 32.125 18.570 1.00 42.69 327 VAL A C 1
ATOM 2408 O O . VAL A 1 327 ? -15.847 31.276 18.641 1.00 42.69 327 VAL A O 1
ATOM 2411 N N . LEU A 1 328 ? -13.671 31.800 18.700 1.00 41.91 328 LEU A N 1
ATOM 2412 C CA . LEU A 1 328 ? -13.203 30.418 18.850 1.00 41.91 328 LEU A CA 1
ATOM 2413 C C . LEU A 1 328 ? -13.690 29.767 20.157 1.00 41.91 328 LEU A C 1
ATOM 2415 O O . LEU A 1 328 ? -14.088 28.603 20.154 1.00 41.91 328 LEU A O 1
ATOM 2419 N N . SER A 1 329 ? -13.702 30.511 21.267 1.00 45.75 329 SER A N 1
ATOM 2420 C CA . SER A 1 329 ? -14.222 30.019 22.548 1.00 45.75 329 SER A CA 1
ATOM 2421 C C . SER A 1 329 ? -15.739 29.812 22.514 1.00 45.75 329 SER A C 1
ATOM 2423 O O . SER A 1 329 ? -16.217 28.786 22.994 1.00 45.75 329 SER A O 1
ATOM 2425 N N . VAL A 1 330 ? -16.492 30.708 21.867 1.00 46.41 330 VAL A N 1
ATOM 2426 C CA . VAL A 1 330 ? -17.942 30.554 21.657 1.00 46.41 330 VAL A CA 1
ATOM 2427 C C . VAL A 1 330 ? -18.256 29.348 20.767 1.00 46.41 330 VAL A C 1
ATOM 2429 O O . VAL A 1 330 ? -19.166 28.586 21.083 1.00 46.41 330 VAL A O 1
ATOM 2432 N N . VAL A 1 331 ? -17.478 29.111 19.706 1.00 45.75 331 VAL A N 1
ATOM 2433 C CA . VAL A 1 331 ? -17.641 27.941 18.826 1.00 45.75 331 VAL A CA 1
ATOM 2434 C C . VAL A 1 331 ? -17.307 26.637 19.560 1.00 45.75 331 VAL A C 1
ATOM 2436 O O . VAL A 1 331 ? -18.044 25.663 19.426 1.00 45.75 331 VAL A O 1
ATOM 2439 N N . LEU A 1 332 ? -16.253 26.610 20.383 1.00 48.69 332 LEU A N 1
ATOM 2440 C CA . LEU A 1 332 ? -15.898 25.443 21.203 1.00 48.69 332 LEU A CA 1
ATOM 2441 C C . LEU A 1 332 ? -16.962 25.131 22.265 1.00 48.69 332 LEU A C 1
ATOM 2443 O O . LEU A 1 332 ? -17.282 23.963 22.490 1.00 48.69 332 LEU A O 1
ATOM 2447 N N . VAL A 1 333 ? -17.541 26.161 22.886 1.00 49.69 333 VAL A N 1
ATOM 2448 C CA . VAL A 1 333 ? -18.640 26.015 23.851 1.00 49.69 333 VAL A CA 1
ATOM 2449 C C . VAL A 1 333 ? -19.919 25.554 23.149 1.00 49.69 333 VAL A C 1
ATOM 2451 O O . VAL A 1 333 ? -20.545 24.602 23.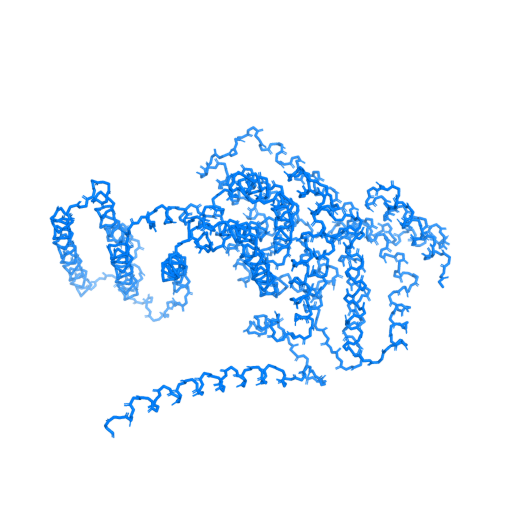609 1.00 49.69 333 VAL A O 1
ATOM 2454 N N . ALA A 1 334 ? -20.278 26.138 22.002 1.00 46.72 334 ALA A N 1
ATOM 2455 C CA . ALA A 1 334 ? -21.429 25.713 21.203 1.00 46.72 334 ALA A CA 1
ATOM 2456 C C . ALA A 1 334 ? -21.278 24.268 20.700 1.00 46.72 334 ALA A C 1
ATOM 2458 O O . ALA A 1 334 ? -22.227 23.489 20.768 1.00 46.72 334 ALA A O 1
ATOM 2459 N N . TYR A 1 335 ? -20.076 23.879 20.270 1.00 53.16 335 TYR A N 1
ATOM 2460 C CA . TYR A 1 335 ? -19.751 22.510 19.876 1.00 53.16 335 TYR A CA 1
ATOM 2461 C C . TYR A 1 335 ? -19.858 21.538 21.050 1.00 53.16 335 TYR A C 1
ATOM 2463 O O . TYR A 1 335 ? -20.513 20.505 20.931 1.00 53.16 335 TYR A O 1
ATOM 2471 N N . SER A 1 336 ? -19.274 21.874 22.203 1.00 50.00 336 SER A N 1
ATOM 2472 C CA . SER A 1 336 ? -19.375 21.033 23.393 1.00 50.00 336 SER A CA 1
ATOM 2473 C C . SER A 1 336 ? -20.824 20.893 23.863 1.00 50.00 336 SER A C 1
ATOM 2475 O O . SER A 1 336 ? -21.238 19.799 24.230 1.00 50.00 336 SER A O 1
ATOM 2477 N N . LEU A 1 337 ? -21.632 21.953 23.783 1.00 49.91 337 LEU A N 1
ATOM 2478 C CA . LEU A 1 337 ? -23.065 21.893 24.071 1.00 49.91 337 LEU A CA 1
ATOM 2479 C C . LEU A 1 337 ? -23.816 21.009 23.070 1.00 49.91 337 LEU A C 1
ATOM 2481 O O . LEU A 1 337 ? -24.673 20.237 23.486 1.00 49.91 337 LEU A O 1
ATOM 2485 N N . LEU A 1 338 ? -23.476 21.059 21.780 1.00 51.06 338 LEU A N 1
ATOM 2486 C CA . LEU A 1 338 ? -24.093 20.236 20.736 1.00 51.06 338 LEU A CA 1
ATOM 2487 C C . LEU A 1 338 ? -23.726 18.752 20.904 1.00 51.06 338 LEU A C 1
ATOM 2489 O O . LEU A 1 338 ? -24.608 17.897 20.855 1.00 51.06 338 LEU A O 1
ATOM 2493 N N . VAL A 1 339 ? -22.459 18.443 21.197 1.00 51.34 339 VAL A N 1
ATOM 2494 C CA . VAL A 1 339 ? -21.986 17.083 21.505 1.00 51.34 339 VAL A CA 1
ATOM 2495 C C . VAL A 1 339 ? -22.648 16.557 22.778 1.00 51.34 339 VAL A C 1
ATOM 2497 O O . VAL A 1 339 ? -23.213 15.465 22.759 1.00 51.34 339 VAL A O 1
ATOM 2500 N N . THR A 1 340 ? -22.675 17.340 23.861 1.00 51.00 340 THR A N 1
ATOM 2501 C CA . THR A 1 340 ? -23.384 16.969 25.095 1.00 51.00 340 THR A CA 1
ATOM 2502 C C . THR A 1 340 ? -24.877 16.758 24.828 1.00 51.00 340 THR A C 1
ATOM 2504 O O . THR A 1 340 ? -25.447 15.781 25.304 1.00 51.00 340 THR A O 1
ATOM 2507 N N . CYS A 1 341 ? -25.510 17.604 24.013 1.00 45.22 341 CYS A N 1
ATOM 2508 C CA . CYS A 1 341 ? -26.923 17.492 23.653 1.00 45.22 341 CYS A CA 1
ATOM 2509 C C . CYS A 1 341 ? -27.211 16.227 22.826 1.00 45.22 341 CYS A C 1
ATOM 2511 O O . CYS A 1 341 ? -28.145 15.495 23.139 1.00 45.22 341 CYS A O 1
ATOM 2513 N N . LEU A 1 342 ? -26.375 15.889 21.839 1.00 48.72 342 LEU A N 1
ATOM 2514 C CA . LEU A 1 342 ? -26.496 14.645 21.066 1.00 48.72 342 LEU A CA 1
ATOM 2515 C C . LEU A 1 342 ? -26.296 13.400 21.941 1.00 48.72 342 LEU A C 1
ATOM 2517 O O . LEU A 1 342 ? -27.039 12.427 21.808 1.00 48.72 342 LEU A O 1
ATOM 2521 N N . ILE A 1 343 ? -25.343 13.444 22.875 1.00 52.09 343 ILE A N 1
ATOM 2522 C CA . ILE A 1 343 ? -25.088 12.364 23.835 1.00 52.09 343 ILE A CA 1
ATOM 2523 C C . ILE A 1 343 ? -26.270 12.192 24.798 1.00 52.09 343 ILE A C 1
ATOM 2525 O O . ILE A 1 343 ? -26.660 11.063 25.086 1.00 52.09 343 ILE A O 1
ATOM 2529 N N . VAL A 1 344 ? -26.880 13.283 25.264 1.00 50.78 344 VAL A N 1
ATOM 2530 C CA . VAL A 1 344 ? -28.041 13.247 26.169 1.00 50.78 344 VAL A CA 1
ATOM 2531 C C . VAL A 1 344 ? -29.320 12.808 25.441 1.00 50.78 344 VAL A C 1
ATOM 2533 O O . VAL A 1 344 ? -30.086 12.013 25.990 1.00 50.78 344 VAL A O 1
ATOM 2536 N N . LEU A 1 345 ? -29.541 13.267 24.202 1.00 46.59 345 LEU A N 1
ATOM 2537 C CA . LEU A 1 345 ? -30.747 12.974 23.415 1.00 46.59 345 LEU A CA 1
ATOM 2538 C C . LEU A 1 345 ? -30.748 11.567 22.796 1.00 46.59 345 LEU A C 1
ATOM 2540 O O . LEU A 1 345 ? -31.800 10.934 22.740 1.00 46.59 345 LEU A O 1
ATOM 2544 N N . TYR A 1 346 ? -29.593 11.057 22.354 1.00 50.41 346 TYR A N 1
ATOM 2545 C CA . TYR A 1 346 ? -29.494 9.785 21.617 1.00 50.41 346 TYR A CA 1
ATOM 2546 C C . TYR A 1 346 ? -28.678 8.699 22.338 1.00 50.41 346 TYR A C 1
ATOM 2548 O O . TYR A 1 346 ? -28.628 7.553 21.886 1.00 50.41 346 TYR A O 1
ATOM 2556 N N . GLY A 1 347 ? -28.058 9.016 23.479 1.00 45.28 347 GLY A N 1
ATOM 2557 C CA . GLY A 1 347 ? -27.224 8.102 24.257 1.00 45.28 347 GLY A CA 1
ATOM 2558 C C . GLY A 1 347 ? -28.034 7.030 24.973 1.00 45.28 347 GLY A C 1
ATOM 2559 O O . GLY A 1 347 ? -28.362 7.156 26.156 1.00 45.28 347 GLY A O 1
ATOM 2560 N N . ARG A 1 348 ? -28.341 5.946 24.256 1.00 43.53 348 ARG A N 1
ATOM 2561 C CA . ARG A 1 348 ? -28.900 4.736 24.863 1.00 43.53 348 ARG A CA 1
ATOM 2562 C C . ARG A 1 348 ? -27.851 3.655 25.146 1.00 43.53 348 ARG A C 1
ATOM 2564 O O . ARG A 1 348 ? -28.164 2.807 25.970 1.00 43.53 348 ARG A O 1
ATOM 2571 N N . LYS A 1 349 ? -26.627 3.701 24.573 1.00 44.50 349 LYS A N 1
ATOM 2572 C CA . LYS A 1 349 ? -25.498 2.814 24.978 1.00 44.50 349 LYS A CA 1
ATOM 2573 C C . LYS A 1 349 ? -24.078 3.113 24.429 1.00 44.50 349 LYS A C 1
ATOM 2575 O O . LYS A 1 349 ? -23.143 2.522 24.950 1.00 44.50 349 LYS A O 1
ATOM 2580 N N . VAL A 1 350 ? -23.857 3.983 23.430 1.00 48.56 350 VAL A N 1
ATOM 2581 C CA . VAL A 1 350 ? -22.551 4.038 22.711 1.00 48.56 350 VAL A CA 1
ATOM 2582 C C . VAL A 1 350 ? -22.138 5.461 22.291 1.00 48.56 350 VAL A C 1
ATOM 2584 O O . VAL A 1 350 ? -22.282 5.819 21.131 1.00 48.56 350 VAL A O 1
ATOM 2587 N N . SER A 1 351 ? -21.602 6.300 23.183 1.00 51.75 351 SER A N 1
ATOM 2588 C CA . SER A 1 351 ? -20.959 7.558 22.726 1.00 51.75 351 SER A CA 1
ATOM 2589 C C . SER A 1 351 ? -19.616 7.854 23.386 1.00 51.75 351 SER A C 1
ATOM 2591 O O . SER A 1 351 ? -18.672 8.237 22.707 1.00 51.75 351 SER A O 1
ATOM 2593 N N . TRP A 1 352 ? -19.481 7.607 24.687 1.00 47.66 352 TRP A N 1
ATOM 2594 C CA . TRP A 1 352 ? -18.248 7.920 25.413 1.00 47.66 352 TRP A CA 1
ATOM 2595 C C . TRP A 1 352 ? -17.104 6.964 25.156 1.00 47.66 352 TRP A C 1
ATOM 2597 O O . TRP A 1 352 ? -15.979 7.399 24.944 1.00 47.66 352 TRP A O 1
ATOM 2607 N N . VAL A 1 353 ? -17.403 5.669 25.120 1.00 53.47 353 VAL A N 1
ATOM 2608 C CA . VAL A 1 353 ? -16.427 4.646 24.746 1.00 53.47 353 VAL A CA 1
ATOM 2609 C C . VAL A 1 353 ? -15.898 4.926 23.332 1.00 53.47 353 VAL A C 1
ATOM 2611 O O . VAL A 1 353 ? -14.694 4.897 23.107 1.00 53.47 353 VAL A O 1
ATOM 2614 N N . GLY A 1 354 ? -16.778 5.346 22.414 1.00 56.88 354 GLY A N 1
ATOM 2615 C CA . GLY A 1 354 ? -16.376 5.749 21.066 1.00 56.88 354 GLY A CA 1
ATOM 2616 C C . GLY A 1 354 ? -15.523 7.021 21.021 1.00 56.88 354 GLY A C 1
ATOM 2617 O O . GLY A 1 354 ? -14.546 7.067 20.278 1.00 56.88 354 GLY A O 1
ATOM 2618 N N . PHE A 1 355 ? -15.830 8.028 21.846 1.00 56.22 355 PHE A N 1
ATOM 2619 C CA . PHE A 1 355 ? -14.996 9.227 21.972 1.00 56.22 355 PHE A CA 1
ATOM 2620 C C . PHE A 1 355 ? -13.608 8.911 22.547 1.00 56.22 355 PHE A C 1
ATOM 2622 O O . PHE A 1 355 ? -12.613 9.445 22.069 1.00 56.22 355 PHE A O 1
ATOM 2629 N N . ILE A 1 356 ? -13.522 8.009 23.529 1.00 59.75 356 ILE A N 1
ATOM 2630 C CA . ILE A 1 356 ? -12.243 7.551 24.087 1.00 59.75 356 ILE A CA 1
ATOM 2631 C C . ILE A 1 356 ? -11.411 6.860 23.002 1.00 59.75 356 ILE A C 1
ATOM 2633 O O . ILE A 1 356 ? -10.244 7.208 22.836 1.00 59.75 356 ILE A O 1
ATOM 2637 N N . TYR A 1 357 ? -12.003 5.949 22.223 1.00 66.25 357 TYR A N 1
ATOM 2638 C CA . TYR A 1 357 ? -11.303 5.293 21.113 1.00 66.25 357 TYR A CA 1
ATOM 2639 C C . TYR A 1 357 ? -10.848 6.281 20.039 1.00 66.25 357 TYR A C 1
ATOM 2641 O O . TYR A 1 357 ? -9.724 6.180 19.551 1.00 66.25 357 TYR A O 1
ATOM 2649 N N . PHE A 1 358 ? -11.667 7.288 19.724 1.00 65.00 358 PHE A N 1
ATOM 2650 C CA . PHE A 1 358 ? -11.260 8.374 18.837 1.00 65.00 358 PHE A CA 1
ATOM 2651 C C . PHE A 1 358 ? -10.032 9.114 19.380 1.00 65.00 358 PHE A C 1
ATOM 2653 O O . PHE A 1 358 ? -9.015 9.187 18.697 1.00 65.00 358 PHE A O 1
ATOM 2660 N N . VAL A 1 359 ? -10.082 9.600 20.624 1.00 61.84 359 VAL A N 1
ATOM 2661 C CA . VAL A 1 359 ? -8.960 10.321 21.249 1.00 61.84 359 VAL A CA 1
ATOM 2662 C C . VAL A 1 359 ? -7.702 9.450 21.324 1.00 61.84 359 VAL A C 1
ATOM 2664 O O . VAL A 1 359 ? -6.599 9.954 21.137 1.00 61.84 359 VAL A O 1
ATOM 2667 N N . GLN A 1 360 ? -7.846 8.141 21.540 1.00 67.69 360 GLN A N 1
ATOM 2668 C CA . GLN A 1 360 ? -6.724 7.199 21.544 1.00 67.69 360 GLN A CA 1
ATOM 2669 C C . GLN A 1 360 ? -6.111 6.976 20.155 1.00 67.69 360 GLN A C 1
ATOM 2671 O O . GLN A 1 360 ? -4.903 6.739 20.076 1.00 67.69 360 GLN A O 1
ATOM 2676 N N . ALA A 1 361 ? -6.905 7.057 19.084 1.00 72.88 361 ALA A N 1
ATOM 2677 C CA . ALA A 1 361 ? -6.454 6.900 17.701 1.00 72.88 361 ALA A CA 1
ATOM 2678 C C . ALA A 1 361 ? -5.918 8.199 17.075 1.00 72.88 361 ALA A C 1
ATOM 2680 O O . ALA A 1 361 ? -5.106 8.132 16.153 1.00 72.88 361 ALA A O 1
ATOM 2681 N N . VAL A 1 362 ? -6.314 9.375 17.580 1.00 72.81 362 VAL A N 1
ATOM 2682 C CA . VAL A 1 362 ? -5.859 10.683 17.071 1.00 72.81 362 VAL A CA 1
ATOM 2683 C C . VAL A 1 362 ? -4.331 10.783 16.960 1.00 72.81 362 VAL A C 1
ATOM 2685 O O . VAL A 1 362 ? -3.876 11.174 15.888 1.00 72.81 362 VAL A O 1
ATOM 2688 N N . PRO A 1 363 ? -3.512 10.408 17.966 1.00 77.62 363 PRO A N 1
ATOM 2689 C CA . PRO A 1 363 ? -2.058 10.476 17.826 1.00 77.62 363 PRO A CA 1
ATOM 2690 C C . PRO A 1 363 ? -1.534 9.616 16.670 1.00 77.62 363 PRO A C 1
ATOM 2692 O O . PRO A 1 363 ? -0.688 10.064 15.909 1.00 77.62 363 PRO A O 1
ATOM 2695 N N . ALA A 1 364 ? -2.081 8.416 16.462 1.00 79.69 364 ALA A N 1
ATOM 2696 C CA . ALA A 1 364 ? -1.687 7.577 15.331 1.00 79.69 364 ALA A CA 1
ATOM 2697 C C . ALA A 1 364 ? -2.036 8.222 13.977 1.00 79.69 364 ALA A C 1
ATOM 2699 O O . ALA A 1 364 ? -1.219 8.209 13.060 1.00 79.69 364 ALA A O 1
ATOM 2700 N N . LEU A 1 365 ? -3.220 8.831 13.862 1.00 79.56 365 LEU A N 1
ATOM 2701 C CA . LEU A 1 365 ? -3.659 9.527 12.646 1.00 79.56 365 LEU A CA 1
ATOM 2702 C C . LEU A 1 365 ? -2.894 10.834 12.395 1.00 79.56 365 LEU A C 1
ATOM 2704 O O . LEU A 1 365 ? -2.710 11.226 11.243 1.00 79.56 365 LEU A O 1
ATOM 2708 N N . MET A 1 366 ? -2.415 11.497 13.453 1.00 77.19 366 MET A N 1
ATOM 2709 C CA . MET A 1 366 ? -1.603 12.710 13.339 1.00 77.19 366 MET A CA 1
ATOM 2710 C C . MET A 1 366 ? -0.300 12.463 12.584 1.00 77.19 366 MET A C 1
ATOM 2712 O O . MET A 1 366 ? 0.175 13.387 11.937 1.00 77.19 366 MET A O 1
ATOM 2716 N N . LEU A 1 367 ? 0.246 11.242 12.585 1.00 81.56 367 LEU A N 1
ATOM 2717 C CA . LEU A 1 367 ? 1.426 10.924 11.778 1.00 81.56 367 LEU A CA 1
ATOM 2718 C C . LEU A 1 367 ? 1.164 11.152 10.284 1.00 81.56 367 LEU A C 1
ATOM 2720 O O . LEU A 1 367 ? 1.988 11.774 9.621 1.00 81.56 367 LEU A O 1
ATOM 2724 N N . ILE A 1 368 ? 0.001 10.734 9.769 1.00 82.75 368 ILE A N 1
ATOM 2725 C CA . ILE A 1 368 ? -0.377 10.959 8.363 1.00 82.75 368 ILE A CA 1
ATOM 2726 C C . ILE A 1 368 ? -0.418 12.463 8.077 1.00 82.75 368 ILE A C 1
ATOM 2728 O O . ILE A 1 368 ? 0.122 12.919 7.074 1.00 82.75 368 ILE A O 1
ATOM 2732 N N . VAL A 1 369 ? -1.017 13.246 8.979 1.00 79.06 369 VAL A N 1
ATOM 2733 C CA . VAL A 1 369 ? -1.134 14.705 8.834 1.00 79.06 369 VAL A CA 1
ATOM 2734 C C . VAL A 1 369 ? 0.227 15.395 8.918 1.00 79.06 369 VAL A C 1
ATOM 2736 O O . VAL A 1 369 ? 0.475 16.321 8.157 1.00 79.06 369 VAL A O 1
ATOM 2739 N N . ILE A 1 370 ? 1.116 14.953 9.808 1.00 80.38 370 ILE A N 1
ATOM 2740 C CA . ILE A 1 370 ? 2.466 15.510 9.962 1.00 80.38 370 ILE A CA 1
ATOM 2741 C C . ILE A 1 370 ? 3.301 15.223 8.713 1.00 80.38 370 ILE A C 1
ATOM 2743 O O . ILE A 1 370 ? 3.918 16.136 8.174 1.00 80.38 370 ILE A O 1
ATOM 2747 N N . VAL A 1 371 ? 3.291 13.977 8.231 1.00 84.00 371 VAL A N 1
ATOM 2748 C CA . VAL A 1 371 ? 4.065 13.564 7.054 1.00 84.00 371 VAL A CA 1
ATOM 2749 C C . VAL A 1 371 ? 3.516 14.228 5.798 1.00 84.00 371 VAL A C 1
ATOM 2751 O O . VAL A 1 371 ? 4.240 14.939 5.107 1.00 84.00 371 VAL A O 1
ATOM 2754 N N . LEU A 1 372 ? 2.225 14.046 5.515 1.00 79.12 372 LEU A N 1
ATOM 2755 C CA . LEU A 1 372 ? 1.613 14.575 4.301 1.00 79.12 372 LEU A CA 1
ATOM 2756 C C . LEU A 1 372 ? 1.544 16.106 4.341 1.00 79.12 372 LEU A C 1
ATOM 2758 O O . LEU A 1 372 ? 1.886 16.757 3.364 1.00 79.12 372 LEU A O 1
ATOM 2762 N N . GLY A 1 373 ? 1.162 16.694 5.475 1.00 73.00 373 GLY A N 1
ATOM 2763 C CA . GLY A 1 373 ? 1.126 18.145 5.651 1.00 73.00 373 GLY A CA 1
ATOM 2764 C C . GLY A 1 373 ? 2.510 18.785 5.575 1.00 73.00 373 GLY A C 1
ATOM 2765 O O . GLY A 1 373 ? 2.641 19.836 4.960 1.00 73.00 373 GLY A O 1
ATOM 2766 N N . GLY A 1 374 ? 3.543 18.144 6.128 1.00 78.44 374 GLY A N 1
ATOM 2767 C CA . GLY A 1 374 ? 4.927 18.616 6.044 1.00 78.44 374 GLY A CA 1
ATOM 2768 C C . GLY A 1 374 ? 5.482 18.590 4.620 1.00 78.44 374 GLY A C 1
ATOM 2769 O O . GLY A 1 374 ? 6.081 19.574 4.189 1.00 78.44 374 GLY A O 1
ATOM 2770 N N . ILE A 1 375 ? 5.214 17.510 3.875 1.00 81.88 375 ILE A N 1
ATOM 2771 C CA . ILE A 1 375 ? 5.611 17.378 2.464 1.00 81.88 375 ILE A CA 1
ATOM 2772 C C . ILE A 1 375 ? 4.861 18.392 1.590 1.00 81.88 375 ILE A C 1
ATOM 2774 O O . ILE A 1 375 ? 5.471 19.084 0.782 1.00 81.88 375 ILE A O 1
ATOM 2778 N N . LEU A 1 376 ? 3.540 18.520 1.758 1.00 75.31 376 LEU A N 1
ATOM 2779 C CA . LEU A 1 376 ? 2.719 19.419 0.937 1.00 75.31 376 LEU A CA 1
ATOM 2780 C C . LEU A 1 376 ? 2.956 20.897 1.235 1.00 75.31 376 LEU A C 1
ATOM 2782 O O . LEU A 1 376 ? 2.856 21.723 0.334 1.00 75.31 376 LEU A O 1
ATOM 2786 N N . ALA A 1 377 ? 3.263 21.239 2.486 1.00 73.94 377 ALA A N 1
ATOM 2787 C CA . ALA A 1 377 ? 3.645 22.595 2.859 1.00 73.94 377 ALA A CA 1
ATOM 2788 C C . ALA A 1 377 ? 5.087 22.941 2.443 1.00 73.94 377 ALA A C 1
ATOM 2790 O O . ALA A 1 377 ? 5.512 24.072 2.660 1.00 73.94 377 ALA A O 1
ATOM 2791 N N . GLY A 1 378 ? 5.842 21.986 1.883 1.00 75.38 378 GLY A N 1
ATOM 2792 C CA . GLY A 1 378 ? 7.243 22.171 1.502 1.00 75.38 378 GLY A CA 1
ATOM 2793 C C . GLY A 1 378 ? 8.184 22.367 2.693 1.00 75.38 378 GLY A C 1
ATOM 2794 O O . GLY A 1 378 ? 9.289 22.866 2.514 1.00 75.38 378 GLY A O 1
ATOM 2795 N N . VAL A 1 379 ? 7.749 22.006 3.907 1.00 77.94 379 VAL A N 1
ATOM 2796 C CA . VAL A 1 379 ? 8.559 22.128 5.131 1.00 77.94 379 VAL A CA 1
ATOM 2797 C C . VAL A 1 379 ? 9.605 21.019 5.188 1.00 77.94 379 VAL A C 1
ATOM 2799 O O . VAL A 1 379 ? 10.720 21.263 5.636 1.00 77.94 379 VAL A O 1
ATOM 2802 N N . PHE A 1 380 ? 9.235 19.816 4.738 1.00 81.06 380 PHE A N 1
ATOM 2803 C CA . PHE A 1 380 ? 10.106 18.646 4.724 1.00 81.06 380 PHE A CA 1
ATOM 2804 C C . PHE A 1 380 ? 10.071 17.958 3.364 1.00 81.06 380 PHE A C 1
ATOM 2806 O O . PHE A 1 380 ? 9.019 17.849 2.731 1.00 81.06 380 PHE A O 1
ATOM 2813 N N . THR A 1 381 ? 11.206 17.412 2.947 1.00 86.81 381 THR A N 1
ATOM 2814 C CA . THR A 1 381 ? 11.264 16.431 1.857 1.00 86.81 381 THR A CA 1
ATOM 2815 C C . THR A 1 381 ? 10.694 15.079 2.308 1.00 86.81 381 THR A C 1
ATOM 2817 O O . THR A 1 381 ? 10.454 14.844 3.494 1.00 86.81 381 THR A O 1
ATOM 2820 N N . ALA A 1 382 ? 10.461 14.146 1.379 1.00 82.69 382 ALA A N 1
ATOM 2821 C CA . ALA A 1 382 ? 9.908 12.831 1.724 1.00 82.69 382 ALA A CA 1
ATOM 2822 C C . ALA A 1 382 ? 10.804 12.032 2.692 1.00 82.69 382 ALA A C 1
ATOM 2824 O O . ALA A 1 382 ? 10.301 11.325 3.567 1.00 82.69 382 ALA A O 1
ATOM 2825 N N . THR A 1 383 ? 12.125 12.171 2.567 1.00 85.88 383 THR A N 1
ATOM 2826 C CA . THR A 1 383 ? 13.112 11.520 3.439 1.00 85.88 383 THR A CA 1
ATOM 2827 C C . THR A 1 383 ? 13.114 12.140 4.832 1.00 85.88 383 THR A C 1
ATOM 2829 O O . THR A 1 383 ? 13.021 11.414 5.820 1.00 85.88 383 THR A O 1
ATOM 2832 N N . GLU A 1 384 ? 13.103 13.467 4.941 1.00 88.94 384 GLU A N 1
ATOM 2833 C CA . GLU A 1 384 ? 12.973 14.172 6.223 1.00 88.94 384 GLU A CA 1
ATOM 2834 C C . GLU A 1 384 ? 11.647 13.839 6.918 1.00 88.94 384 GLU A C 1
ATOM 2836 O O . GLU A 1 384 ? 11.622 13.525 8.110 1.00 88.94 384 GLU A O 1
ATOM 2841 N N . ALA A 1 385 ? 10.546 13.817 6.164 1.00 86.38 385 ALA A N 1
ATOM 2842 C CA . ALA A 1 385 ? 9.233 13.458 6.683 1.00 86.38 385 ALA A CA 1
ATOM 2843 C C . ALA A 1 385 ? 9.205 12.017 7.217 1.00 86.38 385 ALA A C 1
ATOM 2845 O O . ALA A 1 385 ? 8.618 11.762 8.269 1.00 86.38 385 ALA A O 1
ATOM 2846 N N . SER A 1 386 ? 9.881 11.082 6.543 1.00 88.69 386 SER A N 1
ATOM 2847 C CA . SER A 1 386 ? 10.012 9.702 7.019 1.00 88.69 386 SER A CA 1
ATOM 2848 C C . SER A 1 386 ? 10.841 9.599 8.306 1.00 88.69 386 SER A C 1
ATOM 2850 O O . SER A 1 386 ? 10.443 8.884 9.224 1.00 88.69 386 SER A O 1
ATOM 2852 N N . ALA A 1 387 ? 11.928 10.370 8.445 1.00 91.12 387 ALA A N 1
ATOM 2853 C CA . ALA A 1 387 ? 12.721 10.417 9.674 1.00 91.12 387 ALA A CA 1
ATOM 2854 C C . ALA A 1 387 ? 11.891 10.958 10.852 1.00 91.12 387 ALA A C 1
ATOM 2856 O O . ALA A 1 387 ? 11.881 10.373 11.938 1.00 91.12 387 ALA A O 1
ATOM 2857 N N . ILE A 1 388 ? 11.112 12.019 10.617 1.00 89.44 388 ILE A N 1
ATOM 2858 C CA . ILE A 1 388 ? 10.160 12.563 11.596 1.00 89.44 388 ILE A CA 1
ATOM 2859 C C . ILE A 1 388 ? 9.098 11.520 11.956 1.00 89.44 388 ILE A C 1
ATOM 2861 O O . ILE A 1 388 ? 8.768 11.366 13.133 1.00 89.44 388 ILE A O 1
ATOM 2865 N N . ALA A 1 389 ? 8.599 10.757 10.979 1.00 88.75 389 ALA A N 1
ATOM 2866 C CA . ALA A 1 389 ? 7.649 9.674 11.217 1.00 88.75 389 ALA A CA 1
ATOM 2867 C C . ALA A 1 389 ? 8.231 8.573 12.116 1.00 88.75 389 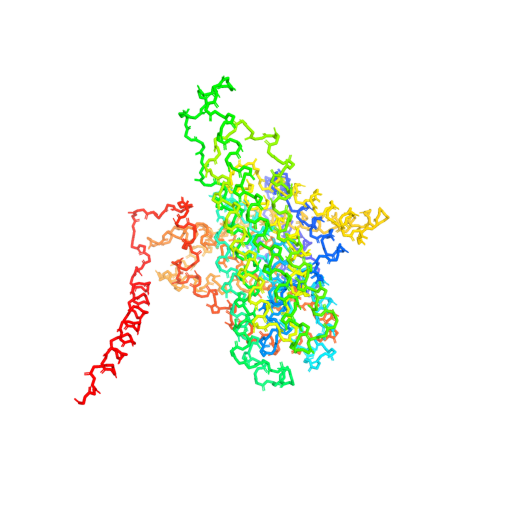ALA A C 1
ATOM 2869 O O . ALA A 1 389 ? 7.506 8.042 12.959 1.00 88.75 389 ALA A O 1
ATOM 2870 N N . VAL A 1 390 ? 9.523 8.238 11.994 1.00 91.88 390 VAL A N 1
ATOM 2871 C CA . VAL A 1 390 ? 10.194 7.294 12.909 1.00 91.88 390 VAL A CA 1
ATOM 2872 C C . VAL A 1 390 ? 10.248 7.853 14.319 1.00 91.88 390 VAL A C 1
ATOM 2874 O O . VAL A 1 390 ? 9.830 7.174 15.253 1.00 91.88 390 VAL A O 1
ATOM 2877 N N . VAL A 1 391 ? 10.735 9.085 14.481 1.00 91.25 391 VAL A N 1
ATOM 2878 C CA . VAL A 1 391 ? 10.867 9.724 15.799 1.00 91.25 391 VAL A CA 1
ATOM 2879 C C . VAL A 1 391 ? 9.504 9.825 16.481 1.00 91.25 391 VAL A C 1
ATOM 2881 O O . VAL A 1 391 ? 9.367 9.504 17.662 1.00 91.25 391 VAL A O 1
ATOM 2884 N N . TYR A 1 392 ? 8.473 10.205 15.727 1.00 88.12 392 TYR A N 1
ATOM 2885 C CA . TYR A 1 392 ? 7.107 10.295 16.222 1.00 88.12 392 TYR A CA 1
ATOM 2886 C C . TYR A 1 392 ? 6.535 8.920 16.597 1.00 88.12 392 TYR A C 1
ATOM 2888 O O . TYR A 1 392 ? 6.008 8.752 17.698 1.00 88.12 392 TYR A O 1
ATOM 2896 N N . ALA A 1 393 ? 6.681 7.910 15.733 1.00 88.50 393 ALA A N 1
ATOM 2897 C CA . ALA A 1 393 ? 6.229 6.545 16.006 1.00 88.50 393 ALA A CA 1
ATOM 2898 C C . ALA A 1 393 ? 6.943 5.921 17.211 1.00 88.50 393 ALA A C 1
ATOM 2900 O O . ALA A 1 393 ? 6.301 5.274 18.042 1.00 88.50 393 ALA A O 1
ATOM 2901 N N . PHE A 1 394 ? 8.249 6.155 17.341 1.00 90.50 394 PHE A N 1
ATOM 2902 C CA . PHE A 1 394 ? 9.043 5.770 18.501 1.00 90.50 394 PHE A CA 1
ATOM 2903 C C . PHE A 1 394 ? 8.501 6.431 19.771 1.00 90.50 394 PHE A C 1
ATOM 2905 O O . PHE A 1 394 ? 8.202 5.744 20.749 1.00 90.50 394 PHE A O 1
ATOM 2912 N N . ALA A 1 395 ? 8.291 7.751 19.739 1.00 87.62 395 ALA A N 1
ATOM 2913 C CA . ALA A 1 395 ? 7.806 8.490 20.894 1.00 87.62 395 ALA A CA 1
ATOM 2914 C C . ALA A 1 395 ? 6.409 8.027 21.341 1.00 87.62 395 ALA A C 1
ATOM 2916 O O . ALA A 1 395 ? 6.162 7.839 22.536 1.00 87.62 395 ALA A O 1
ATOM 2917 N N . LEU A 1 396 ? 5.509 7.776 20.387 1.00 83.75 396 LEU A N 1
ATOM 2918 C CA . LEU A 1 396 ? 4.187 7.231 20.676 1.00 83.75 396 LEU A CA 1
ATOM 2919 C C . LEU A 1 396 ? 4.259 5.822 21.267 1.00 83.75 396 LEU A C 1
ATOM 2921 O O . LEU A 1 396 ? 3.615 5.550 22.279 1.00 83.75 396 LEU A O 1
ATOM 2925 N N . SER A 1 397 ? 5.041 4.934 20.658 1.00 86.75 397 SER A N 1
ATOM 2926 C CA . SER A 1 397 ? 5.064 3.514 21.024 1.00 86.75 397 SER A CA 1
ATOM 2927 C C . SER A 1 397 ? 5.757 3.268 22.368 1.00 86.75 397 SER A C 1
ATOM 2929 O O . SER A 1 397 ? 5.295 2.432 23.150 1.00 86.75 397 SER A O 1
ATOM 2931 N N . VAL A 1 398 ? 6.821 4.024 22.665 1.00 86.44 398 VAL A N 1
ATOM 2932 C CA . VAL A 1 398 ? 7.635 3.872 23.882 1.00 86.44 398 VAL A CA 1
ATOM 2933 C C . VAL A 1 398 ? 7.131 4.746 25.033 1.00 86.44 398 VAL A C 1
ATOM 2935 O O . VAL A 1 398 ? 6.969 4.246 26.145 1.00 86.44 398 VAL A O 1
ATOM 2938 N N . PHE A 1 399 ? 6.853 6.037 24.808 1.00 82.06 399 PHE A N 1
ATOM 2939 C CA . PHE A 1 399 ? 6.528 6.960 25.907 1.00 82.06 399 PHE A CA 1
ATOM 2940 C C . PHE A 1 399 ? 5.030 7.106 26.165 1.00 82.06 399 PHE A C 1
ATOM 2942 O O . PHE A 1 399 ? 4.614 7.054 27.327 1.00 82.06 399 PHE A O 1
ATOM 2949 N N . LEU A 1 400 ? 4.228 7.306 25.112 1.00 77.94 400 LEU A N 1
ATOM 2950 C CA . LEU A 1 400 ? 2.798 7.587 25.270 1.00 77.94 400 LEU A CA 1
ATOM 2951 C C . LEU A 1 400 ? 2.001 6.311 25.553 1.00 77.94 400 LEU A C 1
ATOM 2953 O O . LEU A 1 400 ? 1.292 6.232 26.553 1.00 77.94 400 LEU A O 1
ATOM 2957 N N . TYR A 1 401 ? 2.118 5.315 24.676 1.00 80.31 401 TYR A N 1
ATOM 2958 C CA . TYR A 1 401 ? 1.380 4.061 24.792 1.00 80.31 401 TYR A CA 1
ATOM 2959 C C . TYR A 1 401 ? 2.086 3.033 25.675 1.00 80.31 401 TYR A C 1
ATOM 2961 O O . TYR A 1 401 ? 1.403 2.206 26.272 1.00 80.31 401 TYR A O 1
ATOM 2969 N N . ARG A 1 402 ? 3.418 3.118 25.812 1.00 83.81 402 ARG A N 1
ATOM 2970 C CA . ARG A 1 402 ? 4.245 2.220 26.645 1.00 83.81 402 ARG A CA 1
ATOM 2971 C C . ARG A 1 402 ? 4.049 0.735 26.323 1.00 83.81 402 ARG A C 1
ATOM 2973 O O . ARG A 1 402 ? 4.087 -0.111 27.213 1.00 83.81 402 ARG A O 1
ATOM 2980 N N . GLU A 1 403 ? 3.825 0.429 25.051 1.00 84.94 403 GLU A N 1
ATOM 2981 C CA . GLU A 1 403 ? 3.601 -0.941 24.571 1.00 84.94 403 GLU A CA 1
ATOM 2982 C C . GLU A 1 403 ? 4.915 -1.582 24.107 1.00 84.94 403 GLU A C 1
ATOM 2984 O O . GLU A 1 403 ? 5.082 -2.791 24.233 1.00 84.94 403 GLU A O 1
ATOM 2989 N N . VAL A 1 404 ? 5.869 -0.767 23.640 1.00 87.75 404 VAL A N 1
ATOM 2990 C CA . VAL A 1 404 ? 7.225 -1.200 23.269 1.00 87.75 404 VAL A CA 1
ATOM 2991 C C . VAL A 1 404 ? 8.176 -0.922 24.428 1.00 87.75 404 VAL A C 1
ATOM 2993 O O . VAL A 1 404 ? 8.315 0.226 24.861 1.00 87.75 404 VAL A O 1
ATOM 2996 N N . LYS A 1 405 ? 8.852 -1.957 24.939 1.00 91.25 405 LYS A N 1
ATOM 2997 C CA . LYS A 1 405 ? 9.876 -1.802 25.980 1.00 91.25 405 LYS A CA 1
ATOM 2998 C C . LYS A 1 405 ? 11.220 -1.477 25.337 1.00 91.25 405 LYS A C 1
ATOM 3000 O O . LYS A 1 405 ? 11.501 -1.868 24.210 1.00 91.25 405 LYS A O 1
ATOM 3005 N N . TRP A 1 406 ? 12.118 -0.859 26.103 1.00 89.88 406 TRP A N 1
ATOM 3006 C CA . TRP A 1 406 ? 13.487 -0.567 25.651 1.00 89.88 406 TRP A CA 1
ATOM 3007 C C . TRP A 1 406 ? 14.266 -1.803 25.172 1.00 89.88 406 TRP A C 1
ATOM 3009 O O . TRP A 1 406 ? 15.157 -1.684 24.339 1.00 89.88 406 TRP A O 1
ATOM 3019 N N . LYS A 1 407 ? 13.904 -2.990 25.672 1.00 92.06 407 LYS A N 1
ATOM 3020 C CA . LYS A 1 407 ? 14.500 -4.272 25.273 1.00 92.06 407 LYS A CA 1
ATOM 3021 C C . LYS A 1 407 ? 14.047 -4.759 23.895 1.00 92.06 407 LYS A C 1
ATOM 3023 O O . LYS A 1 407 ? 14.771 -5.531 23.287 1.00 92.06 407 LYS A O 1
ATOM 3028 N N . ASP A 1 408 ? 12.895 -4.297 23.414 1.00 91.75 408 ASP A N 1
ATOM 3029 C CA . ASP A 1 408 ? 12.317 -4.729 22.137 1.00 91.75 408 ASP A CA 1
ATOM 3030 C C . ASP A 1 408 ? 12.856 -3.880 20.965 1.00 91.75 408 ASP A C 1
ATOM 3032 O O . ASP A 1 408 ? 12.730 -4.253 19.801 1.00 91.75 408 ASP A O 1
ATOM 3036 N N . ILE A 1 409 ? 13.488 -2.733 21.262 1.00 92.25 409 ILE A N 1
ATOM 3037 C CA . ILE A 1 409 ? 14.017 -1.798 20.256 1.00 92.25 409 ILE A CA 1
ATOM 3038 C C . ILE A 1 409 ? 15.064 -2.458 19.340 1.00 92.25 409 ILE A C 1
ATOM 3040 O O . ILE A 1 409 ? 14.923 -2.308 18.124 1.00 92.25 409 ILE A O 1
ATOM 3044 N N . PRO A 1 410 ? 16.084 -3.188 19.844 1.00 94.12 410 PRO A N 1
ATOM 3045 C CA . PRO A 1 410 ? 17.066 -3.838 18.975 1.00 94.12 410 PRO A CA 1
ATOM 3046 C C . PRO A 1 410 ? 16.422 -4.826 17.998 1.00 94.12 410 PRO A C 1
ATOM 3048 O O . PRO A 1 410 ? 16.774 -4.831 16.821 1.00 94.12 410 PRO A O 1
ATOM 3051 N N . ASP A 1 411 ? 15.422 -5.588 18.447 1.00 93.00 411 ASP A N 1
ATO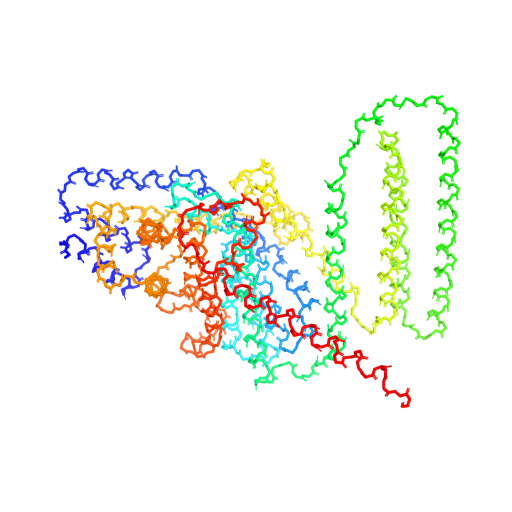M 3052 C CA . ASP A 1 411 ? 14.697 -6.538 17.600 1.00 93.00 411 ASP A CA 1
ATOM 3053 C C . ASP A 1 411 ? 13.870 -5.830 16.519 1.00 93.00 411 ASP A C 1
ATOM 3055 O O . ASP A 1 411 ? 13.794 -6.301 15.383 1.00 93.00 411 ASP A O 1
ATOM 3059 N N . ILE A 1 412 ? 13.255 -4.687 16.846 1.00 91.44 412 ILE A N 1
ATOM 3060 C CA . ILE A 1 412 ? 12.527 -3.852 15.878 1.00 91.44 412 ILE A CA 1
ATOM 3061 C C . ILE A 1 412 ? 13.484 -3.301 14.816 1.00 91.44 412 ILE A C 1
ATOM 3063 O O . ILE A 1 412 ? 13.189 -3.392 13.622 1.00 91.44 412 ILE A O 1
ATOM 3067 N N . ILE A 1 413 ? 14.636 -2.769 15.235 1.00 93.12 413 ILE A N 1
ATOM 3068 C CA . ILE A 1 413 ? 15.655 -2.237 14.323 1.00 93.12 413 ILE A CA 1
ATOM 3069 C C . ILE A 1 413 ? 16.200 -3.353 13.432 1.00 93.12 413 ILE A C 1
ATOM 3071 O O . ILE A 1 413 ? 16.270 -3.171 12.219 1.00 93.12 413 ILE A O 1
ATOM 3075 N N . LEU A 1 414 ? 16.516 -4.522 13.995 1.00 93.75 414 LEU A N 1
ATOM 3076 C CA . LEU A 1 414 ? 17.012 -5.669 13.237 1.00 93.75 414 LEU A CA 1
ATOM 3077 C C . LEU A 1 414 ? 15.983 -6.147 12.203 1.00 93.75 414 LEU A C 1
ATOM 3079 O O . LEU A 1 414 ? 16.326 -6.330 11.037 1.00 93.75 414 LEU A O 1
ATOM 3083 N N . LYS A 1 415 ? 14.705 -6.285 12.584 1.00 88.75 415 LYS A N 1
ATOM 3084 C CA . LYS A 1 415 ? 13.620 -6.637 11.646 1.00 88.75 415 LYS A CA 1
ATOM 3085 C C . LYS A 1 415 ? 13.468 -5.603 10.530 1.00 88.75 415 LYS A C 1
ATOM 3087 O O . LYS A 1 415 ? 13.260 -5.977 9.373 1.00 88.75 415 LYS A O 1
ATOM 3092 N N . SER A 1 416 ? 13.594 -4.319 10.862 1.00 88.38 416 SER A N 1
ATOM 3093 C CA . SER A 1 416 ? 13.571 -3.241 9.872 1.00 88.38 416 SER A CA 1
ATOM 3094 C C . SER A 1 416 ? 14.753 -3.337 8.909 1.00 88.38 416 SER A C 1
ATOM 3096 O O . SER A 1 416 ? 14.565 -3.284 7.694 1.00 88.38 416 SER A O 1
ATOM 3098 N N . ALA A 1 417 ? 15.961 -3.554 9.436 1.00 91.12 417 ALA A N 1
ATOM 3099 C CA . ALA A 1 417 ? 17.180 -3.697 8.651 1.00 91.12 417 ALA A CA 1
ATOM 3100 C C . ALA A 1 417 ? 17.099 -4.890 7.690 1.00 91.12 417 ALA A C 1
ATOM 3102 O O . ALA A 1 417 ? 17.417 -4.738 6.517 1.00 91.12 417 ALA A O 1
ATOM 3103 N N . VAL A 1 418 ? 16.591 -6.043 8.143 1.00 88.75 418 VAL A N 1
ATOM 3104 C CA . VAL A 1 418 ? 16.381 -7.226 7.288 1.00 88.75 418 VAL A CA 1
ATOM 3105 C C . VAL A 1 418 ? 15.390 -6.925 6.162 1.00 88.75 418 VAL A C 1
ATOM 3107 O O . VAL A 1 418 ? 15.677 -7.202 5.000 1.00 88.75 418 VAL A O 1
ATOM 3110 N N . THR A 1 419 ? 14.244 -6.317 6.483 1.00 82.31 419 THR A N 1
ATOM 3111 C CA . THR A 1 419 ? 13.223 -5.978 5.474 1.00 82.31 419 THR A CA 1
ATOM 3112 C C . THR A 1 419 ? 13.775 -4.977 4.456 1.00 82.31 419 THR A C 1
ATOM 3114 O O . THR A 1 419 ? 13.595 -5.144 3.254 1.00 82.31 419 THR A O 1
ATOM 3117 N N . THR A 1 420 ? 14.512 -3.972 4.929 1.00 85.69 420 THR A N 1
ATOM 3118 C CA . THR A 1 420 ? 15.157 -2.965 4.078 1.00 85.69 420 THR A CA 1
ATOM 3119 C C . THR A 1 420 ? 16.234 -3.588 3.194 1.00 85.69 420 THR A C 1
ATOM 3121 O O . THR A 1 420 ? 16.283 -3.282 2.009 1.00 85.69 420 THR A O 1
ATOM 3124 N N . ALA A 1 421 ? 17.067 -4.487 3.726 1.00 88.19 421 ALA A N 1
ATOM 3125 C CA . ALA A 1 421 ? 18.117 -5.156 2.962 1.00 88.19 421 ALA A CA 1
ATOM 3126 C C . ALA A 1 421 ? 17.538 -5.963 1.792 1.00 88.19 421 ALA A C 1
ATOM 3128 O O . ALA A 1 421 ? 18.075 -5.904 0.689 1.00 88.19 421 ALA A O 1
ATOM 3129 N N . VAL A 1 422 ? 16.409 -6.651 2.002 1.00 82.38 422 VAL A N 1
ATOM 3130 C CA . VAL A 1 422 ? 15.692 -7.348 0.923 1.00 82.38 422 VAL A CA 1
ATOM 3131 C C . VAL A 1 422 ? 15.207 -6.357 -0.137 1.00 82.38 422 VAL A C 1
ATOM 3133 O O . VAL A 1 422 ? 15.411 -6.594 -1.326 1.00 82.38 422 VAL A O 1
ATOM 3136 N N . VAL A 1 423 ? 14.615 -5.229 0.269 1.00 79.88 423 VAL A N 1
ATOM 3137 C CA . VAL A 1 423 ? 14.129 -4.208 -0.672 1.00 79.88 423 VAL A CA 1
ATOM 3138 C C . VAL A 1 423 ? 15.277 -3.578 -1.465 1.00 79.88 423 VAL A C 1
ATOM 3140 O O . VAL A 1 423 ? 15.196 -3.524 -2.687 1.00 79.88 423 VAL A O 1
ATOM 3143 N N . LEU A 1 424 ? 16.369 -3.162 -0.818 1.00 85.94 424 LEU A N 1
ATOM 3144 C CA . LEU A 1 424 ? 17.525 -2.568 -1.502 1.00 85.94 424 LEU A CA 1
ATOM 3145 C C . LEU A 1 424 ? 18.236 -3.572 -2.418 1.00 85.94 424 LEU A C 1
ATOM 3147 O O . LEU A 1 424 ? 18.677 -3.207 -3.504 1.00 85.94 424 LEU A O 1
ATOM 3151 N N . MET A 1 425 ? 18.284 -4.851 -2.039 1.00 86.44 425 MET A N 1
ATOM 3152 C CA . MET A 1 425 ? 18.797 -5.910 -2.910 1.00 86.44 425 MET A CA 1
ATOM 3153 C C . MET A 1 425 ? 17.920 -6.099 -4.158 1.00 86.44 425 MET A C 1
ATOM 3155 O O . MET A 1 425 ? 18.445 -6.297 -5.257 1.00 86.44 425 MET A O 1
ATOM 3159 N N . LEU A 1 426 ? 16.592 -6.007 -4.017 1.00 81.75 426 LEU A N 1
ATOM 3160 C CA . LEU A 1 426 ? 15.670 -6.011 -5.156 1.00 81.75 426 LEU A CA 1
ATOM 3161 C C . LEU A 1 426 ? 15.892 -4.790 -6.055 1.00 81.75 426 LEU A C 1
ATOM 3163 O O . LEU A 1 426 ? 15.929 -4.957 -7.267 1.00 81.75 426 LEU A O 1
ATOM 3167 N N . VAL A 1 427 ? 16.088 -3.595 -5.485 1.00 82.00 427 VAL A N 1
ATOM 3168 C CA . VAL A 1 427 ? 16.405 -2.374 -6.250 1.00 82.00 427 VAL A CA 1
ATOM 3169 C C . VAL A 1 427 ? 17.690 -2.569 -7.057 1.00 82.00 427 VAL A C 1
ATOM 3171 O O . VAL A 1 427 ? 17.681 -2.385 -8.270 1.00 82.00 427 VAL A O 1
ATOM 3174 N N . ALA A 1 428 ? 18.764 -3.032 -6.413 1.00 87.19 428 ALA A N 1
ATOM 3175 C CA . ALA A 1 428 ? 20.056 -3.275 -7.050 1.00 87.19 428 ALA A CA 1
ATOM 3176 C C . ALA A 1 428 ? 19.948 -4.228 -8.248 1.00 87.19 428 ALA A C 1
ATOM 3178 O O . ALA A 1 428 ? 20.336 -3.912 -9.369 1.00 87.19 428 ALA A O 1
ATOM 3179 N N . THR A 1 429 ? 19.380 -5.411 -8.018 1.00 88.12 429 THR A N 1
ATOM 3180 C CA . THR A 1 429 ? 19.262 -6.458 -9.044 1.00 88.12 429 THR A CA 1
ATOM 3181 C C . THR A 1 429 ? 18.265 -6.086 -10.144 1.00 88.12 429 THR A C 1
ATOM 3183 O O . THR A 1 429 ? 18.468 -6.435 -11.306 1.00 88.12 429 THR A O 1
ATOM 3186 N N . SER A 1 430 ? 17.232 -5.310 -9.811 1.00 84.19 430 SER A N 1
ATOM 3187 C CA . SER A 1 430 ? 16.301 -4.726 -10.775 1.00 84.19 430 SER A CA 1
ATOM 3188 C C . SER A 1 430 ? 16.973 -3.684 -11.669 1.00 84.19 430 SER A C 1
ATOM 3190 O O . SER A 1 430 ? 16.663 -3.634 -12.856 1.00 84.19 430 SER A O 1
ATOM 3192 N N . MET A 1 431 ? 17.884 -2.867 -11.132 1.00 84.69 431 MET A N 1
ATOM 3193 C CA . MET A 1 431 ? 18.660 -1.904 -11.923 1.00 84.69 431 MET A CA 1
ATOM 3194 C C . MET A 1 431 ? 19.584 -2.621 -12.898 1.00 84.69 431 MET A C 1
ATOM 3196 O O . MET A 1 431 ? 19.619 -2.253 -14.068 1.00 84.69 431 MET A O 1
ATOM 3200 N N . ALA A 1 432 ? 20.225 -3.711 -12.460 1.00 87.56 432 ALA A N 1
ATOM 3201 C CA . ALA A 1 432 ? 21.038 -4.553 -13.335 1.00 87.56 432 ALA A CA 1
ATOM 3202 C C . ALA A 1 432 ? 20.222 -5.089 -14.523 1.00 87.56 432 ALA A C 1
ATOM 3204 O O . ALA A 1 432 ? 20.604 -4.962 -15.684 1.00 87.56 432 ALA A O 1
ATOM 3205 N N . MET A 1 433 ? 19.049 -5.656 -14.232 1.00 84.75 433 MET A N 1
ATOM 3206 C CA . MET A 1 433 ? 18.144 -6.186 -15.250 1.00 84.75 433 MET A CA 1
ATOM 3207 C C . MET A 1 433 ? 17.617 -5.075 -16.172 1.00 84.75 433 MET A C 1
ATOM 3209 O O . MET A 1 433 ? 17.603 -5.249 -17.388 1.00 84.75 433 MET A O 1
ATOM 3213 N N . SER A 1 434 ? 17.239 -3.919 -15.616 1.00 82.69 434 SER A N 1
ATOM 3214 C CA . SER A 1 434 ? 16.805 -2.738 -16.375 1.00 82.69 434 SER A CA 1
ATOM 3215 C C . SER A 1 434 ? 17.900 -2.226 -17.318 1.00 82.69 434 SER A C 1
ATOM 3217 O O . SER A 1 434 ? 17.605 -1.886 -18.466 1.00 82.69 434 SER A O 1
ATOM 3219 N N . SER A 1 435 ? 19.169 -2.258 -16.883 1.00 83.56 435 SER A N 1
ATOM 3220 C CA . SER A 1 435 ? 20.324 -1.891 -17.715 1.00 83.56 435 SER A CA 1
ATOM 3221 C C . SER A 1 435 ? 20.369 -2.766 -18.965 1.00 83.56 435 SER A C 1
ATOM 3223 O O . SER A 1 435 ? 20.371 -2.261 -20.085 1.00 83.56 435 SER A O 1
ATOM 3225 N N . VAL A 1 436 ? 20.330 -4.090 -18.773 1.00 85.50 436 VAL A N 1
ATOM 3226 C CA . VAL A 1 436 ? 20.408 -5.072 -19.865 1.00 85.50 436 VAL A CA 1
ATOM 3227 C C . VAL A 1 436 ? 19.232 -4.921 -20.829 1.00 85.50 436 VAL A C 1
ATOM 3229 O O . VAL A 1 436 ? 19.427 -4.900 -22.041 1.00 85.50 436 VAL A O 1
ATOM 3232 N N . LEU A 1 437 ? 18.009 -4.759 -20.313 1.00 82.56 437 LEU A N 1
ATOM 3233 C CA . LEU A 1 437 ? 16.820 -4.551 -21.147 1.00 82.56 437 LEU A CA 1
ATOM 3234 C C . LEU A 1 437 ? 16.905 -3.255 -21.967 1.00 82.56 437 LEU A C 1
ATOM 3236 O O . LEU A 1 437 ? 16.454 -3.220 -23.114 1.00 82.56 437 LEU A O 1
ATOM 3240 N N . THR A 1 438 ? 17.479 -2.200 -21.390 1.00 81.25 438 THR A N 1
ATOM 3241 C CA . THR A 1 438 ? 17.662 -0.909 -22.063 1.00 81.25 438 THR A CA 1
ATOM 3242 C C . THR A 1 438 ? 18.716 -1.004 -23.163 1.00 81.25 438 THR A C 1
ATOM 3244 O O . THR A 1 438 ? 18.476 -0.521 -24.267 1.00 81.25 438 THR A O 1
ATOM 3247 N N . LEU A 1 439 ? 19.840 -1.678 -22.905 1.00 83.06 439 LEU A N 1
ATOM 3248 C CA . LEU A 1 439 ? 20.903 -1.894 -23.895 1.00 83.06 439 LEU A CA 1
ATOM 3249 C C . LEU A 1 439 ? 20.418 -2.726 -25.089 1.00 83.06 439 LEU A C 1
ATOM 3251 O O . LEU A 1 439 ? 20.734 -2.427 -26.238 1.00 83.06 439 LEU A O 1
ATOM 3255 N N . GLU A 1 440 ? 19.558 -3.707 -24.832 1.00 85.25 440 GLU A N 1
ATOM 3256 C CA . GLU A 1 440 ? 18.917 -4.531 -25.859 1.00 85.25 440 GLU A CA 1
ATOM 3257 C C . GLU A 1 440 ? 17.722 -3.839 -26.552 1.00 85.25 440 GLU A C 1
ATOM 3259 O O . GLU A 1 440 ? 17.010 -4.457 -27.351 1.00 85.25 440 GLU A O 1
ATOM 3264 N N . ASN A 1 441 ? 17.479 -2.554 -26.258 1.00 83.94 441 ASN A N 1
ATOM 3265 C CA . ASN A 1 441 ? 16.383 -1.747 -26.805 1.00 83.94 441 ASN A CA 1
ATOM 3266 C C . ASN A 1 441 ? 15.002 -2.411 -26.646 1.00 83.94 441 ASN A C 1
ATOM 3268 O O . ASN A 1 441 ? 14.111 -2.283 -27.494 1.00 83.94 441 ASN A O 1
ATOM 3272 N N . VAL A 1 442 ? 14.803 -3.154 -25.551 1.00 82.19 442 VAL A N 1
ATOM 3273 C CA . VAL A 1 442 ? 13.525 -3.810 -25.249 1.00 82.19 442 VAL A CA 1
ATOM 3274 C C . VAL A 1 442 ? 12.373 -2.802 -25.160 1.00 82.19 442 VAL A C 1
ATOM 3276 O O . VAL A 1 442 ? 11.348 -3.074 -25.789 1.00 82.19 442 VAL A O 1
ATOM 3279 N N . PRO A 1 443 ? 12.499 -1.638 -24.480 1.00 71.50 443 PRO A N 1
ATOM 3280 C CA . PRO A 1 443 ? 11.429 -0.637 -24.451 1.00 71.50 443 PRO A CA 1
ATOM 3281 C C . PRO A 1 443 ? 10.951 -0.224 -25.855 1.00 71.50 443 PRO A C 1
ATOM 3283 O O . PRO A 1 443 ? 9.750 -0.192 -26.125 1.00 71.50 443 PRO A O 1
ATOM 3286 N N . GLN A 1 444 ? 11.884 0.022 -26.780 1.00 76.88 444 GLN A N 1
ATOM 3287 C CA . GLN A 1 444 ? 11.606 0.434 -28.158 1.00 76.88 444 GLN A CA 1
ATOM 3288 C C . GLN A 1 444 ? 10.961 -0.698 -28.965 1.00 76.88 444 GLN A C 1
ATOM 3290 O O . GLN A 1 444 ? 9.997 -0.464 -29.691 1.00 76.88 444 GLN A O 1
ATOM 3295 N N . ASN A 1 445 ? 11.436 -1.934 -28.800 1.00 83.31 445 ASN A N 1
ATOM 3296 C CA . ASN A 1 445 ? 10.885 -3.106 -29.482 1.00 83.31 445 ASN A CA 1
ATOM 3297 C C . ASN A 1 445 ? 9.461 -3.442 -29.012 1.00 83.31 445 ASN A C 1
ATOM 3299 O O . ASN A 1 445 ? 8.592 -3.780 -29.822 1.00 83.31 445 ASN A O 1
ATOM 3303 N N . VAL A 1 446 ? 9.201 -3.322 -27.707 1.00 79.69 446 VAL A N 1
ATOM 3304 C CA . VAL A 1 446 ? 7.859 -3.483 -27.130 1.00 79.69 446 VAL A CA 1
ATOM 3305 C C . VAL A 1 446 ? 6.942 -2.369 -27.628 1.00 79.69 446 VAL A C 1
ATOM 3307 O O . VAL A 1 446 ? 5.831 -2.657 -28.067 1.00 79.69 446 VAL A O 1
ATOM 3310 N N . SER A 1 447 ? 7.423 -1.123 -27.655 1.00 73.25 447 SER A N 1
ATOM 3311 C CA . SER A 1 447 ? 6.695 0.013 -28.228 1.00 73.25 447 SER A CA 1
ATOM 3312 C C . SER A 1 447 ? 6.313 -0.231 -29.693 1.00 73.25 447 SER A C 1
ATOM 3314 O O . SER A 1 447 ? 5.137 -0.163 -30.050 1.00 73.25 447 SER A O 1
ATOM 3316 N N . ALA A 1 448 ? 7.268 -0.623 -30.541 1.00 78.44 448 ALA A N 1
ATOM 3317 C CA . ALA A 1 448 ? 7.023 -0.943 -31.948 1.00 78.44 448 ALA A CA 1
ATOM 3318 C C . ALA A 1 448 ? 6.007 -2.089 -32.123 1.00 78.44 448 ALA A C 1
ATOM 3320 O O . ALA A 1 448 ? 5.109 -2.014 -32.960 1.00 78.44 448 ALA A O 1
ATOM 3321 N N . SER A 1 449 ? 6.089 -3.123 -31.283 1.00 82.06 449 SER A N 1
ATOM 3322 C CA . SER A 1 449 ? 5.146 -4.248 -31.312 1.00 82.06 449 SER A CA 1
ATOM 3323 C C . SER A 1 449 ? 3.730 -3.825 -30.904 1.00 82.06 449 SER A C 1
ATOM 3325 O O . SER A 1 449 ? 2.757 -4.188 -31.561 1.00 82.06 449 SER A O 1
ATOM 3327 N N . LEU A 1 450 ? 3.598 -3.020 -29.846 1.00 77.56 450 LEU A N 1
ATOM 3328 C CA . LEU A 1 450 ? 2.308 -2.525 -29.360 1.00 77.56 450 LEU A CA 1
ATOM 3329 C C . LEU A 1 450 ? 1.659 -1.539 -30.340 1.00 77.56 450 LEU A C 1
ATOM 3331 O O . LEU A 1 450 ? 0.468 -1.654 -30.627 1.00 77.56 450 LEU A O 1
ATOM 3335 N N . THR A 1 451 ? 2.449 -0.615 -30.895 1.00 73.31 451 THR A N 1
ATOM 3336 C CA . THR A 1 451 ? 2.002 0.345 -31.919 1.00 73.31 451 THR A CA 1
ATOM 3337 C C . THR A 1 451 ? 1.573 -0.344 -33.222 1.00 73.31 451 THR A C 1
ATOM 3339 O O . THR A 1 451 ? 0.659 0.133 -33.896 1.00 73.31 451 THR A O 1
ATOM 3342 N N . GLY A 1 452 ? 2.180 -1.489 -33.559 1.00 79.88 452 GLY A N 1
ATOM 3343 C CA . GLY A 1 452 ? 1.781 -2.325 -34.693 1.00 79.88 452 GLY A CA 1
ATOM 3344 C C . GLY A 1 452 ? 0.495 -3.125 -34.454 1.00 79.88 452 GLY A C 1
ATOM 3345 O O . GLY A 1 452 ? -0.273 -3.334 -35.392 1.00 79.88 452 GLY A O 1
ATOM 3346 N N . LEU A 1 453 ? 0.231 -3.543 -33.209 1.00 82.38 453 LEU A N 1
ATOM 3347 C CA . LEU A 1 453 ? -0.956 -4.325 -32.837 1.00 82.38 453 LEU A CA 1
ATOM 3348 C C . LEU A 1 453 ? -2.242 -3.495 -32.822 1.00 82.38 453 LEU A C 1
ATOM 3350 O O . LEU A 1 453 ? -3.295 -3.977 -33.238 1.00 82.38 453 LEU A O 1
ATOM 3354 N N . THR A 1 454 ? -2.191 -2.264 -32.313 1.00 79.50 454 THR A N 1
ATOM 3355 C CA . THR A 1 454 ? -3.378 -1.412 -32.222 1.00 79.50 454 THR A CA 1
ATOM 3356 C C . THR A 1 454 ? -3.026 0.056 -32.361 1.00 79.50 454 THR A C 1
ATOM 3358 O O . THR A 1 454 ? -2.048 0.525 -31.796 1.00 79.50 454 THR A O 1
ATOM 3361 N N . LYS A 1 455 ? -3.877 0.802 -33.070 1.00 77.62 455 LYS A N 1
ATOM 3362 C CA . LYS A 1 455 ? -3.826 2.272 -33.139 1.00 77.62 455 LYS A CA 1
ATOM 3363 C C . LYS A 1 455 ? -4.791 2.934 -32.148 1.00 77.62 455 LYS A C 1
ATOM 3365 O O . LYS A 1 455 ? -4.817 4.154 -32.041 1.00 77.62 455 LYS A O 1
ATOM 3370 N N . ASN A 1 456 ? -5.622 2.146 -31.455 1.00 81.12 456 ASN A N 1
ATOM 3371 C CA . ASN A 1 456 ? -6.634 2.664 -30.539 1.00 81.12 456 ASN A CA 1
ATOM 3372 C C . ASN A 1 456 ? -6.054 2.798 -29.113 1.00 81.12 456 ASN A C 1
ATOM 3374 O O . ASN A 1 456 ? -5.715 1.769 -28.517 1.00 81.12 456 ASN A O 1
ATOM 3378 N N . PRO A 1 457 ? -5.995 4.016 -28.534 1.00 77.25 457 PRO A N 1
ATOM 3379 C CA . PRO A 1 457 ? -5.401 4.251 -27.215 1.00 77.25 457 PRO A CA 1
ATOM 3380 C C . PRO A 1 457 ? -6.117 3.496 -26.086 1.00 77.25 457 PRO A C 1
ATOM 3382 O O . PRO A 1 457 ? -5.472 3.028 -25.153 1.00 77.25 457 PRO A O 1
ATOM 3385 N N . TYR A 1 458 ? -7.434 3.289 -26.183 1.00 81.75 458 TYR A N 1
ATOM 3386 C CA . TYR A 1 458 ? -8.189 2.534 -25.176 1.00 81.75 458 TYR A CA 1
ATOM 3387 C C . TYR A 1 458 ? -7.796 1.055 -25.153 1.00 81.75 458 TYR A C 1
ATOM 3389 O O . TYR A 1 458 ? -7.673 0.453 -24.089 1.00 81.75 458 TYR A O 1
ATOM 3397 N N . VAL A 1 459 ? -7.567 0.473 -26.333 1.00 84.50 459 VAL A N 1
ATOM 3398 C CA . VAL A 1 459 ? -7.124 -0.920 -26.461 1.00 84.50 459 VAL A CA 1
ATOM 3399 C C . VAL A 1 459 ? -5.674 -1.055 -25.999 1.00 84.50 459 VAL A C 1
ATOM 3401 O O . VAL A 1 459 ? -5.349 -2.028 -25.327 1.00 84.50 459 VAL A O 1
ATOM 3404 N N . LEU A 1 460 ? -4.823 -0.065 -26.288 1.00 84.56 460 LEU A N 1
ATOM 3405 C CA . LEU A 1 460 ? -3.453 -0.023 -25.775 1.00 84.56 460 LEU A CA 1
ATOM 3406 C C . LEU A 1 460 ? -3.437 -0.031 -24.239 1.00 84.56 460 LEU A C 1
ATOM 3408 O O . LEU A 1 460 ? -2.771 -0.875 -23.647 1.00 84.56 460 LEU A O 1
ATOM 3412 N N . LEU A 1 461 ? -4.212 0.847 -23.593 1.00 85.69 461 LEU A N 1
ATOM 3413 C CA . LEU A 1 461 ? -4.314 0.897 -22.129 1.00 85.69 461 LEU A CA 1
ATOM 3414 C C . LEU A 1 461 ? -4.848 -0.412 -21.535 1.00 85.69 461 LEU A C 1
ATOM 3416 O O . LEU A 1 461 ? -4.370 -0.849 -20.489 1.00 85.69 461 LEU A O 1
ATOM 3420 N N . LEU A 1 462 ? -5.796 -1.071 -22.208 1.00 88.94 462 LEU A N 1
ATOM 3421 C CA . LEU A 1 462 ? -6.279 -2.386 -21.790 1.00 88.94 462 LEU A CA 1
ATOM 3422 C C . LEU A 1 462 ? -5.168 -3.443 -21.837 1.00 88.94 462 LEU A C 1
ATOM 3424 O O . LEU A 1 462 ? -5.026 -4.216 -20.892 1.00 88.94 462 LEU A O 1
ATOM 3428 N N . ILE A 1 463 ? -4.383 -3.469 -22.920 1.00 88.75 463 ILE A N 1
ATOM 3429 C CA . ILE A 1 463 ? -3.253 -4.393 -23.085 1.00 88.75 463 ILE A CA 1
ATOM 3430 C C . ILE A 1 463 ? -2.195 -4.126 -22.013 1.00 88.75 463 ILE A C 1
ATOM 3432 O O . ILE A 1 463 ? -1.737 -5.067 -21.368 1.00 88.75 463 ILE A O 1
ATOM 3436 N N . VAL A 1 464 ? -1.850 -2.858 -21.774 1.00 89.12 464 VAL A N 1
ATOM 3437 C CA . VAL A 1 464 ? -0.889 -2.464 -20.736 1.00 89.12 464 VAL A CA 1
ATOM 3438 C C . VAL A 1 464 ? -1.382 -2.887 -19.351 1.00 89.12 464 VAL A C 1
ATOM 3440 O O . VAL A 1 464 ? -0.629 -3.518 -18.618 1.00 89.12 464 VAL A O 1
ATOM 3443 N N . ASN A 1 465 ? -2.650 -2.647 -19.004 1.00 92.12 465 ASN A N 1
ATOM 3444 C CA . ASN A 1 465 ? -3.223 -3.121 -17.739 1.00 92.12 465 ASN A CA 1
ATOM 3445 C C . ASN A 1 465 ? -3.181 -4.648 -17.617 1.00 92.12 465 ASN A C 1
ATOM 3447 O O . ASN A 1 465 ? -2.784 -5.172 -16.581 1.00 92.12 465 ASN A O 1
ATOM 3451 N N . ALA A 1 466 ? -3.545 -5.379 -18.671 1.00 91.81 466 ALA A N 1
ATOM 3452 C CA . ALA A 1 466 ? -3.484 -6.837 -18.662 1.00 91.81 466 ALA A CA 1
ATOM 3453 C C . ALA A 1 466 ? -2.046 -7.349 -18.457 1.00 91.81 466 ALA A C 1
ATOM 3455 O O . ALA A 1 466 ? -1.830 -8.275 -17.673 1.00 91.81 466 ALA A O 1
ATOM 3456 N N . MET A 1 467 ? -1.060 -6.719 -19.105 1.00 89.31 467 MET A N 1
ATOM 3457 C CA . MET A 1 467 ? 0.358 -7.028 -18.907 1.00 89.31 467 MET A CA 1
ATOM 3458 C C . MET A 1 467 ? 0.815 -6.704 -17.481 1.00 89.31 467 MET A C 1
ATOM 3460 O O . MET A 1 467 ? 1.436 -7.549 -16.843 1.00 89.31 467 MET A O 1
ATOM 3464 N N . LEU A 1 468 ? 0.480 -5.523 -16.954 1.00 92.00 468 LEU A N 1
ATOM 3465 C CA . LEU A 1 468 ? 0.856 -5.105 -15.600 1.00 92.00 468 LEU A CA 1
ATOM 3466 C C . LEU A 1 468 ? 0.214 -5.988 -14.520 1.00 92.00 468 LEU A C 1
ATOM 3468 O O . LEU A 1 468 ? 0.879 -6.322 -13.540 1.00 92.00 468 LEU A O 1
ATOM 3472 N N . LEU A 1 469 ? -1.040 -6.417 -14.704 1.00 91.50 469 LEU A N 1
ATOM 3473 C CA . LEU A 1 469 ? -1.688 -7.400 -13.830 1.00 91.50 469 LEU A CA 1
ATOM 3474 C C . LEU A 1 469 ? -0.934 -8.726 -13.835 1.00 91.50 469 LEU A C 1
ATOM 3476 O O . LEU A 1 469 ? -0.647 -9.259 -12.767 1.00 91.50 469 LEU A O 1
ATOM 3480 N N . ALA A 1 470 ? -0.601 -9.245 -15.021 1.00 88.31 470 ALA A N 1
ATOM 3481 C CA . ALA A 1 470 ? 0.130 -10.500 -15.153 1.00 88.31 470 ALA A CA 1
ATOM 3482 C C . ALA A 1 470 ? 1.504 -10.409 -14.477 1.00 88.31 470 ALA A C 1
ATOM 3484 O O . ALA A 1 470 ? 1.839 -11.252 -13.651 1.00 88.31 470 ALA A O 1
ATOM 3485 N N . VAL A 1 471 ? 2.263 -9.348 -14.753 1.00 84.75 471 VAL A N 1
ATOM 3486 C CA . VAL A 1 471 ? 3.564 -9.069 -14.131 1.00 84.75 471 VAL A CA 1
ATOM 3487 C C . VAL A 1 471 ? 3.465 -9.008 -12.609 1.00 84.75 471 VAL A C 1
ATOM 3489 O O . VAL A 1 471 ? 4.275 -9.624 -11.917 1.00 84.75 471 VAL A O 1
ATOM 3492 N N . GLY A 1 472 ? 2.458 -8.308 -12.080 1.00 85.25 472 GLY A N 1
ATOM 3493 C CA . GLY A 1 472 ? 2.265 -8.163 -10.640 1.00 85.25 472 GLY A CA 1
ATOM 3494 C C . GLY A 1 472 ? 2.036 -9.489 -9.910 1.00 85.25 472 GLY A C 1
ATOM 3495 O O . GLY A 1 472 ? 2.217 -9.549 -8.700 1.00 85.25 472 GLY A O 1
ATOM 3496 N N . THR A 1 473 ? 1.661 -10.561 -10.617 1.00 86.31 473 THR A N 1
ATOM 3497 C CA . THR A 1 473 ? 1.542 -11.900 -10.017 1.00 86.31 473 THR A CA 1
ATOM 3498 C C . THR A 1 473 ? 2.897 -12.583 -9.780 1.00 86.31 473 THR A C 1
ATOM 3500 O O . THR A 1 473 ? 3.006 -13.449 -8.908 1.00 86.31 473 THR A O 1
ATOM 3503 N N . PHE A 1 474 ? 3.930 -12.200 -10.541 1.00 75.81 474 PHE A N 1
ATOM 3504 C CA . PHE A 1 474 ? 5.263 -12.816 -10.530 1.00 75.81 474 PHE A CA 1
ATOM 3505 C C . PHE A 1 474 ? 6.297 -12.022 -9.734 1.00 75.81 474 PHE A C 1
ATOM 3507 O O . PHE A 1 474 ? 7.304 -12.582 -9.307 1.00 75.81 474 PHE A O 1
ATOM 3514 N N . MET A 1 475 ? 6.099 -10.717 -9.573 1.00 78.12 475 MET A N 1
ATOM 3515 C CA . MET A 1 475 ? 7.105 -9.827 -8.999 1.00 78.12 475 MET A CA 1
ATOM 3516 C C . MET A 1 475 ? 6.517 -9.009 -7.859 1.00 78.12 475 MET A C 1
ATOM 3518 O O . MET A 1 475 ? 5.351 -8.620 -7.888 1.00 78.12 475 MET A O 1
ATOM 3522 N N . ASP A 1 476 ? 7.351 -8.731 -6.858 1.00 77.75 476 ASP A N 1
ATOM 3523 C CA . ASP A 1 476 ? 7.011 -7.757 -5.827 1.00 77.75 476 ASP A CA 1
ATOM 3524 C C . ASP A 1 476 ? 6.920 -6.343 -6.430 1.00 77.75 476 ASP A C 1
ATOM 3526 O O . ASP A 1 476 ? 7.449 -6.072 -7.512 1.00 77.75 476 ASP A O 1
ATOM 3530 N N . MET A 1 477 ? 6.248 -5.422 -5.740 1.00 83.50 477 MET A N 1
ATOM 3531 C CA . MET A 1 477 ? 5.961 -4.096 -6.296 1.00 83.50 477 MET A CA 1
ATOM 3532 C C . MET A 1 477 ? 7.208 -3.296 -6.652 1.00 83.50 477 MET A C 1
ATOM 3534 O O . MET A 1 477 ? 7.266 -2.714 -7.730 1.00 83.50 477 MET A O 1
ATOM 3538 N N . THR A 1 478 ? 8.194 -3.258 -5.756 1.00 79.25 478 THR A N 1
ATOM 3539 C CA . THR A 1 478 ? 9.406 -2.447 -5.923 1.00 79.25 478 THR A CA 1
ATOM 3540 C C . THR A 1 478 ? 10.141 -2.754 -7.237 1.00 79.25 478 THR A C 1
ATOM 3542 O O . THR A 1 478 ? 10.318 -1.828 -8.028 1.00 79.25 478 THR A O 1
ATOM 3545 N N . PRO A 1 479 ? 10.528 -4.010 -7.543 1.00 78.06 479 PRO A N 1
ATOM 3546 C CA . PRO A 1 479 ? 11.188 -4.312 -8.813 1.00 78.06 479 PRO A CA 1
ATOM 3547 C C . PRO A 1 479 ? 10.269 -4.130 -10.026 1.00 78.06 479 PRO A C 1
ATOM 3549 O O . PRO A 1 479 ? 10.717 -3.655 -11.067 1.00 78.06 479 PRO A O 1
ATOM 3552 N N . ALA A 1 480 ? 8.973 -4.443 -9.906 1.00 86.44 480 ALA A N 1
ATOM 3553 C CA . ALA A 1 480 ? 8.037 -4.238 -11.007 1.00 86.44 480 ALA A CA 1
ATOM 3554 C C . ALA A 1 480 ? 7.930 -2.749 -11.386 1.00 86.44 480 ALA A C 1
ATOM 3556 O O . ALA A 1 480 ? 7.967 -2.401 -12.563 1.00 86.44 480 ALA A O 1
ATOM 3557 N N . VAL A 1 481 ? 7.869 -1.853 -10.402 1.00 88.56 481 VAL A N 1
ATOM 3558 C CA . VAL A 1 481 ? 7.857 -0.404 -10.631 1.00 88.56 481 VAL A CA 1
ATOM 3559 C C . VAL A 1 481 ? 9.136 0.054 -11.335 1.00 88.56 481 VAL A C 1
ATOM 3561 O O . VAL A 1 481 ? 9.047 0.769 -12.330 1.00 88.56 481 VAL A O 1
ATOM 3564 N N . LEU A 1 482 ? 10.311 -0.378 -10.874 1.00 81.62 482 LEU A N 1
ATOM 3565 C CA . LEU A 1 482 ? 11.599 0.042 -11.439 1.00 81.62 482 LEU A CA 1
ATOM 3566 C C . LEU A 1 482 ? 11.818 -0.431 -12.884 1.00 81.62 482 LEU A C 1
ATOM 3568 O O . LEU A 1 482 ? 12.413 0.295 -13.673 1.00 81.62 482 LEU A O 1
ATOM 3572 N N . ILE A 1 483 ? 11.328 -1.621 -13.242 1.00 80.56 483 ILE A N 1
ATOM 3573 C CA . ILE A 1 483 ? 11.480 -2.187 -14.593 1.00 80.56 483 ILE A CA 1
ATOM 3574 C C . ILE A 1 483 ? 10.419 -1.630 -15.540 1.00 80.56 483 ILE A C 1
ATOM 3576 O O . ILE A 1 483 ? 10.725 -1.175 -16.639 1.00 80.56 483 ILE A O 1
ATOM 3580 N N . PHE A 1 484 ? 9.149 -1.674 -15.138 1.00 86.06 484 PHE A N 1
ATOM 3581 C CA . PHE A 1 484 ? 8.045 -1.427 -16.063 1.00 86.06 484 PHE A CA 1
ATOM 3582 C C . PHE A 1 484 ? 7.708 0.049 -16.235 1.00 86.06 484 PHE A C 1
ATOM 3584 O O . PHE A 1 484 ? 7.131 0.411 -17.260 1.00 86.06 484 PHE A O 1
ATOM 3591 N N . THR A 1 485 ? 8.102 0.911 -15.296 1.00 88.00 485 THR A N 1
ATOM 3592 C CA . THR A 1 485 ? 7.940 2.361 -15.452 1.00 88.00 485 THR A CA 1
ATOM 3593 C C . THR A 1 485 ? 8.715 2.899 -16.656 1.00 88.00 485 THR A C 1
ATOM 3595 O O . THR A 1 485 ? 8.061 3.416 -17.558 1.00 88.00 485 THR A O 1
ATOM 3598 N N . PRO A 1 486 ? 10.049 2.739 -16.773 1.00 80.50 486 PRO A N 1
ATOM 3599 C CA . PRO A 1 486 ? 10.783 3.241 -17.938 1.00 80.50 486 PRO A CA 1
ATOM 3600 C C . PRO A 1 486 ? 10.392 2.541 -19.249 1.00 80.50 486 PRO A C 1
ATOM 3602 O O . PRO A 1 486 ? 10.545 3.126 -20.317 1.00 80.50 486 PRO A O 1
ATOM 3605 N N . ILE A 1 487 ? 9.849 1.318 -19.190 1.00 82.44 487 ILE A N 1
ATOM 3606 C CA . ILE A 1 487 ? 9.368 0.595 -20.376 1.00 82.44 487 ILE A CA 1
ATOM 3607 C C . ILE A 1 487 ? 8.044 1.174 -20.882 1.00 82.44 487 ILE A C 1
ATOM 3609 O O . ILE A 1 487 ? 7.922 1.488 -22.063 1.00 82.44 487 ILE A O 1
ATOM 3613 N N . PHE A 1 488 ? 7.035 1.290 -20.017 1.00 85.69 488 PHE A N 1
ATOM 3614 C CA . PHE A 1 488 ? 5.684 1.656 -20.440 1.00 85.69 488 PHE A CA 1
ATOM 3615 C C . PHE A 1 488 ? 5.429 3.157 -20.413 1.00 85.69 488 PHE A C 1
ATOM 3617 O O . PHE A 1 488 ? 4.666 3.636 -21.248 1.00 85.69 488 PHE A O 1
ATOM 3624 N N . LEU A 1 489 ? 6.059 3.919 -19.515 1.00 84.38 489 LEU A N 1
ATOM 3625 C CA . LEU A 1 489 ? 5.805 5.354 -19.404 1.00 84.38 489 LEU A CA 1
ATOM 3626 C C . LEU A 1 489 ? 6.032 6.093 -20.739 1.00 84.38 489 LEU A C 1
ATOM 3628 O O . LEU A 1 489 ? 5.118 6.810 -21.144 1.00 84.38 489 LEU A O 1
ATOM 3632 N N . PRO A 1 490 ? 7.142 5.887 -21.486 1.00 79.44 490 PRO A N 1
ATOM 3633 C CA . PRO A 1 490 ? 7.346 6.538 -22.785 1.00 79.44 490 PRO A CA 1
ATOM 3634 C C . PRO A 1 490 ? 6.319 6.124 -23.843 1.00 79.44 490 PRO A C 1
ATOM 3636 O O . PRO A 1 490 ? 6.020 6.901 -24.750 1.00 79.44 490 PRO A O 1
ATOM 3639 N N . ILE A 1 491 ? 5.788 4.902 -23.733 1.00 79.88 491 ILE A N 1
ATOM 3640 C CA . ILE A 1 491 ? 4.785 4.357 -24.650 1.00 79.88 491 ILE A CA 1
ATOM 3641 C C . ILE A 1 491 ? 3.452 5.052 -24.406 1.00 79.88 491 ILE A C 1
ATOM 3643 O O . ILE A 1 491 ? 2.813 5.470 -25.357 1.00 79.88 491 ILE A O 1
ATOM 3647 N N . VAL A 1 492 ? 3.030 5.214 -23.152 1.00 79.19 492 VAL A N 1
ATOM 3648 C CA . VAL A 1 492 ? 1.718 5.804 -22.846 1.00 79.19 492 VAL A CA 1
ATOM 3649 C C . VAL A 1 492 ? 1.734 7.340 -22.930 1.00 79.19 492 VAL A C 1
ATOM 3651 O O . VAL A 1 492 ? 0.689 7.944 -23.168 1.00 79.19 492 VAL A O 1
ATOM 3654 N N . SER A 1 493 ? 2.899 7.983 -22.797 1.00 73.38 493 SER A N 1
ATOM 3655 C CA . SER A 1 493 ? 3.031 9.444 -22.895 1.00 73.38 493 SER A CA 1
ATOM 3656 C C . SER A 1 493 ? 3.137 9.982 -24.329 1.00 73.38 493 SER A C 1
ATOM 3658 O O . SER A 1 493 ? 2.737 11.118 -24.573 1.00 73.38 493 SER A O 1
ATOM 3660 N N . ASN A 1 494 ? 3.630 9.188 -25.290 1.00 65.50 494 ASN A N 1
ATOM 3661 C CA . ASN A 1 494 ? 3.907 9.646 -26.663 1.00 65.50 494 ASN A CA 1
ATOM 3662 C C . ASN A 1 494 ? 2.997 9.029 -27.743 1.00 65.50 494 ASN A C 1
ATOM 3664 O O . ASN A 1 494 ? 3.271 9.159 -28.939 1.00 65.50 494 ASN A O 1
ATOM 3668 N N . PHE A 1 495 ? 1.918 8.340 -27.370 1.00 62.25 495 PHE A N 1
ATOM 3669 C CA . PHE A 1 495 ? 1.120 7.572 -28.327 1.00 62.25 495 PHE A CA 1
ATOM 3670 C C . PHE A 1 495 ? -0.057 8.367 -28.917 1.00 62.25 495 PHE A C 1
ATOM 3672 O O . PHE A 1 495 ? -0.993 8.733 -28.213 1.00 62.25 495 PHE A O 1
ATOM 3679 N N . PHE A 1 496 ? -0.036 8.584 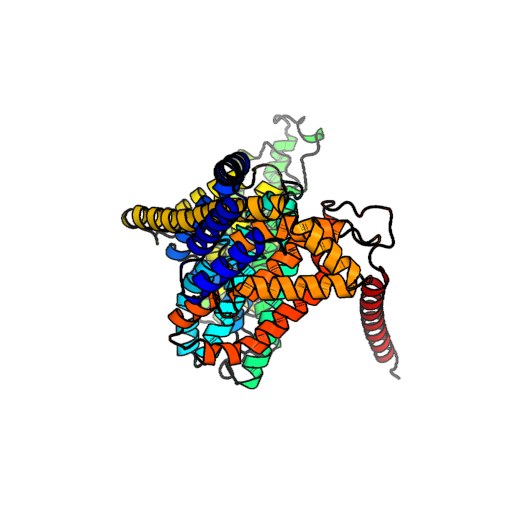-30.240 1.00 50.22 496 PHE A N 1
ATOM 3680 C CA . PHE A 1 496 ? -1.176 9.040 -31.061 1.00 50.22 496 PHE A CA 1
ATOM 3681 C C . PHE A 1 496 ? -1.976 10.241 -30.497 1.00 50.22 496 PHE A C 1
ATOM 3683 O O . PHE A 1 496 ? -3.206 10.221 -30.464 1.00 50.22 496 PHE A O 1
ATOM 3690 N N . GLY A 1 497 ? -1.295 11.309 -30.061 1.00 50.31 497 GLY A N 1
ATOM 3691 C CA . GLY A 1 497 ? -1.950 12.543 -29.588 1.00 50.31 497 GLY A CA 1
ATOM 3692 C C . GLY A 1 497 ? -2.652 12.422 -28.227 1.00 50.31 497 GLY A C 1
ATOM 3693 O O . GLY A 1 497 ? -3.337 13.355 -27.812 1.00 50.31 497 GLY A O 1
ATOM 3694 N N . PHE A 1 498 ? -2.476 11.292 -27.537 1.00 53.78 498 PHE A N 1
ATOM 3695 C CA . PHE A 1 498 ? -2.909 11.050 -26.167 1.00 53.78 498 PHE A CA 1
ATOM 3696 C C . PHE A 1 498 ? -1.695 11.196 -25.244 1.00 53.78 498 PHE A C 1
ATOM 3698 O O . PHE A 1 498 ? -0.837 10.320 -25.192 1.00 53.78 498 PHE A O 1
ATOM 3705 N N . GLN A 1 499 ? -1.605 12.320 -24.536 1.00 60.41 499 GLN A N 1
ATOM 3706 C CA . GLN A 1 499 ? -0.557 12.550 -23.542 1.00 60.41 499 GLN A CA 1
ATOM 3707 C C . GLN A 1 499 ? -1.097 12.148 -22.174 1.00 60.41 499 GLN A C 1
ATOM 3709 O O . GLN A 1 499 ? -1.795 12.923 -21.517 1.00 60.41 499 GLN A O 1
ATOM 3714 N N . MET A 1 500 ? -0.835 10.904 -21.766 1.00 71.88 500 MET A N 1
ATOM 3715 C CA . MET A 1 500 ? -1.109 10.502 -20.392 1.00 71.88 500 MET A CA 1
ATOM 3716 C C . MET A 1 500 ? -0.005 11.031 -19.491 1.00 71.88 500 MET A C 1
ATOM 3718 O O . MET A 1 500 ? 1.171 10.737 -19.705 1.00 71.88 500 MET A O 1
ATOM 3722 N N . ASP A 1 501 ? -0.400 11.799 -18.484 1.00 78.75 501 ASP A N 1
ATOM 3723 C CA . ASP A 1 501 ? 0.538 12.321 -17.507 1.00 78.75 501 ASP A CA 1
ATOM 3724 C C . ASP A 1 501 ? 1.185 11.183 -16.699 1.00 78.75 501 ASP A C 1
ATOM 3726 O O . ASP A 1 501 ? 0.561 10.157 -16.391 1.00 78.75 501 ASP A O 1
ATOM 3730 N N . ALA A 1 502 ? 2.447 11.377 -16.328 1.00 84.62 502 ALA A N 1
ATOM 3731 C CA . ALA A 1 502 ? 3.226 10.399 -15.589 1.00 84.62 502 ALA A CA 1
ATOM 3732 C C . ALA A 1 502 ? 2.630 10.130 -14.194 1.00 84.62 502 ALA A C 1
ATOM 3734 O O . ALA A 1 502 ? 2.750 9.014 -13.684 1.00 84.62 502 ALA A O 1
ATOM 3735 N N . LEU A 1 503 ? 1.897 11.082 -13.602 1.00 86.06 503 LEU A N 1
ATOM 3736 C CA . LEU A 1 503 ? 1.158 10.849 -12.356 1.00 86.06 503 LEU A CA 1
ATOM 3737 C C . LEU A 1 503 ? 0.013 9.853 -12.546 1.00 86.06 503 LEU A C 1
ATOM 3739 O O . LEU A 1 503 ? -0.155 8.933 -11.742 1.00 86.06 503 LEU A O 1
ATOM 3743 N N . HIS A 1 504 ? -0.760 10.001 -13.625 1.00 86.69 504 HIS A N 1
ATOM 3744 C CA . HIS A 1 504 ? -1.876 9.103 -13.916 1.00 86.69 504 HIS A CA 1
ATOM 3745 C C . HIS A 1 504 ? -1.382 7.682 -14.191 1.00 86.69 504 HIS A C 1
ATOM 3747 O O . HIS A 1 504 ? -1.939 6.725 -13.645 1.00 86.69 504 HIS A O 1
ATOM 3753 N N . PHE A 1 505 ? -0.289 7.547 -14.951 1.00 88.81 505 PHE A N 1
ATOM 3754 C CA . PHE A 1 505 ? 0.343 6.249 -15.191 1.00 88.81 505 PHE A CA 1
ATOM 3755 C C . PHE A 1 505 ? 0.828 5.597 -13.898 1.00 88.81 505 PHE A C 1
ATOM 3757 O O . PHE A 1 505 ? 0.578 4.411 -13.694 1.00 88.81 505 PHE A O 1
ATOM 3764 N N . GLY A 1 506 ? 1.425 6.369 -12.988 1.00 90.00 506 GLY A N 1
ATOM 3765 C CA . GLY A 1 506 ? 1.889 5.856 -11.700 1.00 90.00 506 GLY A CA 1
ATOM 3766 C C . GLY A 1 506 ? 0.770 5.252 -10.865 1.00 90.00 506 GLY A C 1
ATOM 3767 O O . GLY A 1 506 ? 0.909 4.143 -10.354 1.00 90.00 506 GLY A O 1
ATOM 3768 N N . ILE A 1 507 ? -0.379 5.927 -10.787 1.00 90.75 507 ILE A N 1
ATOM 3769 C CA . ILE A 1 507 ? -1.552 5.394 -10.084 1.00 90.75 507 ILE A CA 1
ATOM 3770 C C . ILE A 1 507 ? -2.048 4.098 -10.727 1.00 90.75 507 ILE A C 1
ATOM 3772 O O . ILE A 1 507 ? -2.284 3.119 -10.017 1.00 90.75 507 ILE A O 1
ATOM 3776 N N . ILE A 1 508 ? -2.180 4.065 -12.056 1.00 92.19 508 ILE A N 1
ATOM 3777 C CA . ILE A 1 508 ? -2.612 2.862 -12.779 1.00 92.19 508 ILE A CA 1
ATOM 3778 C C . ILE A 1 508 ? -1.635 1.710 -12.522 1.00 92.19 508 ILE A C 1
ATOM 3780 O O . ILE A 1 508 ? -2.058 0.602 -12.187 1.00 92.19 508 ILE A O 1
ATOM 3784 N N . LEU A 1 509 ? -0.331 1.963 -12.628 1.00 93.62 509 LEU A N 1
ATOM 3785 C CA . LEU A 1 509 ? 0.709 0.967 -12.409 1.00 93.62 509 LEU A CA 1
ATOM 3786 C C . LEU A 1 509 ? 0.637 0.398 -10.988 1.00 93.62 509 LEU A C 1
ATOM 3788 O O . LEU A 1 509 ? 0.536 -0.817 -10.826 1.00 93.62 509 LEU A O 1
ATOM 3792 N N . ILE A 1 510 ? 0.593 1.250 -9.961 1.00 93.44 510 ILE A N 1
ATOM 3793 C CA . ILE A 1 510 ? 0.528 0.805 -8.560 1.00 93.44 510 ILE A CA 1
ATOM 3794 C C . ILE A 1 510 ? -0.754 0.004 -8.303 1.00 93.44 510 ILE A C 1
ATOM 3796 O O . ILE A 1 510 ? -0.708 -1.031 -7.639 1.00 93.44 510 ILE A O 1
ATOM 3800 N N . MET A 1 511 ? -1.893 0.422 -8.862 1.00 94.75 511 MET A N 1
ATOM 3801 C CA . MET A 1 511 ? -3.154 -0.311 -8.729 1.00 94.75 511 MET A CA 1
ATOM 3802 C C . MET A 1 511 ? -3.112 -1.705 -9.366 1.00 94.75 511 MET A C 1
ATOM 3804 O O . MET A 1 511 ? -3.589 -2.662 -8.751 1.00 94.75 511 MET A O 1
ATOM 3808 N N . ASN A 1 512 ? -2.538 -1.844 -10.565 1.00 95.44 512 ASN A N 1
ATOM 3809 C CA . ASN A 1 512 ? -2.361 -3.152 -11.205 1.00 95.44 512 ASN A CA 1
ATOM 3810 C C . ASN A 1 512 ? -1.501 -4.072 -10.330 1.00 95.44 512 ASN A C 1
ATOM 3812 O O . ASN A 1 512 ? -1.877 -5.212 -10.053 1.00 95.44 512 ASN A O 1
ATOM 3816 N N . LEU A 1 513 ? -0.379 -3.556 -9.825 1.00 93.25 513 LEU A N 1
ATOM 3817 C CA . LEU A 1 513 ? 0.514 -4.335 -8.974 1.00 93.25 513 LEU A CA 1
ATOM 3818 C C . LEU A 1 513 ? -0.129 -4.685 -7.619 1.00 93.25 513 LEU A C 1
ATOM 3820 O O . LEU A 1 513 ? 0.137 -5.760 -7.088 1.00 93.25 513 LEU A O 1
ATOM 3824 N N . CYS A 1 514 ? -1.030 -3.849 -7.079 1.00 92.88 514 CYS A N 1
ATOM 3825 C CA . CYS A 1 514 ? -1.787 -4.158 -5.852 1.00 92.88 514 CYS A CA 1
ATOM 3826 C C . CYS A 1 514 ? -2.625 -5.425 -6.025 1.00 92.88 514 CYS A C 1
ATOM 3828 O O . CYS A 1 514 ? -2.645 -6.291 -5.150 1.00 92.88 514 CYS A O 1
ATOM 3830 N N . ILE A 1 515 ? -3.302 -5.542 -7.168 1.00 93.88 515 ILE A N 1
ATOM 3831 C CA . ILE A 1 515 ? -4.088 -6.730 -7.513 1.00 93.88 515 ILE A CA 1
ATOM 3832 C C . ILE A 1 515 ? -3.153 -7.938 -7.692 1.00 93.88 515 ILE A C 1
ATOM 3834 O O . ILE A 1 515 ? -3.454 -9.034 -7.212 1.00 93.88 515 ILE A O 1
ATOM 3838 N N . GLY A 1 516 ? -1.983 -7.721 -8.300 1.00 90.94 516 GLY A N 1
ATOM 3839 C CA . GLY A 1 516 ? -0.921 -8.717 -8.444 1.00 90.94 516 GLY A CA 1
ATOM 3840 C C . GLY A 1 516 ? -0.464 -9.342 -7.120 1.00 90.94 516 GLY A C 1
ATOM 3841 O O . GLY A 1 516 ? -0.449 -10.564 -7.002 1.00 90.94 516 GLY A O 1
ATOM 3842 N N . LEU A 1 517 ? -0.224 -8.536 -6.075 1.00 88.44 517 LEU A N 1
ATOM 3843 C CA . LEU A 1 517 ? 0.210 -9.026 -4.750 1.00 88.44 517 LEU A CA 1
ATOM 3844 C C . LEU A 1 517 ? -0.809 -9.936 -4.047 1.00 88.44 517 LEU A C 1
ATOM 3846 O O . LEU A 1 517 ? -0.463 -10.655 -3.104 1.00 88.44 517 LEU A O 1
ATOM 3850 N N . CYS A 1 518 ? -2.065 -9.906 -4.488 1.00 90.31 518 CYS A N 1
ATOM 3851 C CA . CYS A 1 518 ? -3.122 -10.778 -3.988 1.00 90.31 518 CYS A CA 1
ATOM 3852 C C . CYS A 1 518 ? -3.320 -12.037 -4.843 1.00 90.31 518 CYS A C 1
ATOM 3854 O O . CYS A 1 518 ? -4.151 -12.869 -4.482 1.00 90.31 518 CYS A O 1
ATOM 3856 N N . THR A 1 519 ? -2.610 -12.175 -5.966 1.00 89.38 519 THR A N 1
ATOM 3857 C CA . THR A 1 519 ? -2.849 -13.204 -6.985 1.00 89.38 519 THR A CA 1
ATOM 3858 C C . THR A 1 519 ? -1.656 -14.175 -7.066 1.00 89.38 519 THR A C 1
ATOM 3860 O O . THR A 1 519 ? -0.508 -13.729 -7.047 1.00 89.38 519 THR A O 1
ATOM 3863 N N . PRO A 1 520 ? -1.876 -15.503 -7.151 1.00 82.25 520 PRO A N 1
ATOM 3864 C CA . PRO A 1 520 ? -0.805 -16.470 -7.420 1.00 82.25 520 PRO A CA 1
ATOM 3865 C C . PRO A 1 520 ? -0.132 -16.185 -8.775 1.00 82.25 520 PRO A C 1
ATOM 3867 O O . PRO A 1 520 ? -0.834 -15.739 -9.684 1.00 82.25 520 PRO A O 1
ATOM 3870 N N . PRO A 1 521 ? 1.170 -16.485 -8.964 1.00 72.69 521 PRO A N 1
ATOM 3871 C CA . PRO A 1 521 ? 1.971 -17.463 -8.216 1.00 72.69 521 PRO A CA 1
ATOM 3872 C C . PRO A 1 521 ? 2.782 -16.948 -7.017 1.00 72.69 521 PRO A C 1
ATOM 3874 O O . PRO A 1 521 ? 3.012 -17.744 -6.114 1.00 72.69 521 PRO A O 1
ATOM 3877 N N . VAL A 1 522 ? 3.197 -15.675 -6.960 1.00 70.38 522 VAL A N 1
ATOM 3878 C CA . VAL A 1 522 ? 4.023 -15.163 -5.841 1.00 70.38 522 VAL A CA 1
ATOM 3879 C C . VAL A 1 522 ? 3.171 -14.608 -4.707 1.00 70.38 522 VAL A C 1
ATOM 3881 O O . VAL A 1 522 ? 3.459 -14.896 -3.550 1.00 70.38 522 VAL A O 1
ATOM 3884 N N . GLY A 1 523 ? 2.124 -13.836 -5.029 1.00 76.44 523 GLY A N 1
ATOM 3885 C CA . GLY A 1 523 ? 1.051 -13.411 -4.121 1.00 76.44 523 GLY A CA 1
ATOM 3886 C C . GLY A 1 523 ? 1.462 -13.149 -2.665 1.00 76.44 523 GLY A C 1
ATOM 3887 O O . GLY A 1 523 ? 0.904 -13.768 -1.761 1.00 76.44 523 GLY A O 1
ATOM 3888 N N . THR A 1 524 ? 2.439 -12.278 -2.400 1.00 81.50 524 THR A N 1
ATOM 3889 C CA . THR A 1 524 ? 3.043 -12.131 -1.056 1.00 81.50 524 THR A CA 1
ATOM 3890 C C . THR A 1 524 ? 2.011 -11.881 0.048 1.00 81.50 524 THR A C 1
ATOM 3892 O O . THR A 1 524 ? 2.060 -12.505 1.110 1.00 81.50 524 THR A O 1
ATOM 3895 N N . CYS A 1 525 ? 1.017 -11.028 -0.217 1.00 87.94 525 CYS A N 1
ATOM 3896 C CA . CYS A 1 525 ? -0.076 -10.760 0.716 1.00 87.94 525 CYS A CA 1
ATOM 3897 C C . CYS A 1 525 ? -1.017 -11.961 0.844 1.00 87.94 525 CYS A C 1
ATOM 3899 O O . CYS A 1 525 ? -1.477 -12.263 1.944 1.00 87.94 525 CYS A O 1
ATOM 3901 N N . LEU A 1 526 ? -1.271 -12.664 -0.262 1.00 89.88 526 LEU A N 1
ATOM 3902 C CA . LEU A 1 526 ? -2.104 -13.864 -0.305 1.00 89.88 526 LEU A CA 1
ATOM 3903 C C . LEU A 1 526 ? -1.529 -14.984 0.568 1.00 89.88 526 LEU A C 1
ATOM 3905 O O . LEU A 1 526 ? -2.247 -15.508 1.419 1.00 89.88 526 LEU A O 1
ATOM 3909 N N . PHE A 1 527 ? -0.248 -15.329 0.407 1.00 87.06 527 PHE A N 1
ATOM 3910 C CA . PHE A 1 527 ? 0.389 -16.385 1.203 1.00 87.06 527 PHE A CA 1
ATOM 3911 C C . PHE A 1 527 ? 0.502 -16.004 2.679 1.00 87.06 527 PHE A C 1
ATOM 3913 O O . PHE A 1 527 ? 0.190 -16.825 3.543 1.00 87.06 527 PHE A O 1
ATOM 3920 N N . LEU A 1 528 ? 0.860 -14.751 2.979 1.00 85.56 528 LEU A N 1
ATOM 3921 C CA . LEU A 1 528 ? 0.925 -14.265 4.357 1.00 85.56 528 LEU A CA 1
ATOM 3922 C C . LEU A 1 528 ? -0.452 -14.317 5.037 1.00 85.56 528 LEU A C 1
ATOM 3924 O O . LEU A 1 528 ? -0.576 -14.803 6.160 1.00 85.56 528 LEU A O 1
ATOM 3928 N N . GLY A 1 529 ? -1.505 -13.879 4.343 1.00 86.75 529 GLY A N 1
ATOM 3929 C CA . GLY A 1 529 ? -2.867 -13.912 4.871 1.00 86.75 529 GLY A CA 1
ATOM 3930 C C . GLY A 1 529 ? -3.415 -15.330 5.034 1.00 86.75 529 GLY A C 1
ATOM 3931 O O . GLY A 1 529 ? -4.103 -15.6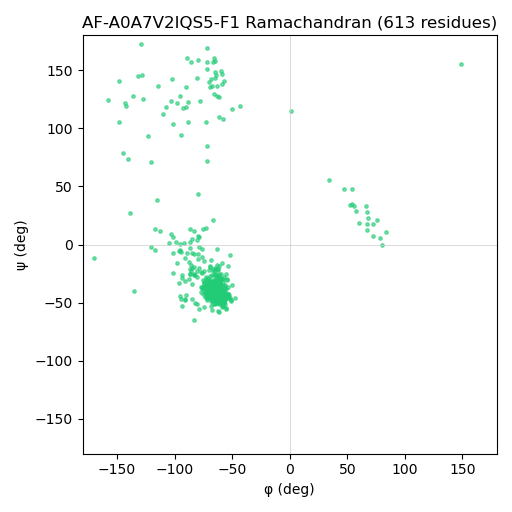02 6.016 1.00 86.75 529 GLY A O 1
ATOM 3932 N N . CYS A 1 530 ? -3.070 -16.255 4.130 1.00 88.81 530 CYS A N 1
ATOM 3933 C CA . CYS A 1 530 ? -3.404 -17.674 4.283 1.00 88.81 530 CYS A CA 1
ATOM 3934 C C . CYS A 1 530 ? -2.736 -18.284 5.521 1.00 88.81 530 CYS A C 1
ATOM 3936 O O . CYS A 1 530 ? -3.394 -19.029 6.249 1.00 88.81 530 CYS A O 1
ATOM 3938 N N . GLY A 1 531 ? -1.473 -17.927 5.784 1.00 85.94 531 GLY A N 1
ATOM 3939 C CA . GLY A 1 531 ? -0.740 -18.356 6.975 1.00 85.94 531 GLY A CA 1
ATOM 3940 C C . GLY A 1 531 ? -1.404 -17.894 8.274 1.00 85.94 531 GLY A C 1
ATOM 3941 O O . GLY A 1 531 ? -1.606 -18.698 9.177 1.00 85.94 531 GLY A O 1
ATOM 3942 N N . ILE A 1 532 ? -1.828 -16.629 8.342 1.00 87.00 532 ILE A N 1
ATOM 3943 C CA . ILE A 1 532 ? -2.507 -16.060 9.523 1.00 87.00 532 ILE A CA 1
ATOM 3944 C C . ILE A 1 532 ? -3.902 -16.656 9.726 1.00 87.00 532 ILE A C 1
ATOM 3946 O O . ILE A 1 532 ? -4.338 -16.875 10.854 1.00 87.00 532 ILE A O 1
ATOM 3950 N N . ALA A 1 533 ? -4.628 -16.896 8.635 1.00 87.81 533 ALA A N 1
ATOM 3951 C CA . ALA A 1 533 ? -5.973 -17.449 8.694 1.00 87.81 533 ALA A CA 1
ATOM 3952 C C . ALA A 1 533 ? -6.003 -18.971 8.913 1.00 87.81 533 ALA A C 1
ATOM 3954 O O . ALA A 1 533 ? -7.088 -19.522 9.119 1.00 87.81 533 ALA A O 1
ATOM 3955 N N . GLU A 1 534 ? -4.842 -19.635 8.857 1.00 89.00 534 GLU A N 1
ATOM 3956 C CA . GLU A 1 534 ? -4.696 -21.094 8.875 1.00 89.00 534 GLU A CA 1
ATOM 3957 C C . GLU A 1 534 ? -5.545 -21.764 7.778 1.00 89.00 534 GLU A C 1
ATOM 3959 O O . GLU A 1 534 ? -6.315 -22.698 8.024 1.00 89.00 534 GLU A O 1
ATOM 3964 N N . THR A 1 535 ? -5.448 -21.245 6.549 1.00 90.25 535 THR A N 1
ATOM 3965 C CA . THR A 1 535 ? -6.185 -21.759 5.382 1.00 90.25 535 THR A CA 1
ATOM 3966 C C . THR A 1 535 ? -5.255 -22.010 4.197 1.00 90.25 535 THR A C 1
ATOM 3968 O O . THR A 1 535 ? -4.077 -21.666 4.211 1.00 90.25 535 THR A O 1
ATOM 3971 N N . THR A 1 536 ? -5.794 -22.613 3.140 1.00 90.31 536 THR A N 1
ATOM 3972 C CA . THR A 1 536 ? -5.061 -22.888 1.899 1.00 90.31 536 THR A CA 1
ATOM 3973 C C . THR A 1 536 ? -5.422 -21.879 0.816 1.00 90.31 536 THR A C 1
ATOM 3975 O O . THR A 1 536 ? -6.608 -21.590 0.628 1.00 90.31 536 THR A O 1
ATOM 3978 N N . VAL A 1 537 ? -4.437 -21.470 0.014 1.00 87.31 537 VAL A N 1
ATOM 3979 C CA . VAL A 1 537 ? -4.604 -20.537 -1.115 1.00 87.31 537 VAL A CA 1
ATOM 3980 C C . VAL A 1 537 ? -5.788 -20.911 -2.012 1.00 87.31 537 VAL A C 1
ATOM 3982 O O . VAL A 1 537 ? -6.629 -20.066 -2.297 1.00 87.31 537 VAL A O 1
ATOM 3985 N N . THR A 1 538 ? -5.943 -22.187 -2.380 1.00 89.75 538 THR A N 1
ATOM 3986 C CA . THR A 1 538 ? -7.041 -22.662 -3.244 1.00 89.75 538 THR A CA 1
ATOM 3987 C C . THR A 1 538 ? -8.434 -22.300 -2.716 1.00 89.75 538 THR A C 1
ATOM 3989 O O . THR A 1 538 ? -9.325 -21.954 -3.491 1.00 89.75 538 THR A O 1
ATOM 3992 N N . LYS A 1 539 ? -8.634 -22.356 -1.394 1.00 89.94 539 LYS A N 1
ATOM 3993 C CA . LYS A 1 539 ? -9.921 -22.047 -0.754 1.00 89.94 539 LYS A CA 1
ATOM 3994 C C . LYS A 1 539 ? -10.169 -20.541 -0.675 1.00 89.94 539 LYS A C 1
ATOM 3996 O O . LYS A 1 539 ? -11.276 -20.080 -0.969 1.00 89.94 539 LYS A O 1
ATOM 4001 N N . VAL A 1 540 ? -9.126 -19.777 -0.350 1.00 91.31 540 VAL A N 1
ATOM 4002 C CA . VAL A 1 540 ? -9.171 -18.309 -0.304 1.00 91.31 540 VAL A CA 1
ATOM 4003 C C . VAL A 1 540 ? -9.422 -17.726 -1.689 1.00 91.31 540 VAL A C 1
ATOM 4005 O O . VAL A 1 540 ? -10.255 -16.835 -1.822 1.00 91.31 540 VAL A O 1
ATOM 4008 N N . MET A 1 541 ? -8.802 -18.276 -2.737 1.00 89.81 541 MET A N 1
ATOM 4009 C CA . MET A 1 541 ? -8.971 -17.797 -4.112 1.00 89.81 541 MET A CA 1
ATOM 4010 C C . MET A 1 541 ? -10.426 -17.817 -4.578 1.00 89.81 541 MET A C 1
ATOM 4012 O O . MET A 1 541 ? -10.853 -16.913 -5.285 1.00 89.81 541 MET A O 1
ATOM 4016 N N . ARG A 1 542 ? -11.239 -18.788 -4.147 1.00 88.25 542 ARG A N 1
ATOM 4017 C CA . ARG A 1 542 ? -12.671 -18.789 -4.486 1.00 88.25 542 ARG A CA 1
ATOM 4018 C C . ARG A 1 542 ? -13.431 -17.640 -3.807 1.00 88.25 542 ARG A C 1
ATOM 4020 O O . ARG A 1 542 ? -14.378 -17.114 -4.386 1.00 88.25 542 ARG A O 1
ATOM 4027 N N . HIS A 1 543 ? -13.008 -17.239 -2.609 1.00 89.12 543 HIS A N 1
ATOM 4028 C CA . HIS A 1 543 ? -13.623 -16.159 -1.832 1.00 89.12 543 HIS A CA 1
ATOM 4029 C C . HIS A 1 543 ? -13.076 -14.770 -2.191 1.00 89.12 543 HIS A C 1
ATOM 4031 O O . HIS A 1 543 ? -13.762 -13.780 -1.959 1.00 89.12 543 HIS A O 1
ATOM 4037 N N . ILE A 1 544 ? -11.882 -14.686 -2.792 1.00 92.38 544 ILE A N 1
ATOM 4038 C CA . ILE A 1 544 ? -11.251 -13.418 -3.183 1.00 92.38 544 ILE A CA 1
ATOM 4039 C C . ILE A 1 544 ? -11.857 -12.814 -4.461 1.00 92.38 544 ILE A C 1
ATOM 4041 O O . ILE A 1 544 ? -11.804 -11.601 -4.645 1.00 92.38 544 ILE A O 1
ATOM 4045 N N . ILE A 1 545 ? -12.485 -13.630 -5.321 1.00 92.62 545 ILE A N 1
ATOM 4046 C CA . ILE A 1 545 ? -13.009 -13.210 -6.637 1.00 92.62 545 ILE A CA 1
ATOM 4047 C C . ILE A 1 545 ? -13.906 -11.959 -6.562 1.00 92.62 545 ILE A C 1
ATOM 4049 O O . ILE A 1 545 ? -13.669 -11.029 -7.332 1.00 92.62 545 ILE A O 1
ATOM 4053 N N . PRO A 1 546 ? -14.900 -11.850 -5.657 1.00 92.38 546 PRO A N 1
ATOM 4054 C CA . PRO A 1 546 ? -15.738 -10.652 -5.571 1.00 92.38 546 PRO A CA 1
ATOM 4055 C C . PRO A 1 546 ? -14.949 -9.382 -5.225 1.00 92.38 546 PRO A C 1
ATOM 4057 O O . PRO A 1 546 ? -15.284 -8.298 -5.699 1.00 92.38 546 PRO A O 1
ATOM 4060 N N . PHE A 1 547 ? -13.881 -9.513 -4.435 1.00 95.19 547 PHE A N 1
ATOM 4061 C CA . PHE A 1 547 ? -12.988 -8.405 -4.102 1.00 95.19 547 PHE A CA 1
ATOM 4062 C C . PHE A 1 547 ? -12.097 -8.025 -5.287 1.00 95.19 547 PHE A C 1
ATOM 4064 O O . PHE A 1 547 ? -11.919 -6.839 -5.550 1.00 95.19 547 PHE A O 1
ATOM 4071 N N . PHE A 1 548 ? -11.624 -8.999 -6.070 1.00 93.94 548 PHE A N 1
ATOM 4072 C CA . PHE A 1 548 ? -10.924 -8.729 -7.331 1.00 93.94 548 PHE A CA 1
ATOM 4073 C C . PHE A 1 548 ? -11.801 -8.005 -8.334 1.00 93.94 548 PHE A C 1
ATOM 4075 O O . PHE A 1 548 ? -11.348 -7.042 -8.942 1.00 93.94 548 PHE A O 1
ATOM 4082 N N . VAL A 1 549 ? -13.067 -8.402 -8.468 1.00 94.94 549 VAL A N 1
ATOM 4083 C CA . VAL A 1 549 ? -14.016 -7.682 -9.324 1.00 94.94 549 VAL A CA 1
ATOM 4084 C C . VAL A 1 549 ? -14.131 -6.225 -8.875 1.00 94.94 549 VAL A C 1
ATOM 4086 O O . VAL A 1 549 ? -14.087 -5.336 -9.721 1.00 94.94 549 VAL A O 1
ATOM 4089 N N . ALA A 1 550 ? -14.203 -5.953 -7.568 1.00 95.06 550 ALA A N 1
ATOM 4090 C CA . ALA A 1 550 ? -14.227 -4.584 -7.058 1.00 95.06 550 ALA A CA 1
ATOM 4091 C C . ALA A 1 550 ? -12.933 -3.812 -7.380 1.00 95.06 550 ALA A C 1
ATOM 4093 O O . ALA A 1 550 ? -13.006 -2.706 -7.913 1.00 95.06 550 ALA A O 1
ATOM 4094 N N . MET A 1 551 ? -11.758 -4.396 -7.126 1.00 95.00 551 MET A N 1
ATOM 4095 C CA . MET A 1 551 ? -10.465 -3.757 -7.408 1.00 95.00 551 MET A CA 1
ATOM 4096 C C . MET A 1 551 ? -10.257 -3.499 -8.906 1.00 95.00 551 MET A C 1
ATOM 4098 O O . MET A 1 551 ? -9.871 -2.396 -9.283 1.00 95.00 551 MET A O 1
ATOM 4102 N N . ILE A 1 552 ? -10.570 -4.475 -9.765 1.00 94.88 552 ILE A N 1
ATOM 4103 C CA . ILE A 1 552 ? -10.489 -4.348 -11.227 1.00 94.88 552 ILE A CA 1
ATOM 4104 C C . ILE A 1 552 ? -11.485 -3.300 -11.724 1.00 94.88 552 ILE A C 1
ATOM 4106 O O . ILE A 1 552 ? -11.145 -2.490 -12.576 1.00 94.88 552 ILE A O 1
ATOM 4110 N N . THR A 1 553 ? -12.700 -3.256 -11.174 1.00 94.44 553 THR A N 1
ATOM 4111 C CA . THR A 1 553 ? -13.680 -2.225 -11.549 1.00 94.44 553 THR A CA 1
ATOM 4112 C C . THR A 1 553 ? -13.135 -0.832 -11.249 1.00 94.44 553 THR A C 1
ATOM 4114 O O . THR A 1 553 ? -13.177 0.039 -12.115 1.00 94.44 553 THR A O 1
ATOM 4117 N N . VAL A 1 554 ? -12.567 -0.623 -10.058 1.00 93.81 554 VAL A N 1
ATOM 4118 C CA . VAL A 1 554 ? -11.950 0.662 -9.702 1.00 93.81 554 VAL A CA 1
ATOM 4119 C C . VAL A 1 554 ? -10.730 0.950 -10.580 1.00 93.81 554 VAL A C 1
ATOM 4121 O O . VAL A 1 554 ? -10.586 2.078 -11.033 1.00 93.81 554 VAL A O 1
ATOM 4124 N N . LEU A 1 555 ? -9.906 -0.050 -10.909 1.00 93.88 555 LEU A N 1
ATOM 4125 C CA . LEU A 1 555 ? -8.788 0.088 -11.852 1.00 93.88 555 LEU A CA 1
ATOM 4126 C C . LEU A 1 555 ? -9.252 0.565 -13.226 1.00 93.88 555 LEU A C 1
ATOM 4128 O O . LEU A 1 555 ? -8.678 1.507 -13.767 1.00 93.88 555 LEU A O 1
ATOM 4132 N N . LEU A 1 556 ? -10.290 -0.050 -13.791 1.00 91.69 556 LEU A N 1
ATOM 4133 C CA . LEU A 1 556 ? -10.820 0.343 -15.094 1.00 91.69 556 LEU A CA 1
ATOM 4134 C C . LEU A 1 556 ? -11.438 1.743 -15.032 1.00 91.69 556 LEU A C 1
ATOM 4136 O O . LEU A 1 556 ? -11.237 2.528 -15.953 1.00 91.69 556 LEU A O 1
ATOM 4140 N N . ILE A 1 557 ? -12.117 2.095 -13.936 1.00 89.69 557 ILE A N 1
ATOM 4141 C CA . ILE A 1 557 ? -12.616 3.458 -13.717 1.00 89.69 557 ILE A CA 1
ATOM 4142 C C . ILE A 1 557 ? -11.450 4.449 -13.660 1.00 89.69 557 ILE A C 1
ATOM 4144 O O . ILE A 1 557 ? -11.471 5.441 -14.373 1.00 89.69 557 ILE A O 1
ATOM 4148 N N . CYS A 1 558 ? -10.409 4.192 -12.870 1.00 87.69 558 CYS A N 1
ATOM 4149 C CA . CYS A 1 558 ? -9.257 5.086 -12.778 1.00 87.69 558 CYS A CA 1
ATOM 4150 C C . CYS A 1 558 ? -8.476 5.161 -14.097 1.00 87.69 558 CYS A C 1
ATOM 4152 O O . CYS A 1 558 ? -7.986 6.231 -14.436 1.00 87.69 558 CYS A O 1
ATOM 4154 N N . THR A 1 559 ? -8.397 4.068 -14.861 1.00 86.06 559 THR A N 1
ATOM 4155 C CA . THR A 1 559 ? -7.730 4.035 -16.173 1.00 86.06 559 THR A CA 1
ATOM 4156 C C . THR A 1 559 ? -8.503 4.851 -17.200 1.00 86.06 559 THR A C 1
ATOM 4158 O O . THR A 1 559 ? -7.923 5.679 -17.899 1.00 86.06 559 THR A O 1
ATOM 4161 N N . TYR A 1 560 ? -9.818 4.627 -17.287 1.00 83.56 560 TYR A N 1
ATOM 4162 C CA . TYR A 1 560 ? -10.651 5.203 -18.335 1.00 83.56 560 TYR A CA 1
ATOM 4163 C C . TYR A 1 560 ? -11.434 6.449 -17.920 1.00 83.56 560 TYR A C 1
ATOM 4165 O O . TYR A 1 560 ? -12.256 6.942 -18.679 1.00 83.56 560 TYR A O 1
ATOM 4173 N N . LEU A 1 561 ? -11.284 6.935 -16.700 1.00 79.31 561 LEU A N 1
ATOM 4174 C CA . LEU A 1 561 ? -11.932 8.156 -16.241 1.00 79.31 561 LEU A CA 1
ATOM 4175 C C . LEU A 1 561 ? -10.928 8.912 -15.363 1.00 79.31 561 LEU A C 1
ATOM 4177 O O . LEU A 1 561 ? -11.086 8.951 -14.137 1.00 79.31 561 LEU A O 1
ATOM 4181 N N . PRO A 1 562 ? -9.896 9.543 -15.966 1.00 71.25 562 PRO A N 1
ATOM 4182 C CA . PRO A 1 562 ? -8.885 10.294 -15.218 1.00 71.25 562 PRO A CA 1
ATOM 4183 C C . PRO A 1 562 ? -9.517 11.389 -14.366 1.00 71.25 562 PRO A C 1
ATOM 4185 O O . PRO A 1 562 ? -9.008 11.695 -13.299 1.00 71.25 562 PRO A O 1
ATOM 4188 N N . GLY A 1 563 ? -10.674 11.919 -14.776 1.00 67.19 563 GLY A N 1
ATOM 4189 C CA . GLY A 1 563 ? -11.421 12.917 -14.018 1.00 67.19 563 GLY A CA 1
ATOM 4190 C C . GLY A 1 563 ? -11.846 12.478 -12.614 1.00 67.19 563 GLY A C 1
ATOM 4191 O O . GLY A 1 563 ? -12.189 13.348 -11.830 1.00 67.19 563 GLY A O 1
ATOM 4192 N N . PHE A 1 564 ? -11.821 11.186 -12.263 1.00 69.25 564 PHE A N 1
ATOM 4193 C CA . PHE A 1 564 ? -12.004 10.745 -10.873 1.00 69.25 564 PHE A CA 1
ATOM 4194 C C . PHE A 1 564 ? -10.673 10.635 -10.126 1.00 69.25 564 PHE A C 1
ATOM 4196 O O . PHE A 1 564 ? -10.556 11.140 -9.014 1.00 69.25 564 PHE A O 1
ATOM 4203 N N . ALA A 1 565 ? -9.663 10.007 -10.733 1.00 67.12 565 ALA A N 1
ATOM 4204 C CA . ALA A 1 565 ? -8.369 9.778 -10.088 1.00 67.12 565 ALA A CA 1
ATOM 4205 C C . ALA A 1 565 ? -7.545 11.072 -9.937 1.00 67.12 565 ALA A C 1
ATOM 4207 O O . ALA A 1 565 ? -6.943 11.314 -8.897 1.00 67.12 565 ALA A O 1
ATOM 4208 N N . MET A 1 566 ? -7.556 11.918 -10.966 1.00 77.31 566 MET A N 1
ATOM 4209 C CA . MET A 1 566 ? -6.744 13.131 -11.082 1.00 77.31 566 MET A CA 1
ATOM 4210 C C . MET A 1 566 ? -7.476 14.398 -10.623 1.00 77.31 566 MET A C 1
ATOM 4212 O O . MET A 1 566 ? -6.891 15.475 -10.638 1.00 77.31 566 MET A O 1
ATOM 4216 N N . TRP A 1 567 ? -8.728 14.293 -10.162 1.00 76.38 567 TRP A N 1
ATOM 4217 C CA . TRP A 1 567 ? -9.520 15.451 -9.723 1.00 76.38 567 TRP A CA 1
ATOM 4218 C C . TRP A 1 567 ? -8.846 16.264 -8.615 1.00 76.38 567 TRP A C 1
ATOM 4220 O O . TRP A 1 567 ? -8.856 17.493 -8.640 1.00 76.38 567 TRP A O 1
ATOM 4230 N N . LEU A 1 568 ? -8.279 15.580 -7.619 1.00 71.62 568 LEU A N 1
ATOM 4231 C CA . LEU A 1 568 ? -7.642 16.241 -6.484 1.00 71.62 568 LEU A CA 1
ATOM 4232 C C . LEU A 1 568 ? -6.305 16.898 -6.876 1.00 71.62 568 LEU A C 1
ATOM 4234 O O . LEU A 1 568 ? -6.138 18.074 -6.553 1.00 71.62 568 LEU A O 1
ATOM 4238 N N . PRO A 1 569 ? -5.394 16.215 -7.601 1.00 70.94 569 PRO A N 1
ATOM 4239 C CA . PRO A 1 569 ? -4.217 16.859 -8.187 1.00 70.94 569 PRO A CA 1
ATOM 4240 C C . PRO A 1 569 ? -4.537 18.071 -9.074 1.00 70.94 569 PRO A C 1
ATOM 4242 O O . PRO A 1 569 ? -3.902 19.113 -8.925 1.00 70.94 569 PRO A O 1
ATOM 4245 N N . ASP A 1 570 ? -5.555 17.965 -9.937 1.00 72.06 570 ASP A N 1
ATOM 4246 C CA . ASP A 1 570 ? -5.999 19.039 -10.837 1.00 72.06 570 ASP A CA 1
ATOM 4247 C C . ASP A 1 570 ? -6.425 20.291 -10.056 1.00 72.06 570 ASP A C 1
ATOM 4249 O O . ASP A 1 570 ? -5.958 21.399 -10.312 1.00 72.06 570 ASP A O 1
ATOM 4253 N N . LYS A 1 571 ? -7.244 20.121 -9.009 1.00 72.81 571 LYS A N 1
ATOM 4254 C CA . LYS A 1 571 ? -7.679 21.242 -8.157 1.00 72.81 571 LYS A CA 1
ATOM 4255 C C . LYS A 1 571 ? -6.564 21.885 -7.346 1.00 72.81 571 LYS A C 1
ATOM 4257 O O . LYS A 1 571 ? -6.720 23.034 -6.937 1.00 72.81 571 LYS A O 1
ATOM 4262 N N . LEU A 1 572 ? -5.478 21.161 -7.103 1.00 70.31 572 LEU A N 1
ATOM 4263 C CA . LEU A 1 572 ? -4.301 21.668 -6.406 1.00 70.31 572 LEU A CA 1
ATOM 4264 C C . LEU A 1 572 ? -3.253 22.254 -7.366 1.00 70.31 572 LEU A C 1
ATOM 4266 O O . LEU A 1 572 ? -2.219 22.714 -6.894 1.00 70.31 572 LEU A O 1
ATOM 4270 N N . GLY A 1 573 ? -3.519 22.271 -8.680 1.00 65.38 573 GLY A N 1
ATOM 4271 C CA . GLY A 1 573 ? -2.594 22.794 -9.689 1.00 65.38 573 GLY A CA 1
ATOM 4272 C C . GLY A 1 573 ? -1.334 21.943 -9.854 1.00 65.38 573 GLY A C 1
ATOM 4273 O O . GLY A 1 573 ? -0.310 22.450 -10.292 1.00 65.38 573 GLY A O 1
ATOM 4274 N N . LEU A 1 574 ? -1.392 20.663 -9.470 1.00 65.75 574 LEU A N 1
ATOM 4275 C CA . LEU A 1 574 ? -0.263 19.728 -9.543 1.00 65.75 574 LEU A CA 1
ATOM 4276 C C . LEU A 1 574 ? -0.151 19.039 -10.912 1.00 65.75 574 LEU A C 1
ATOM 4278 O O . LEU A 1 574 ? 0.765 18.249 -11.118 1.00 65.75 574 LEU A O 1
ATOM 4282 N N . ILE A 1 575 ? -1.095 19.316 -11.815 1.00 63.12 575 ILE A N 1
ATOM 4283 C CA . ILE A 1 575 ? -1.138 18.806 -13.184 1.00 63.12 575 ILE A CA 1
ATOM 4284 C C . ILE A 1 575 ? -1.288 20.004 -14.119 1.00 63.12 575 ILE A C 1
ATOM 4286 O O . ILE A 1 575 ? -2.248 20.767 -14.003 1.00 63.12 575 ILE A O 1
ATOM 4290 N N . GLU A 1 576 ? -0.379 20.136 -15.079 1.00 49.81 576 GLU A N 1
ATOM 4291 C CA . GLU A 1 576 ? -0.618 20.947 -16.267 1.00 49.81 576 GLU A CA 1
ATOM 4292 C C . GLU A 1 576 ? -1.276 20.043 -17.309 1.00 49.81 576 GLU A C 1
ATOM 4294 O O . GLU A 1 576 ? -0.628 19.176 -17.895 1.00 49.81 576 GLU A O 1
ATOM 4299 N N . TRP A 1 577 ? -2.584 20.200 -17.534 1.00 48.06 577 TRP A N 1
ATOM 4300 C CA . TRP A 1 577 ? -3.203 19.576 -18.702 1.00 48.06 577 TRP A CA 1
ATOM 4301 C C . TRP A 1 577 ? -2.524 20.172 -19.925 1.00 48.06 577 TRP A C 1
ATOM 4303 O O . TRP A 1 577 ? -2.706 21.359 -20.207 1.00 48.06 577 TRP A O 1
ATOM 4313 N N . ALA A 1 578 ? -1.725 19.365 -20.622 1.00 38.91 578 ALA A N 1
ATOM 4314 C CA . ALA A 1 578 ? -1.093 19.785 -21.855 1.00 38.91 578 ALA A CA 1
ATOM 4315 C C . ALA A 1 578 ? -2.164 20.393 -22.766 1.00 38.91 578 ALA A C 1
ATOM 4317 O O . ALA A 1 578 ? -3.143 19.748 -23.148 1.00 38.91 578 ALA A O 1
ATOM 4318 N N . SER A 1 579 ? -2.013 21.679 -23.054 1.00 35.72 579 SER A N 1
ATOM 4319 C CA . SER A 1 579 ? -3.035 22.512 -23.678 1.00 35.72 579 SER A CA 1
ATOM 4320 C C . SER A 1 579 ? -3.251 22.218 -25.167 1.00 35.72 579 SER A C 1
ATOM 4322 O O . SER A 1 579 ? -3.890 23.018 -25.845 1.00 35.72 579 SER A O 1
ATOM 4324 N N . GLN A 1 580 ? -2.748 21.104 -25.716 1.00 37.97 580 GLN A N 1
ATOM 4325 C CA . GLN A 1 580 ? -2.828 20.807 -27.149 1.00 37.97 580 GLN A CA 1
ATOM 4326 C C . GLN A 1 580 ? -2.922 19.299 -27.439 1.00 37.97 580 GLN A C 1
ATOM 4328 O O . GLN A 1 580 ? -1.942 18.567 -27.378 1.00 37.97 580 GLN A O 1
ATOM 4333 N N . GLY A 1 581 ? -4.122 18.852 -27.811 1.00 33.97 581 GLY A N 1
ATOM 4334 C CA . GLY A 1 581 ? -4.443 17.494 -28.267 1.00 33.97 581 GLY A CA 1
ATOM 4335 C C . GLY A 1 581 ? -5.873 17.134 -27.863 1.00 33.97 581 GLY A C 1
ATOM 4336 O O . GLY A 1 581 ? -6.377 17.751 -26.924 1.00 33.97 581 GLY A O 1
ATOM 4337 N N . PRO A 1 582 ? -6.579 16.202 -28.538 1.00 34.78 582 PRO A N 1
ATOM 4338 C CA . PRO A 1 582 ? -7.926 15.799 -28.145 1.00 34.78 582 PRO A CA 1
ATOM 4339 C C . PRO A 1 582 ? -7.838 14.970 -26.854 1.00 34.78 582 PRO A C 1
ATOM 4341 O O . PRO A 1 582 ? -7.985 13.750 -26.850 1.00 34.78 582 PRO A O 1
ATOM 4344 N N . GLY A 1 583 ? -7.539 15.654 -25.750 1.00 38.81 583 GLY A N 1
ATOM 4345 C CA . GLY A 1 583 ? -7.570 15.121 -24.407 1.00 38.81 583 GLY A CA 1
ATOM 4346 C C . GLY A 1 583 ? -8.965 14.587 -24.138 1.00 38.81 583 GLY A C 1
ATOM 4347 O O . GLY A 1 583 ? -9.948 15.158 -24.610 1.00 38.81 583 GLY A O 1
ATOM 4348 N N . TRP A 1 584 ? -9.012 13.449 -23.444 1.00 45.22 584 TRP A N 1
ATOM 4349 C CA . TRP A 1 584 ? -10.192 12.805 -22.872 1.00 45.22 584 TRP A CA 1
ATOM 4350 C C . TRP A 1 584 ? -11.515 13.535 -23.129 1.00 45.22 584 TRP A C 1
ATOM 4352 O O . TRP A 1 584 ? -11.695 14.626 -22.584 1.00 45.22 584 TRP A O 1
ATOM 4362 N N . PRO A 1 585 ? -12.473 12.960 -23.885 1.00 40.59 585 PRO A N 1
ATOM 4363 C CA . PRO A 1 585 ? -13.737 13.632 -24.114 1.00 40.59 585 PRO A CA 1
ATOM 4364 C C . PRO A 1 585 ? -14.389 13.911 -22.757 1.00 40.59 585 PRO A C 1
ATOM 4366 O O . PRO A 1 585 ? -14.912 13.020 -22.085 1.00 40.59 585 PRO A O 1
ATOM 4369 N N . VAL A 1 586 ? -14.388 15.194 -22.391 1.00 41.09 586 VAL A N 1
ATOM 4370 C CA . VAL A 1 586 ? -15.050 15.816 -21.231 1.00 41.09 586 VAL A CA 1
ATOM 4371 C C . VAL A 1 586 ? -16.549 15.441 -21.164 1.00 41.09 586 VAL A C 1
ATOM 4373 O O . VAL A 1 586 ? -17.229 15.654 -20.157 1.00 41.09 586 VAL A O 1
ATOM 4376 N N . TYR A 1 587 ? -17.063 14.791 -22.211 1.00 37.34 587 TYR A N 1
ATOM 4377 C CA . TYR A 1 587 ? -18.393 14.216 -22.345 1.00 37.34 587 TYR A CA 1
ATOM 4378 C C . TYR A 1 587 ? -18.777 13.190 -21.268 1.00 37.34 587 TYR A C 1
ATOM 4380 O O . TYR A 1 587 ? -19.922 13.213 -20.841 1.00 37.34 587 TYR A O 1
ATOM 4388 N N . VAL A 1 588 ? -17.895 12.325 -20.745 1.00 38.94 588 VAL A N 1
ATOM 4389 C CA . VAL A 1 588 ? -18.370 11.300 -19.775 1.00 38.94 588 VAL A CA 1
ATOM 4390 C C . VAL A 1 588 ? -18.625 11.886 -18.380 1.00 38.94 588 VAL A C 1
ATOM 4392 O O . VAL A 1 588 ? -19.611 11.538 -17.728 1.00 38.94 588 VAL A O 1
ATOM 4395 N N . VAL A 1 589 ? -17.803 12.845 -17.944 1.00 40.22 589 VAL A N 1
ATOM 4396 C CA . VAL A 1 589 ? -18.018 13.561 -16.674 1.00 40.22 589 VAL A CA 1
ATOM 4397 C C . VAL A 1 589 ? -19.224 14.496 -16.780 1.00 40.22 589 VAL A C 1
ATOM 4399 O O . VAL A 1 589 ? -20.012 14.575 -15.843 1.00 40.22 589 VAL A O 1
ATOM 4402 N N . SER A 1 590 ? -19.434 15.144 -17.929 1.00 36.03 590 SER A N 1
ATOM 4403 C CA . SER A 1 590 ? -20.610 15.999 -18.155 1.00 36.03 590 SER A CA 1
ATOM 4404 C C . SER A 1 590 ? -21.908 15.205 -18.344 1.00 36.03 590 SER A C 1
ATOM 4406 O O . SER A 1 590 ? -22.953 15.655 -17.880 1.00 36.03 590 SER A O 1
ATOM 4408 N N . VAL A 1 591 ? -21.863 13.992 -18.905 1.00 36.19 591 VAL A N 1
ATOM 4409 C CA . VAL A 1 591 ? -23.026 13.092 -18.981 1.00 36.19 591 VAL A CA 1
ATOM 4410 C C . VAL A 1 591 ? -23.378 12.530 -17.600 1.00 36.19 591 VAL A C 1
ATOM 4412 O O . VAL A 1 591 ? -24.546 12.557 -17.228 1.00 36.19 591 VAL A O 1
ATOM 4415 N N . LEU A 1 592 ? -22.409 12.108 -16.778 1.00 36.34 592 LEU A N 1
ATOM 4416 C CA . LEU A 1 592 ? -22.690 11.630 -15.414 1.00 36.34 592 LEU A CA 1
ATOM 4417 C C . LEU A 1 592 ? -23.086 12.763 -14.452 1.00 36.34 592 LEU A C 1
ATOM 4419 O O . LEU A 1 592 ? -24.023 12.601 -13.665 1.00 36.34 592 LEU A O 1
ATOM 4423 N N . ALA A 1 593 ? -22.452 13.936 -14.543 1.00 36.69 593 ALA A N 1
ATOM 4424 C CA . ALA A 1 593 ? -22.884 15.134 -13.819 1.00 36.69 593 ALA A CA 1
ATOM 4425 C C . ALA A 1 593 ? -24.283 15.579 -14.278 1.00 36.69 593 ALA A C 1
ATOM 4427 O O . ALA A 1 593 ? -25.133 15.884 -13.442 1.00 36.69 593 ALA A O 1
ATOM 4428 N N . GLY A 1 594 ? -24.565 15.512 -15.583 1.00 35.91 594 GLY A N 1
ATOM 4429 C CA . GLY A 1 594 ? -25.885 15.753 -16.163 1.00 35.91 594 GLY A CA 1
ATOM 4430 C C . GLY A 1 594 ? -26.944 14.787 -15.634 1.00 35.91 594 GLY A C 1
ATOM 4431 O O . GLY A 1 594 ? -27.998 15.228 -15.190 1.00 35.91 594 GLY A O 1
ATOM 4432 N N . ILE A 1 595 ? -26.656 13.485 -15.565 1.00 42.38 595 ILE A N 1
ATOM 4433 C CA . ILE A 1 595 ? -27.575 12.468 -15.022 1.00 42.38 595 ILE A CA 1
ATOM 4434 C C . ILE A 1 595 ? -27.835 12.692 -13.523 1.00 42.38 595 ILE A C 1
ATOM 4436 O O . ILE A 1 595 ? -28.971 12.546 -13.064 1.00 42.38 595 ILE A O 1
ATOM 4440 N N . THR A 1 596 ? -26.821 13.110 -12.759 1.00 39.97 596 THR A N 1
ATOM 4441 C CA . THR A 1 596 ? -26.950 13.375 -11.315 1.00 39.97 596 THR A CA 1
ATOM 4442 C C . THR A 1 596 ? -27.762 14.649 -11.049 1.00 39.97 596 THR A C 1
ATOM 4444 O O . THR A 1 596 ? -28.659 14.652 -10.205 1.00 39.97 596 THR A O 1
ATOM 4447 N N . ILE A 1 597 ? -27.529 15.713 -11.824 1.00 40.25 597 ILE A N 1
ATOM 4448 C CA . ILE A 1 597 ? -28.262 16.982 -11.719 1.00 40.25 597 ILE A CA 1
ATOM 4449 C C . ILE A 1 597 ? -29.707 16.814 -12.212 1.00 40.25 597 ILE A C 1
ATOM 4451 O O . ILE A 1 597 ? -30.633 17.262 -11.537 1.00 40.25 597 ILE A O 1
ATOM 4455 N N . ILE A 1 598 ? -29.947 16.103 -13.317 1.00 43.53 598 ILE A N 1
ATOM 4456 C CA . ILE A 1 598 ? -31.301 15.827 -13.832 1.00 43.53 598 ILE A CA 1
ATOM 4457 C C . ILE A 1 598 ? -32.083 14.930 -12.857 1.00 43.53 598 ILE A C 1
ATOM 4459 O O . ILE A 1 598 ? -33.270 15.170 -12.616 1.00 43.53 598 ILE A O 1
ATOM 4463 N N . SER A 1 599 ? -31.432 13.957 -12.211 1.00 40.34 599 SER A N 1
ATOM 4464 C CA . SER A 1 599 ? -32.073 13.103 -11.200 1.00 40.34 599 SER A CA 1
ATOM 4465 C C . SER A 1 599 ? -32.440 13.878 -9.931 1.00 40.34 599 SER A C 1
ATOM 4467 O O . SER A 1 599 ? -33.545 13.725 -9.420 1.00 40.34 599 SER A O 1
ATOM 4469 N N . ILE A 1 600 ? -31.580 14.782 -9.449 1.00 41.97 600 ILE A N 1
ATOM 4470 C CA . ILE A 1 600 ? -31.878 15.611 -8.267 1.00 41.97 600 ILE A CA 1
ATOM 4471 C C . ILE A 1 600 ? -32.965 16.653 -8.580 1.00 41.97 600 ILE A C 1
ATOM 4473 O O . ILE A 1 600 ? -33.868 16.876 -7.771 1.00 41.97 600 ILE A O 1
ATOM 4477 N N . THR A 1 601 ? -32.951 17.243 -9.777 1.00 42.84 601 THR A N 1
ATOM 4478 C CA . THR A 1 601 ? -33.939 18.258 -10.188 1.00 42.84 601 THR A CA 1
ATOM 4479 C C . THR A 1 601 ? -35.312 17.633 -10.486 1.00 42.84 601 THR A C 1
ATOM 4481 O O . THR A 1 601 ? -36.351 18.205 -10.139 1.00 42.84 601 THR A O 1
ATOM 4484 N N . SER A 1 602 ? -35.352 16.419 -11.047 1.00 39.38 602 SER A N 1
ATOM 4485 C CA . SER A 1 602 ? -36.595 15.651 -11.221 1.00 39.38 602 SER A CA 1
ATOM 4486 C C . SER A 1 602 ? -37.164 15.166 -9.879 1.00 39.38 602 SER A C 1
ATOM 4488 O O . SER A 1 602 ? -38.361 15.321 -9.635 1.00 39.38 602 SER A O 1
ATOM 4490 N N . LEU A 1 603 ? -36.330 14.713 -8.935 1.00 40.59 603 LEU A N 1
ATOM 4491 C CA . LEU A 1 603 ? -36.767 14.375 -7.571 1.00 40.59 603 LEU A CA 1
ATOM 4492 C C . LEU A 1 603 ? -37.314 15.592 -6.802 1.00 40.59 603 LEU A C 1
ATOM 4494 O O . LEU A 1 603 ? -38.326 15.478 -6.105 1.00 40.59 603 LEU A O 1
ATOM 4498 N N . LEU A 1 604 ? -36.706 16.773 -6.958 1.00 44.47 604 LEU A N 1
ATOM 4499 C CA . LEU A 1 604 ? -37.163 18.008 -6.306 1.00 44.47 604 LEU A CA 1
ATOM 4500 C C . LEU A 1 604 ? -38.437 18.593 -6.944 1.00 44.47 604 LEU A C 1
ATOM 4502 O O . LEU A 1 604 ? -39.304 19.101 -6.225 1.00 44.47 604 LEU A O 1
ATOM 4506 N N . SER A 1 605 ? -38.609 18.482 -8.265 1.00 43.12 605 SER A N 1
ATOM 4507 C CA . SER A 1 605 ? -39.831 18.934 -8.955 1.00 43.12 605 SER A CA 1
ATOM 4508 C C . SER A 1 605 ? -41.033 18.015 -8.697 1.00 43.12 605 SER A C 1
ATOM 4510 O O . SER A 1 605 ? -42.146 18.507 -8.486 1.00 43.12 605 SER A O 1
ATOM 4512 N N . THR A 1 606 ? -40.811 16.701 -8.581 1.00 45.94 606 THR A N 1
ATOM 4513 C CA . THR A 1 606 ? -41.863 15.729 -8.229 1.00 45.94 606 THR A CA 1
ATOM 4514 C C . THR A 1 606 ? -42.358 15.932 -6.789 1.00 45.94 606 THR A C 1
ATOM 4516 O O . THR A 1 606 ? -43.555 15.821 -6.515 1.00 45.94 606 THR A O 1
ATOM 4519 N N . ARG A 1 607 ? -41.473 16.341 -5.863 1.00 39.25 607 ARG A N 1
ATOM 4520 C CA . ARG A 1 607 ? -41.851 16.698 -4.481 1.00 39.25 607 ARG A CA 1
ATOM 4521 C C . ARG A 1 607 ? -42.613 18.025 -4.385 1.00 39.25 607 ARG A C 1
ATOM 4523 O O . ARG A 1 607 ? -43.509 18.134 -3.553 1.00 39.25 607 ARG A O 1
ATOM 4530 N N . ARG A 1 608 ? -42.324 19.009 -5.249 1.00 38.44 608 ARG A N 1
ATOM 4531 C CA . ARG A 1 608 ? -43.073 20.283 -5.302 1.00 38.44 608 ARG A CA 1
ATOM 4532 C C . ARG A 1 608 ? -44.497 20.131 -5.847 1.00 38.44 608 ARG A C 1
ATOM 4534 O O . ARG A 1 608 ? -45.374 20.857 -5.389 1.00 38.44 608 ARG A O 1
ATOM 4541 N N . ARG A 1 609 ? -44.761 19.180 -6.755 1.00 42.03 609 ARG A N 1
ATOM 4542 C CA . ARG A 1 609 ? -46.131 18.913 -7.245 1.00 42.03 609 ARG A CA 1
ATOM 4543 C C . ARG A 1 609 ? -47.027 18.219 -6.210 1.00 42.03 609 ARG A C 1
ATOM 4545 O O . ARG A 1 609 ? -48.215 18.501 -6.183 1.00 42.03 609 ARG A O 1
ATOM 4552 N N . ARG A 1 610 ? -46.474 17.410 -5.295 1.00 42.50 610 ARG A N 1
ATOM 4553 C CA . ARG A 1 610 ? -47.249 16.781 -4.200 1.00 42.50 610 ARG A CA 1
ATOM 4554 C C . ARG A 1 610 ? -47.647 17.724 -3.057 1.00 42.50 610 ARG A C 1
ATOM 4556 O O . ARG A 1 610 ? -48.491 17.349 -2.259 1.00 42.50 610 ARG A O 1
ATOM 4563 N N . ILE A 1 611 ? -47.062 18.921 -2.969 1.00 47.38 611 ILE A N 1
ATOM 4564 C CA . ILE A 1 611 ? -47.361 19.903 -1.904 1.00 47.38 611 ILE A CA 1
ATOM 4565 C C . ILE A 1 611 ? -48.308 21.017 -2.406 1.00 47.38 611 ILE A C 1
ATOM 4567 O O . ILE A 1 611 ? -48.801 21.813 -1.618 1.00 47.38 611 ILE A O 1
ATOM 4571 N N . ARG A 1 612 ? -48.613 21.066 -3.711 1.00 40.69 612 ARG A N 1
ATOM 4572 C CA . ARG A 1 612 ? -49.525 22.060 -4.317 1.00 40.69 612 ARG A CA 1
ATOM 4573 C C . ARG A 1 612 ? -50.792 21.462 -4.946 1.00 40.69 612 ARG A C 1
ATOM 4575 O O . ARG A 1 612 ? -51.477 22.161 -5.679 1.00 40.69 612 ARG A O 1
ATOM 4582 N N . GLY A 1 613 ? -51.093 20.196 -4.664 1.00 40.97 613 GLY A N 1
ATOM 4583 C CA . GLY A 1 613 ? -52.326 19.520 -5.081 1.00 40.97 613 GLY A CA 1
ATOM 4584 C C . GLY A 1 613 ? -53.106 19.020 -3.870 1.00 40.97 613 GLY A C 1
ATOM 4585 O O . GLY A 1 613 ? -53.092 17.826 -3.589 1.00 40.97 613 GLY A O 1
ATOM 4586 N N . ALA A 1 614 ? -53.682 19.955 -3.120 1.00 34.50 614 ALA A N 1
ATOM 4587 C CA . ALA A 1 614 ? -54.827 19.738 -2.243 1.00 34.50 614 ALA A CA 1
ATOM 4588 C C . ALA A 1 614 ? -55.501 21.108 -2.028 1.00 34.50 614 ALA A C 1
ATOM 4590 O O . ALA A 1 614 ? -54.808 22.027 -1.574 1.00 34.50 614 ALA A O 1
ATOM 4591 N N . PRO A 1 615 ? -56.804 21.271 -2.308 1.00 38.09 615 PRO A N 1
ATOM 4592 C CA . PRO A 1 615 ? -57.732 20.340 -2.963 1.00 38.09 615 PRO A CA 1
ATOM 4593 C C . PRO A 1 615 ? -57.545 20.273 -4.483 1.00 38.09 615 PRO A C 1
ATOM 4595 O O . PRO A 1 615 ? -57.357 21.344 -5.104 1.00 38.09 615 PRO A O 1
#

Secondary structure (DSSP, 8-state):
--HHHHHHHHHHHHHHHTT--HHHHHHHHHHHHHHHH--HHHHHHHHHHHHHHHS-GGGGHHHHHHHHHHHHHHTTHHHHHHHHHHHHHTTSTTHHHHHHHHHHHHHHHHH--HHHHIIIIIHHHHHHHHHTT--HHHHHHHHHHHHHGGGTSSS-HHHHHHHHHTTT-S-HHHHHHHHHHHHHHHHHHHHHHHHHHHHHTTTT-SS---HHHHHHHHHHHHHHHHHHHHHHHHTTS-PPPGGGTT--TT-HHHHHHHHHHHHHHHHHHHHHHHHHHHHHHHHHHTT--HHHHHHHHHHHHHTHHHHHHHHHHTTT-TTS-TTHHHHHHHHHHHHHHHHHHHHHHH-SS-SHHHHHHHHHHHHHHHHHHHHHHHHHTTSS-HHHHHHHHHHHHHHIIIIIS--S-TTTHHHHHHHHHHHHHHHHHHHHHHHHHHHHHHHTTHHHHHHHHHHHH-S-HHHHHHHHHHHHHHHHHHS-HHHHHHHHHHHHHHHHHSBTTB---HHHHHHHHHHHHHHHTTSTTT-HHHHHHHHHHT--HHHHHHHHHHHHHHHHHHHHHHHH-HHHHSHHHHHTT-----SSS--S-THHHHHHHHHHHHHHHHHHHHHHHTTS---

Foldseek 3Di:
DDPLVVQLVVQLVVCLVVVNPNLCSLQVSLVSSLVSVVDPVLVVLLLVLLVVLLVDLLLLLQLLLQLLLLLCLLLCLLVLQLLLQCLAQVQAQLSLLLSLLSSLLLSLQRSLDLLSQCCRNVLPSLVVLVVQPHDLLLSLLSNLLSNLLSCLAHPHSLLSLLCVLLVNLAASLLLNLLSHLLSVLLSVLSVVLSNVVSVVVVRRVPNNDDPVVSVLSNVLSVCLPCVVVVLVVVVVPDDDDPVFQPDDDPDPVNVVVVVVVVVVLVVVVVVLVVVLVVVLVVCVVVPHDPVVSVVLNVLSVVLCVLVVVCVVCVVVPVNGDPPVVVVSNVVVNVSSVVSSVSCVVPVPDDDVSNSVSVVVNVLSSVLRCQLSVCCVVVVDGSSRSSNVSSVSSNCCSCPVSNSDDPVCSVVSSVVSVVVSVSLSSLSSSLSSSLSSCVVVVVLVVVLVVLVVVDLDLLVSLVVLLVVLLVVLQSDQSSSSSSRVLVSCVVSQCPHDQEHDDSSLVSSLNSLSSSNNLCHDDPNVSVVSSCVSSVHDSVSSVVSNVSSSVSSVVSSSCSSQPVCSSCVSCVVVVVDDPPPDGPYRPPVVVCVVVVVVVVVVVVVVVVVVVVVPDDD